Protein AF-0000000069398765 (afdb_homodimer)

pLDDT: mean 85.54, std 20.54, range [20.33, 98.75]

Nearest PDB structures (foldseek):
  5xpu-assembly1_A  TM=2.120E-01  e=7.940E+00  Homo sapiens

Structure (mmCIF, N/CA/C/O backbone):
data_AF-0000000069398765-model_v1
#
loop_
_entity.id
_entity.type
_entity.pdbx_description
1 polymer 'Uncharacterized protein'
#
loop_
_atom_site.group_PDB
_atom_site.id
_atom_site.type_symbol
_atom_site.label_atom_id
_atom_site.label_alt_id
_atom_site.label_comp_id
_atom_site.label_asym_id
_atom_site.label_entity_id
_atom_site.label_seq_id
_atom_site.pdbx_PDB_ins_code
_atom_site.Cartn_x
_atom_site.Cartn_y
_atom_site.Cartn_z
_atom_site.occupancy
_atom_site.B_iso_or_equiv
_atom_site.auth_seq_id
_atom_site.auth_comp_id
_atom_site.auth_asym_id
_atom_site.auth_atom_id
_atom_site.pdbx_PDB_model_num
ATOM 1 N N . MET A 1 1 ? 11.297 52.219 -33.625 1 25.62 1 MET A N 1
ATOM 2 C CA . MET A 1 1 ? 10.203 51.562 -32.906 1 25.62 1 MET A CA 1
ATOM 3 C C . MET A 1 1 ? 10.562 50.156 -32.5 1 25.62 1 MET A C 1
ATOM 5 O O . MET A 1 1 ? 10.594 49.25 -33.344 1 25.62 1 MET A O 1
ATOM 9 N N . ALA A 1 2 ? 11.508 50.062 -31.578 1 26.38 2 ALA A N 1
ATOM 10 C CA . ALA A 1 2 ? 12.297 48.875 -31.266 1 26.38 2 ALA A CA 1
ATOM 11 C C . ALA A 1 2 ? 11.43 47.781 -30.656 1 26.38 2 ALA A C 1
ATOM 13 O O . ALA A 1 2 ? 10.664 48.031 -29.719 1 26.38 2 ALA A O 1
ATOM 14 N N . ALA A 1 3 ? 11.078 46.719 -31.453 1 33.56 3 ALA A N 1
ATOM 15 C CA . ALA A 1 3 ? 10.266 45.531 -31.172 1 33.56 3 ALA A CA 1
ATOM 16 C C . ALA A 1 3 ? 10.742 44.844 -29.891 1 33.56 3 ALA A C 1
ATOM 18 O O . ALA A 1 3 ? 11.898 44.438 -29.797 1 33.56 3 ALA A O 1
ATOM 19 N N . LEU A 1 4 ? 10.312 45.344 -28.672 1 25.86 4 LEU A N 1
ATOM 20 C CA . LEU A 1 4 ? 10.727 44.812 -27.391 1 25.86 4 LEU A CA 1
ATOM 21 C C . LEU A 1 4 ? 10.477 43.312 -27.312 1 25.86 4 LEU A C 1
ATOM 23 O O . LEU A 1 4 ? 9.359 42.844 -27.562 1 25.86 4 LEU A O 1
ATOM 27 N N . THR A 1 5 ? 11.516 42.562 -27.578 1 31.7 5 THR A N 1
ATOM 28 C CA . THR A 1 5 ? 11.594 41.094 -27.562 1 31.7 5 THR A CA 1
ATOM 29 C C . THR A 1 5 ? 11.055 40.562 -26.25 1 31.7 5 THR A C 1
ATOM 31 O O . THR A 1 5 ? 11.477 40.969 -25.172 1 31.7 5 THR A O 1
ATOM 34 N N . PRO A 1 6 ? 9.766 40.062 -26.312 1 29.67 6 PRO A N 1
ATOM 35 C CA . PRO A 1 6 ? 9.102 39.625 -25.094 1 29.67 6 PRO A CA 1
ATOM 36 C C . PRO A 1 6 ? 9.945 38.625 -24.281 1 29.67 6 PRO A C 1
ATOM 38 O O . PRO A 1 6 ? 10.789 37.938 -24.844 1 29.67 6 PRO A O 1
ATOM 41 N N . ALA A 1 7 ? 10.203 38.938 -22.953 1 29.22 7 ALA A N 1
ATOM 42 C CA . ALA A 1 7 ? 11.039 38.25 -21.984 1 29.22 7 ALA A CA 1
ATOM 43 C C . ALA A 1 7 ? 10.664 36.75 -21.922 1 29.22 7 ALA A C 1
ATOM 45 O O . ALA A 1 7 ? 9.492 36.406 -22.062 1 29.22 7 ALA A O 1
ATOM 46 N N . PRO A 1 8 ? 11.664 35.844 -22.172 1 27.44 8 PRO A N 1
ATOM 47 C CA . PRO A 1 8 ? 11.414 34.406 -22.25 1 27.44 8 PRO A CA 1
ATOM 48 C C . PRO A 1 8 ? 10.719 33.844 -21 1 27.44 8 PRO A C 1
ATOM 50 O O . PRO A 1 8 ? 10.906 34.375 -19.906 1 27.44 8 PRO A O 1
ATOM 53 N N . THR A 1 9 ? 9.422 33.469 -21.109 1 25.67 9 THR A N 1
ATOM 54 C CA . THR A 1 9 ? 8.562 32.875 -20.094 1 25.67 9 THR A CA 1
ATOM 55 C C . THR A 1 9 ? 9.273 31.719 -19.391 1 25.67 9 THR A C 1
ATOM 57 O O . THR A 1 9 ? 9.664 30.734 -20.031 1 25.67 9 THR A O 1
ATOM 60 N N . HIS A 1 10 ? 10.141 31.922 -18.359 1 20.33 10 HIS A N 1
ATOM 61 C CA . HIS A 1 10 ? 10.859 30.953 -17.562 1 20.33 10 HIS A CA 1
ATOM 62 C C . HIS A 1 10 ? 9.938 29.828 -17.094 1 20.33 10 HIS A C 1
ATOM 64 O O . HIS A 1 10 ? 9.102 30.031 -16.203 1 20.33 10 HIS A O 1
ATOM 70 N N . ALA A 1 11 ? 9.523 28.938 -17.938 1 23.25 11 ALA A N 1
ATOM 71 C CA . ALA A 1 11 ? 8.82 27.703 -17.594 1 23.25 11 ALA A CA 1
ATOM 72 C C . ALA A 1 11 ? 9.477 27.016 -16.406 1 23.25 11 ALA A C 1
ATOM 74 O O . ALA A 1 11 ? 10.633 26.594 -16.484 1 23.25 11 ALA A O 1
ATOM 75 N N . ALA A 1 12 ? 9.227 27.422 -15.188 1 25.69 12 ALA A N 1
ATOM 76 C CA . ALA A 1 12 ? 9.75 26.938 -13.914 1 25.69 12 ALA A CA 1
ATOM 77 C C . ALA A 1 12 ? 9.828 25.406 -13.906 1 25.69 12 ALA A C 1
ATOM 79 O O . ALA A 1 12 ? 8.867 24.734 -14.289 1 25.69 12 ALA A O 1
ATOM 80 N N . ALA A 1 13 ? 10.953 24.828 -14.023 1 25.47 13 ALA A N 1
ATOM 81 C CA . ALA A 1 13 ? 11.422 23.438 -13.938 1 25.47 13 ALA A CA 1
ATOM 82 C C . ALA A 1 13 ? 10.797 22.734 -12.734 1 25.47 13 ALA A C 1
ATOM 84 O O . ALA A 1 13 ? 11.07 23.094 -11.586 1 25.47 13 ALA A O 1
ATOM 85 N N . PHE A 1 14 ? 9.562 22.328 -12.711 1 28.22 14 PHE A N 1
ATOM 86 C CA . PHE A 1 14 ? 9 21.422 -11.719 1 28.22 14 PHE A CA 1
ATOM 87 C C . PHE A 1 14 ? 10.008 20.328 -11.359 1 28.22 14 PHE A C 1
ATOM 89 O O . PHE A 1 14 ? 10.414 19.547 -12.219 1 28.22 14 PHE A O 1
ATOM 96 N N . ALA A 1 15 ? 11.062 20.531 -10.664 1 31.52 15 ALA A N 1
ATOM 97 C CA . ALA A 1 15 ? 12.047 19.547 -10.211 1 31.52 15 ALA A CA 1
ATOM 98 C C . ALA A 1 15 ? 11.398 18.188 -9.984 1 31.52 15 ALA A C 1
ATOM 100 O O . ALA A 1 15 ? 10.383 18.078 -9.289 1 31.52 15 ALA A O 1
ATOM 101 N N . ALA A 1 16 ? 11.453 17.141 -10.734 1 38.06 16 ALA A N 1
ATOM 102 C CA . ALA A 1 16 ? 10.961 15.773 -10.945 1 38.06 16 ALA A CA 1
ATOM 103 C C . ALA A 1 16 ? 11.047 14.953 -9.672 1 38.06 16 ALA A C 1
ATOM 105 O O . ALA A 1 16 ? 12.125 14.82 -9.086 1 38.06 16 ALA A O 1
ATOM 106 N N . ALA A 1 17 ? 10.102 14.977 -8.688 1 50.72 17 ALA A N 1
ATOM 107 C CA . ALA A 1 17 ? 10.078 14.062 -7.551 1 50.72 17 ALA A CA 1
ATOM 108 C C . ALA A 1 17 ? 10.82 12.766 -7.871 1 50.72 17 ALA A C 1
ATOM 110 O O . ALA A 1 17 ? 10.703 12.227 -8.977 1 50.72 17 ALA A O 1
ATOM 111 N N . ALA A 1 18 ? 12.008 12.5 -7.168 1 67.38 18 ALA A N 1
ATOM 112 C CA . ALA A 1 18 ? 12.875 11.336 -7.379 1 67.38 18 ALA A CA 1
ATOM 113 C C . ALA A 1 18 ? 12.055 10.055 -7.484 1 67.38 18 ALA A C 1
ATOM 115 O O . ALA A 1 18 ? 11.109 9.852 -6.719 1 67.38 18 ALA A O 1
ATOM 116 N N . THR A 1 19 ? 12.086 9.375 -8.539 1 81.12 19 THR A N 1
ATOM 117 C CA . THR A 1 19 ? 11.461 8.086 -8.797 1 81.12 19 THR A CA 1
ATOM 118 C C . THR A 1 19 ? 11.734 7.109 -7.656 1 81.12 19 THR A C 1
ATOM 120 O O . THR A 1 19 ? 12.883 6.941 -7.242 1 81.12 19 THR A O 1
ATOM 123 N N . PRO A 1 20 ? 10.703 6.652 -7.098 1 89.38 20 PRO A N 1
ATOM 124 C CA . PRO A 1 20 ? 10.922 5.645 -6.059 1 89.38 20 PRO A CA 1
ATOM 125 C C . PRO A 1 20 ? 11.844 4.52 -6.516 1 89.38 20 PRO A C 1
ATOM 127 O O . PRO A 1 20 ? 11.789 4.102 -7.676 1 89.38 20 PRO A O 1
ATOM 130 N N . LEU A 1 21 ? 12.703 4.066 -5.633 1 89.81 21 LEU A N 1
ATOM 131 C CA . LEU A 1 21 ? 13.695 3.031 -5.922 1 89.81 21 LEU A CA 1
ATOM 132 C C . LEU A 1 21 ? 13.023 1.78 -6.48 1 89.81 21 LEU A C 1
ATOM 134 O O . LEU A 1 21 ? 13.547 1.156 -7.41 1 89.81 21 LEU A O 1
ATOM 138 N N . LEU A 1 22 ? 11.938 1.378 -5.973 1 93 22 LEU A N 1
ATOM 139 C CA . LEU A 1 22 ? 11.227 0.186 -6.43 1 93 22 LEU A CA 1
ATOM 140 C C . LEU A 1 22 ? 10.844 0.313 -7.902 1 93 22 LEU A C 1
ATOM 142 O O . LEU A 1 22 ? 11.023 -0.627 -8.68 1 93 22 LEU A O 1
ATOM 146 N N . LEU A 1 23 ? 10.359 1.424 -8.258 1 93.88 23 LEU A N 1
ATOM 147 C CA . LEU A 1 23 ? 9.977 1.655 -9.641 1 93.88 23 LEU A CA 1
ATOM 148 C C . LEU A 1 23 ? 11.195 1.574 -10.562 1 93.88 23 LEU A C 1
ATOM 150 O O . LEU A 1 23 ? 11.117 1.007 -11.648 1 93.88 23 LEU A O 1
ATOM 154 N N . HIS A 1 24 ? 12.203 2.168 -10.086 1 93.5 24 HIS A N 1
ATOM 155 C CA . HIS A 1 24 ? 13.445 2.117 -10.844 1 93.5 24 HIS A CA 1
ATOM 156 C C . HIS A 1 24 ? 13.875 0.676 -11.102 1 93.5 24 HIS A C 1
ATOM 158 O O . HIS A 1 24 ? 14.234 0.324 -12.227 1 93.5 24 HIS A O 1
ATOM 164 N N . GLU A 1 25 ? 13.852 -0.137 -10.062 1 94.94 25 GLU A N 1
ATOM 165 C CA . GLU A 1 25 ? 14.242 -1.536 -10.195 1 94.94 25 GLU A CA 1
ATOM 166 C C . GLU A 1 25 ? 13.328 -2.281 -11.156 1 94.94 25 GLU A C 1
ATOM 168 O O . GLU A 1 25 ? 13.781 -3.137 -11.922 1 94.94 25 GLU A O 1
ATOM 173 N N . LEU A 1 26 ? 12.086 -1.993 -11.148 1 95.81 26 LEU A N 1
ATOM 174 C CA . LEU A 1 26 ? 11.133 -2.635 -12.047 1 95.81 26 LEU A CA 1
ATOM 175 C C . LEU A 1 26 ? 11.383 -2.227 -13.492 1 95.81 26 LEU A C 1
ATOM 177 O O . LEU A 1 26 ? 11.375 -3.07 -14.391 1 95.81 26 LEU A O 1
ATOM 181 N N . GLU A 1 27 ? 11.695 -1.009 -13.695 1 94.94 27 GLU A N 1
ATOM 182 C CA . GLU A 1 27 ? 11.922 -0.485 -15.039 1 94.94 27 GLU A CA 1
ATOM 183 C C . GLU A 1 27 ? 13.242 -0.996 -15.609 1 94.94 27 GLU A C 1
ATOM 185 O O . GLU A 1 27 ? 13.477 -0.915 -16.812 1 94.94 27 GLU A O 1
ATOM 190 N N . ALA A 1 28 ? 14.062 -1.473 -14.773 1 95.81 28 ALA A N 1
ATOM 191 C CA . ALA A 1 28 ? 15.344 -2.025 -15.195 1 95.81 28 ALA A CA 1
ATOM 192 C C . ALA A 1 28 ? 15.234 -3.52 -15.484 1 95.81 28 ALA A C 1
ATOM 194 O O . ALA A 1 28 ? 16.203 -4.156 -15.875 1 95.81 28 ALA A O 1
ATOM 195 N N . THR A 1 29 ? 14.094 -4.098 -15.289 1 97.25 29 THR A N 1
ATOM 196 C CA . THR A 1 29 ? 13.875 -5.531 -15.461 1 97.25 29 THR A CA 1
ATOM 197 C C . THR A 1 29 ? 13.422 -5.848 -16.891 1 97.25 29 THR A C 1
ATOM 199 O O . THR A 1 29 ? 12.586 -5.137 -17.453 1 97.25 29 THR A O 1
ATOM 202 N N . ARG A 1 30 ? 13.93 -6.875 -17.453 1 96 30 ARG A N 1
ATOM 203 C CA . ARG A 1 30 ? 13.539 -7.297 -18.781 1 96 30 ARG A CA 1
ATOM 204 C C . ARG A 1 30 ? 12.359 -8.258 -18.734 1 96 30 ARG A C 1
ATOM 206 O O . ARG A 1 30 ? 12.227 -9.039 -17.797 1 96 30 ARG A O 1
ATOM 213 N N . PRO A 1 31 ? 11.523 -8.18 -19.766 1 96 31 PRO A N 1
ATOM 214 C CA . PRO A 1 31 ? 10.477 -9.203 -19.859 1 96 31 PRO A CA 1
ATOM 215 C C . PRO A 1 31 ? 11.047 -10.617 -20.031 1 96 31 PRO A C 1
ATOM 217 O O . PRO A 1 31 ? 12.133 -10.781 -20.594 1 96 31 PRO A O 1
ATOM 220 N N . SER A 1 32 ? 10.305 -11.602 -19.562 1 96.38 32 SER A N 1
ATOM 221 C CA . SER A 1 32 ? 10.734 -13 -19.641 1 96.38 32 SER A CA 1
ATOM 222 C C . SER A 1 32 ? 9.539 -13.938 -19.719 1 96.38 32 SER A C 1
ATOM 224 O O . SER A 1 32 ? 8.391 -13.492 -19.766 1 96.38 32 SER A O 1
ATOM 226 N N . LEU A 1 33 ? 9.891 -15.273 -19.828 1 94.25 33 LEU A N 1
ATOM 227 C CA . LEU A 1 33 ? 8.852 -16.266 -20.031 1 94.25 33 LEU A CA 1
ATOM 228 C C . LEU A 1 33 ? 8.797 -17.25 -18.875 1 94.25 33 LEU A C 1
ATOM 230 O O . LEU A 1 33 ? 9.828 -17.766 -18.438 1 94.25 33 LEU A O 1
ATOM 234 N N . LEU A 1 34 ? 7.57 -17.391 -18.406 1 95.31 34 LEU A N 1
ATOM 235 C CA . LEU A 1 34 ? 7.34 -18.453 -17.453 1 95.31 34 LEU A CA 1
ATOM 236 C C . LEU A 1 34 ? 6.551 -19.594 -18.078 1 95.31 34 LEU A C 1
ATOM 238 O O . LEU A 1 34 ? 5.551 -19.359 -18.766 1 95.31 34 LEU A O 1
ATOM 242 N N . GLU A 1 35 ? 6.965 -20.75 -17.797 1 94.5 35 GLU A N 1
ATOM 243 C CA . GLU A 1 35 ? 6.293 -21.938 -18.312 1 94.5 35 GLU A CA 1
ATOM 244 C C . GLU A 1 35 ? 5.535 -22.672 -17.219 1 94.5 35 GLU A C 1
ATOM 246 O O . GLU A 1 35 ? 6.125 -23.094 -16.219 1 94.5 35 GLU A O 1
ATOM 251 N N . PRO A 1 36 ? 4.203 -22.797 -17.453 1 96.38 36 PRO A N 1
ATOM 252 C CA . PRO A 1 36 ? 3.49 -23.641 -16.5 1 96.38 36 PRO A CA 1
ATOM 253 C C . PRO A 1 36 ? 4 -25.094 -16.5 1 96.38 36 PRO A C 1
ATOM 255 O O . PRO A 1 36 ? 4.281 -25.641 -17.578 1 96.38 36 PRO A O 1
ATOM 258 N N . LEU A 1 37 ? 4.059 -25.656 -15.336 1 96.38 37 LEU A N 1
ATOM 259 C CA . LEU A 1 37 ? 4.711 -26.953 -15.234 1 96.38 37 LEU A CA 1
ATOM 260 C C . LEU A 1 37 ? 3.742 -28 -14.711 1 96.38 37 LEU A C 1
ATOM 262 O O . LEU A 1 37 ? 3.65 -29.109 -15.273 1 96.38 37 LEU A O 1
ATOM 266 N N . ALA A 1 38 ? 3.045 -27.656 -13.625 1 97.81 38 ALA A N 1
ATOM 267 C CA . ALA A 1 38 ? 2.24 -28.703 -13.016 1 97.81 38 ALA A CA 1
ATOM 268 C C . ALA A 1 38 ? 1.218 -28.125 -12.039 1 97.81 38 ALA A C 1
ATOM 270 O O . ALA A 1 38 ? 1.501 -27.141 -11.352 1 97.81 38 ALA A O 1
ATOM 271 N N . PHE A 1 39 ? 0.092 -28.781 -12 1 98.31 39 PHE A N 1
ATOM 272 C CA . PHE A 1 39 ? -0.807 -28.578 -10.867 1 98.31 39 PHE A CA 1
ATOM 273 C C . PHE A 1 39 ? -0.273 -29.281 -9.625 1 98.31 39 PHE A C 1
ATOM 275 O O . PHE A 1 39 ? 0.343 -30.344 -9.727 1 98.31 39 PHE A O 1
ATOM 282 N N . PHE A 1 40 ? -0.494 -28.625 -8.484 1 97.5 40 PHE A N 1
ATOM 283 C CA . PHE A 1 40 ? 0.141 -29.094 -7.258 1 97.5 40 PHE A CA 1
ATOM 284 C C . PHE A 1 40 ? -0.691 -28.703 -6.043 1 97.5 40 PHE A C 1
ATOM 286 O O . PHE A 1 40 ? -1.235 -27.594 -5.98 1 97.5 40 PHE A O 1
ATOM 293 N N . VAL A 1 41 ? -0.854 -29.641 -5.141 1 97.69 41 VAL A N 1
ATOM 294 C CA . VAL A 1 41 ? -1.475 -29.328 -3.859 1 97.69 41 VAL A CA 1
ATOM 295 C C . VAL A 1 41 ? -0.399 -28.953 -2.84 1 97.69 41 VAL A C 1
ATOM 297 O O . VAL A 1 41 ? 0.354 -29.812 -2.383 1 97.69 41 VAL A O 1
ATOM 300 N N . ALA A 1 42 ? -0.357 -27.734 -2.396 1 97.06 42 ALA A N 1
ATOM 301 C CA . ALA A 1 42 ? 0.642 -27.219 -1.464 1 97.06 42 ALA A CA 1
ATOM 302 C C . ALA A 1 42 ? 0.234 -27.5 -0.019 1 97.06 42 ALA A C 1
ATOM 304 O O . ALA A 1 42 ? -0.777 -28.156 0.235 1 97.06 42 ALA A O 1
ATOM 305 N N . TRP A 1 43 ? 1.094 -27.078 0.889 1 96.56 43 TRP A N 1
ATOM 306 C CA . TRP A 1 43 ? 0.794 -27.188 2.312 1 96.56 43 TRP A CA 1
ATOM 307 C C . TRP A 1 43 ? -0.593 -26.641 2.623 1 96.56 43 TRP A C 1
ATOM 309 O O . TRP A 1 43 ? -1.09 -25.75 1.918 1 96.56 43 TRP A O 1
ATOM 319 N N . GLN A 1 44 ? -1.199 -27.312 3.605 1 97.12 44 GLN A N 1
ATOM 320 C CA . GLN A 1 44 ? -2.523 -26.922 4.082 1 97.12 44 GLN A CA 1
ATOM 321 C C . GLN A 1 44 ? -3.586 -27.156 3.014 1 97.12 44 GLN A C 1
ATOM 323 O O . GLN A 1 44 ? -4.664 -26.562 3.055 1 97.12 44 GLN A O 1
ATOM 328 N N . GLY A 1 45 ? -3.24 -27.922 1.981 1 97.69 45 GLY A N 1
ATOM 329 C CA . GLY A 1 45 ? -4.199 -28.375 0.986 1 97.69 45 GLY A CA 1
ATOM 330 C C . GLY A 1 45 ? -4.492 -27.328 -0.077 1 97.69 45 GLY A C 1
ATOM 331 O O . GLY A 1 45 ? -5.543 -27.359 -0.72 1 97.69 45 GLY A O 1
ATOM 332 N N . VAL A 1 46 ? -3.656 -26.375 -0.252 1 98.31 46 VAL A N 1
ATOM 333 C CA . VAL A 1 46 ? -3.893 -25.266 -1.166 1 98.31 46 VAL A CA 1
ATOM 334 C C . VAL A 1 46 ? -3.574 -25.688 -2.596 1 98.31 46 VAL A C 1
ATOM 336 O O . VAL A 1 46 ? -2.438 -26.062 -2.902 1 98.31 46 VAL A O 1
ATOM 339 N N . PRO A 1 47 ? -4.559 -25.656 -3.51 1 98.62 47 PRO A N 1
ATOM 340 C CA . PRO A 1 47 ? -4.301 -25.984 -4.914 1 98.62 47 PRO A CA 1
ATOM 341 C C . PRO A 1 47 ? -3.531 -24.875 -5.645 1 98.62 47 PRO A C 1
ATOM 343 O O . PRO A 1 47 ? -3.885 -23.703 -5.543 1 98.62 47 PRO A O 1
ATOM 346 N N . THR A 1 48 ? -2.541 -25.266 -6.383 1 98.44 48 THR A N 1
ATOM 347 C CA . THR A 1 48 ? -1.68 -24.297 -7.047 1 98.44 48 THR A CA 1
ATOM 348 C C . THR A 1 48 ? -1.297 -24.781 -8.445 1 98.44 48 THR A C 1
ATOM 350 O O . THR A 1 48 ? -1.391 -25.969 -8.75 1 98.44 48 THR A O 1
ATOM 353 N N . LEU A 1 49 ? -0.986 -23.875 -9.289 1 98.25 49 LEU A N 1
ATOM 354 C CA . LEU A 1 49 ? -0.263 -24.109 -10.539 1 98.25 49 LEU A CA 1
ATOM 355 C C . LEU A 1 49 ? 1.187 -23.656 -10.422 1 98.25 49 LEU A C 1
ATOM 357 O O . LEU A 1 49 ? 1.45 -22.469 -10.203 1 98.25 49 LEU A O 1
ATOM 361 N N . ALA A 1 50 ? 2.076 -24.594 -10.555 1 98.38 50 ALA A N 1
ATOM 362 C CA . ALA A 1 50 ? 3.504 -24.297 -10.461 1 98.38 50 ALA A CA 1
ATOM 363 C C . ALA A 1 50 ? 4.09 -23.969 -11.836 1 98.38 50 ALA A C 1
ATOM 365 O O . ALA A 1 50 ? 3.697 -24.578 -12.836 1 98.38 50 ALA A O 1
ATOM 366 N N . PHE A 1 51 ? 5.008 -23.094 -11.836 1 97.75 51 PHE A N 1
ATOM 367 C CA . PHE A 1 51 ? 5.812 -22.812 -13.016 1 97.75 51 PHE A CA 1
ATOM 368 C C . PHE A 1 51 ? 7.223 -23.359 -12.859 1 97.75 51 PHE A C 1
ATOM 370 O O . PHE A 1 51 ? 7.633 -23.734 -11.758 1 97.75 51 PHE A O 1
ATOM 377 N N . SER A 1 52 ? 7.973 -23.438 -13.906 1 96.56 52 SER A N 1
ATOM 378 C CA . SER A 1 52 ? 9.211 -24.203 -13.977 1 96.56 52 SER A CA 1
ATOM 379 C C . SER A 1 52 ? 10.305 -23.562 -13.133 1 96.56 52 SER A C 1
ATOM 381 O O . SER A 1 52 ? 11.297 -24.203 -12.789 1 96.56 52 SER A O 1
ATOM 383 N N . GLY A 1 53 ? 10.203 -22.328 -12.859 1 98.06 53 GLY A N 1
ATOM 384 C CA . GLY A 1 53 ? 11.172 -21.562 -12.102 1 98.06 53 GLY A CA 1
ATOM 385 C C . GLY A 1 53 ? 11.18 -20.078 -12.445 1 98.06 53 GLY A C 1
ATOM 386 O O . GLY A 1 53 ? 10.766 -19.703 -13.547 1 98.06 53 GLY A O 1
ATOM 387 N N . PHE A 1 54 ? 11.633 -19.328 -11.516 1 98.38 54 PHE A N 1
ATOM 388 C CA . PHE A 1 54 ? 11.844 -17.922 -11.859 1 98.38 54 PHE A CA 1
ATOM 389 C C . PHE A 1 54 ? 12.984 -17.781 -12.859 1 98.38 54 PHE A C 1
ATOM 391 O O . PHE A 1 54 ? 14.008 -18.453 -12.742 1 98.38 54 PHE A O 1
ATOM 398 N N . THR A 1 55 ? 12.773 -16.969 -13.82 1 98.06 55 THR A N 1
ATOM 399 C CA . THR A 1 55 ? 13.805 -16.672 -14.812 1 98.06 55 THR A CA 1
ATOM 400 C C . THR A 1 55 ? 14.938 -15.852 -14.195 1 98.06 55 THR A C 1
ATOM 402 O O . THR A 1 55 ? 14.789 -15.305 -13.102 1 98.06 55 THR A O 1
ATOM 405 N N . GLU A 1 56 ? 15.984 -15.75 -14.906 1 97.81 56 GLU A N 1
ATOM 406 C CA . GLU A 1 56 ? 17.125 -14.953 -14.438 1 97.81 56 GLU A CA 1
ATOM 407 C C . GLU A 1 56 ? 16.719 -13.5 -14.203 1 97.81 56 GLU A C 1
ATOM 409 O O . GLU A 1 56 ? 17.125 -12.891 -13.211 1 97.81 56 GLU A O 1
ATOM 414 N N . ALA A 1 57 ? 15.977 -12.938 -15.094 1 97.62 57 ALA A N 1
ATOM 415 C CA . ALA A 1 57 ? 15.508 -11.555 -14.977 1 97.62 57 ALA A CA 1
ATOM 416 C C . ALA A 1 57 ? 14.727 -11.344 -13.68 1 97.62 57 ALA A C 1
ATOM 418 O O . ALA A 1 57 ? 14.906 -10.336 -13 1 97.62 57 ALA A O 1
ATOM 419 N N . LEU A 1 58 ? 13.93 -12.266 -13.344 1 98 58 LEU A N 1
ATOM 420 C CA . LEU A 1 58 ? 13.094 -12.141 -12.148 1 98 58 LEU A CA 1
ATOM 421 C C . LEU A 1 58 ? 13.906 -12.391 -10.883 1 98 58 LEU A C 1
ATOM 423 O O . LEU A 1 58 ? 13.664 -11.766 -9.852 1 98 58 LEU A O 1
ATOM 427 N N . VAL A 1 59 ? 14.844 -13.32 -10.961 1 98 59 VAL A N 1
ATOM 428 C CA . VAL A 1 59 ? 15.742 -13.555 -9.836 1 98 59 VAL A CA 1
ATOM 429 C C . VAL A 1 59 ? 16.547 -12.289 -9.539 1 98 59 VAL A C 1
ATOM 431 O O . VAL A 1 59 ? 16.656 -11.875 -8.383 1 98 59 VAL A O 1
ATOM 434 N N . ASP A 1 60 ? 17.062 -11.727 -10.602 1 97.62 60 ASP A N 1
ATOM 435 C CA . ASP A 1 60 ? 17.828 -10.492 -10.461 1 97.62 60 ASP A CA 1
ATOM 436 C C . ASP A 1 60 ? 16.984 -9.375 -9.859 1 97.62 60 ASP A C 1
ATOM 438 O O . ASP A 1 60 ? 17.438 -8.625 -9 1 97.62 60 ASP A O 1
ATOM 442 N N . LEU A 1 61 ? 15.781 -9.227 -10.328 1 97.44 61 LEU A N 1
ATOM 443 C CA . LEU A 1 61 ? 14.859 -8.234 -9.789 1 97.44 61 LEU A CA 1
ATOM 444 C C . LEU A 1 61 ? 14.672 -8.422 -8.289 1 97.44 61 LEU A C 1
ATOM 446 O O . LEU A 1 61 ? 14.781 -7.461 -7.527 1 97.44 61 LEU A O 1
ATOM 450 N N . LYS A 1 62 ? 14.359 -9.625 -7.867 1 96.69 62 LYS A N 1
ATOM 451 C CA . LYS A 1 62 ? 14.148 -9.93 -6.453 1 96.69 62 LYS A CA 1
ATOM 452 C C . LYS A 1 62 ? 15.375 -9.555 -5.625 1 96.69 62 LYS A C 1
ATOM 454 O O . LYS A 1 62 ? 15.242 -8.992 -4.535 1 96.69 62 LYS A O 1
ATOM 459 N N . GLN A 1 63 ? 16.516 -9.82 -6.125 1 95.69 63 GLN A N 1
ATOM 460 C CA . GLN A 1 63 ? 17.75 -9.5 -5.426 1 95.69 63 GLN A CA 1
ATOM 461 C C . GLN A 1 63 ? 17.938 -7.988 -5.312 1 95.69 63 GLN A C 1
ATOM 463 O O . GLN A 1 63 ? 18.281 -7.477 -4.238 1 95.69 63 GLN A O 1
ATOM 468 N N . ARG A 1 64 ? 17.734 -7.285 -6.379 1 95.81 64 ARG A N 1
ATOM 469 C CA . ARG A 1 64 ? 17.891 -5.836 -6.383 1 95.81 64 ARG A CA 1
ATOM 470 C C . ARG A 1 64 ? 16.922 -5.172 -5.422 1 95.81 64 ARG A C 1
ATOM 472 O O . ARG A 1 64 ? 17.281 -4.234 -4.707 1 95.81 64 ARG A O 1
ATOM 479 N N . ILE A 1 65 ? 15.703 -5.668 -5.398 1 93.81 65 ILE A N 1
ATOM 480 C CA . ILE A 1 65 ? 14.695 -5.129 -4.492 1 93.81 65 ILE A CA 1
ATOM 481 C C . ILE A 1 65 ? 15.133 -5.355 -3.045 1 93.81 65 ILE A C 1
ATOM 483 O O . ILE A 1 65 ? 15.008 -4.461 -2.205 1 93.81 65 ILE A O 1
ATOM 487 N N . ALA A 1 66 ? 15.594 -6.508 -2.775 1 92.75 66 ALA A N 1
ATOM 488 C CA . ALA A 1 66 ? 16.047 -6.836 -1.425 1 92.75 66 ALA A CA 1
ATOM 489 C C . ALA A 1 66 ? 17.188 -5.922 -0.987 1 92.75 66 ALA A C 1
ATOM 491 O O . ALA A 1 66 ? 17.234 -5.492 0.167 1 92.75 66 ALA A O 1
ATOM 492 N N . VAL A 1 67 ? 18.062 -5.629 -1.856 1 92 67 VAL A N 1
ATOM 493 C CA . VAL A 1 67 ? 19.203 -4.773 -1.56 1 92 67 VAL A CA 1
ATOM 494 C C . VAL A 1 67 ? 18.75 -3.332 -1.367 1 92 67 VAL A C 1
ATOM 496 O O . VAL A 1 67 ? 19.172 -2.654 -0.433 1 92 67 VAL A O 1
ATOM 499 N N . ALA A 1 68 ? 17.875 -2.943 -2.225 1 87.69 68 ALA A N 1
ATOM 500 C CA . ALA A 1 68 ? 17.391 -1.561 -2.219 1 87.69 68 ALA A CA 1
ATOM 501 C C . ALA A 1 68 ? 16.516 -1.288 -1.007 1 87.69 68 ALA A C 1
ATOM 503 O O . ALA A 1 68 ? 16.406 -0.147 -0.551 1 87.69 68 ALA A O 1
ATOM 504 N N . HIS A 1 69 ? 15.867 -2.324 -0.537 1 87.56 69 HIS A N 1
ATOM 505 C CA . HIS A 1 69 ? 14.922 -2.178 0.568 1 87.56 69 HIS A CA 1
ATOM 506 C C . HIS A 1 69 ? 15.219 -3.178 1.681 1 87.56 69 HIS A C 1
ATOM 508 O O . HIS A 1 69 ? 14.445 -4.113 1.904 1 87.56 69 HIS A O 1
ATOM 514 N N . PRO A 1 70 ? 16.094 -2.852 2.48 1 84.19 70 PRO A N 1
ATOM 515 C CA . PRO A 1 70 ? 16.516 -3.797 3.523 1 84.19 70 PRO A CA 1
ATOM 516 C C . PRO A 1 70 ? 15.445 -3.98 4.605 1 84.19 70 PRO A C 1
ATOM 518 O O . PRO A 1 70 ? 15.492 -4.953 5.359 1 84.19 70 PRO A O 1
ATOM 521 N N . SER A 1 71 ? 14.539 -3.098 4.668 1 80.94 71 SER A N 1
ATOM 522 C CA . SER A 1 71 ? 13.516 -3.16 5.707 1 80.94 71 SER A CA 1
ATOM 523 C C . SER A 1 71 ? 12.352 -4.047 5.281 1 80.94 71 SER A C 1
ATOM 525 O O . SER A 1 71 ? 11.414 -4.266 6.055 1 80.94 71 SER A O 1
ATOM 527 N N . LEU A 1 72 ? 12.406 -4.598 4.074 1 87.12 72 LEU A N 1
ATOM 528 C CA . LEU A 1 72 ? 11.359 -5.508 3.629 1 87.12 72 LEU A CA 1
ATOM 529 C C . LEU A 1 72 ? 11.281 -6.734 4.531 1 87.12 72 LEU A C 1
ATOM 531 O O . LEU A 1 72 ? 12.312 -7.211 5.023 1 87.12 72 LEU A O 1
ATOM 535 N N . PRO A 1 73 ? 10.094 -7.188 4.727 1 85.12 73 PRO A N 1
ATOM 536 C CA . PRO A 1 73 ? 9.992 -8.445 5.465 1 85.12 73 PRO A CA 1
ATOM 537 C C . PRO A 1 73 ? 10.695 -9.602 4.754 1 85.12 73 PRO A C 1
ATOM 539 O O . PRO A 1 73 ? 10.891 -9.555 3.535 1 85.12 73 PRO A O 1
ATOM 542 N N . PRO A 1 74 ? 11.055 -10.562 5.578 1 89.75 74 PRO A N 1
ATOM 543 C CA . PRO A 1 74 ? 11.578 -11.758 4.914 1 89.75 74 PRO A CA 1
ATOM 544 C C . PRO A 1 74 ? 10.609 -12.336 3.885 1 89.75 74 PRO A C 1
ATOM 546 O O . PRO A 1 74 ? 9.391 -12.242 4.055 1 89.75 74 PRO A O 1
ATOM 549 N N . GLU A 1 75 ? 11.211 -12.859 2.877 1 91.44 75 GLU A N 1
ATOM 550 C CA . GLU A 1 75 ? 10.359 -13.438 1.842 1 91.44 75 GLU A CA 1
ATOM 551 C C . GLU A 1 75 ? 9.656 -14.695 2.346 1 91.44 75 GLU A C 1
ATOM 553 O O . GLU A 1 75 ? 10.281 -15.555 2.971 1 91.44 75 GLU A O 1
ATOM 558 N N . ASN A 1 76 ? 8.367 -14.727 2.117 1 88.88 76 ASN A N 1
ATOM 559 C CA . ASN A 1 76 ? 7.594 -15.922 2.453 1 88.88 76 ASN A CA 1
ATOM 560 C C . ASN A 1 76 ? 8.016 -17.125 1.613 1 88.88 76 ASN A C 1
ATOM 562 O O . ASN A 1 76 ? 8.336 -16.984 0.43 1 88.88 76 ASN A O 1
ATOM 566 N N . PRO A 1 77 ? 7.957 -18.281 2.195 1 88.25 77 PRO A N 1
ATOM 567 C CA . PRO A 1 77 ? 8.344 -19.469 1.445 1 88.25 77 PRO A CA 1
ATOM 568 C C . PRO A 1 77 ? 7.547 -19.641 0.154 1 88.25 77 PRO A C 1
ATOM 570 O O . PRO A 1 77 ? 8.094 -20.109 -0.854 1 88.25 77 PRO A O 1
ATOM 573 N N . GLY A 1 78 ? 6.387 -19.219 0.186 1 89.44 78 GLY A N 1
ATOM 574 C CA . GLY A 1 78 ? 5.52 -19.406 -0.969 1 89.44 78 GLY A CA 1
ATOM 575 C C . GLY A 1 78 ? 5.91 -18.531 -2.15 1 89.44 78 GLY A C 1
ATOM 576 O O . GLY A 1 78 ? 5.535 -18.828 -3.289 1 89.44 78 GLY A O 1
ATOM 577 N N . SER A 1 79 ? 6.578 -17.469 -1.921 1 92.06 79 SER A N 1
ATOM 578 C CA . SER A 1 79 ? 6.938 -16.562 -3.018 1 92.06 79 SER A CA 1
ATOM 579 C C . SER A 1 79 ? 8.344 -16.859 -3.525 1 92.06 79 SER A C 1
ATOM 581 O O . SER A 1 79 ? 8.836 -16.188 -4.438 1 92.06 79 SER A O 1
ATOM 583 N N . ARG A 1 80 ? 8.961 -17.875 -3.064 1 94.44 80 ARG A N 1
ATOM 584 C CA . ARG A 1 80 ? 10.32 -18.219 -3.467 1 94.44 80 ARG A CA 1
ATOM 585 C C . ARG A 1 80 ? 10.32 -19.062 -4.738 1 94.44 80 ARG A C 1
ATOM 587 O O . ARG A 1 80 ? 11.375 -19.344 -5.305 1 94.44 80 ARG A O 1
ATOM 594 N N . TRP A 1 81 ? 9.227 -19.516 -5.09 1 96.88 81 TRP A N 1
ATOM 595 C CA . TRP A 1 81 ? 9.039 -20.219 -6.352 1 96.88 81 TRP A CA 1
ATOM 596 C C . TRP A 1 81 ? 7.781 -19.734 -7.07 1 96.88 81 TRP A C 1
ATOM 598 O O . TRP A 1 81 ? 6.82 -19.312 -6.426 1 96.88 81 TRP A O 1
ATOM 608 N N . PRO A 1 82 ? 7.82 -19.688 -8.359 1 98.06 82 PRO A N 1
ATOM 609 C CA . PRO A 1 82 ? 6.684 -19.125 -9.094 1 98.06 82 PRO A CA 1
ATOM 610 C C . PRO A 1 82 ? 5.48 -20.062 -9.125 1 98.06 82 PRO A C 1
ATOM 612 O O . PRO A 1 82 ? 5.578 -21.188 -9.625 1 98.06 82 PRO A O 1
ATOM 615 N N . LYS A 1 83 ? 4.395 -19.562 -8.664 1 97.94 83 LYS A N 1
ATOM 616 C CA . LYS A 1 83 ? 3.145 -20.312 -8.641 1 97.94 83 LYS A CA 1
ATOM 617 C C . LYS A 1 83 ? 1.936 -19.391 -8.641 1 97.94 83 LYS A C 1
ATOM 619 O O . LYS A 1 83 ? 2.07 -18.188 -8.391 1 97.94 83 LYS A O 1
ATOM 624 N N . THR A 1 84 ? 0.865 -19.922 -8.945 1 97.69 84 THR A N 1
ATOM 625 C CA . THR A 1 84 ? -0.439 -19.281 -8.797 1 97.69 84 THR A CA 1
ATOM 626 C C . THR A 1 84 ? -1.332 -20.094 -7.863 1 97.69 84 THR A C 1
ATOM 628 O O . THR A 1 84 ? -1.545 -21.297 -8.086 1 97.69 84 THR A O 1
ATOM 631 N N . THR A 1 85 ? -1.732 -19.5 -6.812 1 98.19 85 THR A N 1
ATOM 632 C CA . THR A 1 85 ? -2.725 -20.125 -5.945 1 98.19 85 THR A CA 1
ATOM 633 C C . THR A 1 85 ? -4.113 -20.047 -6.578 1 98.19 85 THR A C 1
ATOM 635 O O . THR A 1 85 ? -4.562 -18.984 -6.984 1 98.19 85 THR A O 1
ATOM 638 N N . LEU A 1 86 ? -4.773 -21.141 -6.633 1 98.44 86 LEU A N 1
ATOM 639 C CA . LEU A 1 86 ? -6 -21.234 -7.418 1 98.44 86 LEU A CA 1
ATOM 640 C C . LEU A 1 86 ? -7.227 -21.172 -6.516 1 98.44 86 LEU A C 1
ATOM 642 O O . LEU A 1 86 ? -8.328 -20.875 -6.98 1 98.44 86 LEU A O 1
ATOM 646 N N . GLY A 1 87 ? -7.074 -21.5 -5.324 1 98.5 87 GLY A N 1
ATOM 647 C CA . GLY A 1 87 ? -8.117 -21.594 -4.312 1 98.5 87 GLY A CA 1
ATOM 648 C C . GLY A 1 87 ? -7.605 -22.125 -2.984 1 98.5 87 GLY A C 1
ATOM 649 O O . GLY A 1 87 ? -6.402 -22.109 -2.725 1 98.5 87 GLY A O 1
ATOM 650 N N . CYS A 1 88 ? -8.578 -22.5 -2.174 1 98.75 88 CYS A N 1
ATOM 651 C CA . CYS A 1 88 ? -8.25 -23.062 -0.869 1 98.75 88 CYS A CA 1
ATOM 652 C C . CYS A 1 88 ? -9.391 -23.922 -0.343 1 98.75 88 CYS A C 1
ATOM 654 O O . CYS A 1 88 ? -10.492 -23.906 -0.902 1 98.75 88 CYS A O 1
ATOM 656 N N . LEU A 1 89 ? -9.055 -24.625 0.669 1 98.56 89 LEU A N 1
ATOM 657 C CA . LEU A 1 89 ? -10.102 -25.375 1.362 1 98.56 89 LEU A CA 1
ATOM 658 C C . LEU A 1 89 ? -11.078 -24.438 2.057 1 98.56 89 LEU A C 1
ATOM 660 O O . LEU A 1 89 ? -10.672 -23.391 2.59 1 98.56 89 LEU A O 1
ATOM 664 N N . ARG A 1 90 ? -12.328 -24.859 2.104 1 98.06 90 ARG A N 1
ATOM 665 C CA . ARG A 1 90 ? -13.328 -24.141 2.887 1 98.06 90 ARG A CA 1
ATOM 666 C C . ARG A 1 90 ? -12.992 -24.188 4.375 1 98.06 90 ARG A C 1
ATOM 668 O O . ARG A 1 90 ? -12.32 -25.109 4.836 1 98.06 90 ARG A O 1
ATOM 675 N N . ASP A 1 91 ? -13.484 -23.141 5.047 1 97.31 91 ASP A N 1
ATOM 676 C CA . ASP A 1 91 ? -13.281 -23.109 6.492 1 97.31 91 ASP A CA 1
ATOM 677 C C . ASP A 1 91 ? -13.859 -24.375 7.145 1 97.31 91 ASP A C 1
ATOM 679 O O . ASP A 1 91 ? -14.945 -24.828 6.777 1 97.31 91 ASP A O 1
ATOM 683 N N . GLY A 1 92 ? -13.141 -24.922 8.102 1 94.88 92 GLY A N 1
ATOM 684 C CA . GLY A 1 92 ? -13.602 -26.094 8.828 1 94.88 92 GLY A CA 1
ATOM 685 C C . GLY A 1 92 ? -13.297 -27.391 8.125 1 94.88 92 GLY A C 1
ATOM 686 O O . GLY A 1 92 ? -13.547 -28.469 8.672 1 94.88 92 GLY A O 1
ATOM 687 N N . ARG A 1 93 ? -12.766 -27.391 6.926 1 95.5 93 ARG A N 1
ATOM 688 C CA . ARG A 1 93 ? -12.469 -28.594 6.168 1 95.5 93 ARG A CA 1
ATOM 689 C C . ARG A 1 93 ? -11.016 -29.016 6.352 1 95.5 93 ARG A C 1
ATOM 691 O O . ARG A 1 93 ? -10.133 -28.172 6.473 1 95.5 93 ARG A O 1
ATOM 698 N N . ARG A 1 94 ? -10.82 -30.297 6.328 1 95.62 94 ARG A N 1
ATOM 699 C CA . ARG A 1 94 ? -9.508 -30.922 6.379 1 95.62 94 ARG A CA 1
ATOM 700 C C . ARG A 1 94 ? -9.414 -32.094 5.395 1 95.62 94 ARG A C 1
ATOM 702 O O . ARG A 1 94 ? -10.352 -32.875 5.254 1 95.62 94 ARG A O 1
ATOM 709 N N . LEU A 1 95 ? -8.273 -32.125 4.727 1 96.38 95 LEU A N 1
ATOM 710 C CA . LEU A 1 95 ? -8.102 -33.219 3.775 1 96.38 95 LEU A CA 1
ATOM 711 C C . LEU A 1 95 ? -7.883 -34.531 4.5 1 96.38 95 LEU A C 1
ATOM 713 O O . LEU A 1 95 ? -6.996 -34.656 5.348 1 96.38 95 LEU A O 1
ATOM 717 N N . ARG A 1 96 ? -8.641 -35.5 4.219 1 96.12 96 ARG A N 1
ATOM 718 C CA . ARG A 1 96 ? -8.352 -36.875 4.598 1 96.12 96 ARG A CA 1
ATOM 719 C C . ARG A 1 96 ? -7.324 -37.5 3.652 1 96.12 96 ARG A C 1
ATOM 721 O O . ARG A 1 96 ? -7.133 -37 2.533 1 96.12 96 ARG A O 1
ATOM 728 N N . PRO A 1 97 ? -6.719 -38.5 4.051 1 96.12 97 PRO A N 1
ATOM 729 C CA . PRO A 1 97 ? -5.688 -39.125 3.215 1 96.12 97 PRO A CA 1
ATOM 730 C C . PRO A 1 97 ? -6.203 -39.5 1.834 1 96.12 97 PRO A C 1
ATOM 732 O O . PRO A 1 97 ? -5.52 -39.281 0.83 1 96.12 97 PRO A O 1
ATOM 735 N N . GLU A 1 98 ? -7.332 -40.125 1.814 1 96.69 98 GLU A N 1
ATOM 736 C CA . GLU A 1 98 ? -7.906 -40.562 0.548 1 96.69 98 GLU A CA 1
ATOM 737 C C . GLU A 1 98 ? -8.211 -39.375 -0.364 1 96.69 98 GLU A C 1
ATOM 739 O O . GLU A 1 98 ? -8.094 -39.469 -1.587 1 96.69 98 GLU A O 1
ATOM 744 N N . GLU A 1 99 ? -8.656 -38.344 0.234 1 97.5 99 GLU A N 1
ATOM 745 C CA . GLU A 1 99 ? -8.953 -37.125 -0.524 1 97.5 99 GLU A CA 1
ATOM 746 C C . GLU A 1 99 ? -7.684 -36.5 -1.091 1 97.5 99 GLU A C 1
ATOM 748 O O . GLU A 1 99 ? -7.684 -35.969 -2.209 1 97.5 99 GLU A O 1
ATOM 753 N N . LEU A 1 100 ? -6.621 -36.562 -0.273 1 97.56 100 LEU A N 1
ATOM 754 C CA . LEU A 1 100 ? -5.336 -36.094 -0.781 1 97.56 100 LEU A CA 1
ATOM 755 C C . LEU A 1 100 ? -4.883 -36.938 -1.973 1 97.56 100 LEU A C 1
ATOM 757 O O . LEU A 1 100 ? -4.375 -36.406 -2.959 1 97.56 100 LEU A O 1
ATOM 761 N N . GLU A 1 101 ? -5.102 -38.156 -1.852 1 97.06 101 GLU A N 1
ATOM 762 C CA . GLU A 1 101 ? -4.723 -39.031 -2.959 1 97.06 101 GLU A CA 1
ATOM 763 C C . GLU A 1 101 ? -5.535 -38.719 -4.211 1 97.06 101 GLU A C 1
ATOM 765 O O . GLU A 1 101 ? -5 -38.75 -5.324 1 97.06 101 GLU A O 1
ATOM 770 N N . THR A 1 102 ? -6.789 -38.531 -4.02 1 97.94 102 THR A N 1
ATOM 771 C CA . THR A 1 102 ? -7.633 -38.094 -5.133 1 97.94 102 THR A CA 1
ATOM 772 C C . THR A 1 102 ? -7.094 -36.812 -5.766 1 97.94 102 THR A C 1
ATOM 774 O O . THR A 1 102 ? -6.949 -36.719 -6.988 1 97.94 102 THR A O 1
ATOM 777 N N . MET A 1 103 ? -6.754 -35.844 -4.926 1 97.88 103 MET A N 1
ATOM 778 C CA . MET A 1 103 ? -6.203 -34.594 -5.41 1 97.88 103 MET A CA 1
ATOM 779 C C . MET A 1 103 ? -4.898 -34.812 -6.164 1 97.88 103 MET A C 1
ATOM 781 O O . MET A 1 103 ? -4.68 -34.219 -7.227 1 97.88 103 MET A O 1
ATOM 785 N N . ARG A 1 104 ? -4.094 -35.625 -5.652 1 97.38 104 ARG A N 1
ATOM 786 C CA . ARG A 1 104 ? -2.812 -35.906 -6.285 1 97.38 104 ARG A CA 1
ATOM 787 C C . ARG A 1 104 ? -3.016 -36.562 -7.656 1 97.38 104 ARG A C 1
ATOM 789 O O . ARG A 1 104 ? -2.297 -36.25 -8.609 1 97.38 104 ARG A O 1
ATOM 796 N N . THR A 1 105 ? -3.928 -37.406 -7.742 1 97.69 105 THR A N 1
ATOM 797 C CA . THR A 1 105 ? -4.234 -38.062 -9.008 1 97.69 105 THR A CA 1
ATOM 798 C C . THR A 1 105 ? -4.707 -37.031 -10.039 1 97.69 105 THR A C 1
ATOM 800 O O . THR A 1 105 ? -4.238 -37.031 -11.18 1 97.69 105 THR A O 1
ATOM 803 N N . ILE A 1 106 ? -5.594 -36.219 -9.602 1 98.12 106 ILE A N 1
ATOM 804 C CA . ILE A 1 106 ? -6.082 -35.156 -10.484 1 98.12 106 ILE A CA 1
ATOM 805 C C . ILE A 1 106 ? -4.914 -34.312 -10.953 1 98.12 106 ILE A C 1
ATOM 807 O O . ILE A 1 106 ? -4.789 -34 -12.148 1 98.12 106 ILE A O 1
ATOM 811 N N . CYS A 1 107 ? -4.062 -33.875 -10.031 1 98.31 107 CYS A N 1
ATOM 812 C CA . CYS A 1 107 ? -2.9 -33.062 -10.352 1 98.31 107 CYS A CA 1
ATOM 813 C C . CYS A 1 107 ? -2.002 -33.75 -11.367 1 98.31 107 CYS A C 1
ATOM 815 O O . CYS A 1 107 ? -1.567 -33.156 -12.344 1 98.31 107 CYS A O 1
ATOM 817 N N . ARG A 1 108 ? -1.789 -35 -11.164 1 97 108 ARG A N 1
ATOM 818 C CA . ARG A 1 108 ? -0.925 -35.75 -12.062 1 97 108 ARG A CA 1
ATOM 819 C C . ARG A 1 108 ? -1.515 -35.812 -13.461 1 97 108 ARG A C 1
ATOM 821 O O . ARG A 1 108 ? -0.816 -35.594 -14.453 1 97 108 ARG A O 1
ATOM 828 N N . GLU A 1 109 ? -2.711 -36.156 -13.578 1 96.81 109 GLU A N 1
ATOM 829 C CA . GLU A 1 109 ? -3.381 -36.312 -14.867 1 96.81 109 GLU A CA 1
ATOM 830 C C . GLU A 1 109 ? -3.412 -35 -15.641 1 96.81 109 GLU A C 1
ATOM 832 O O . GLU A 1 109 ? -3.051 -34.969 -16.812 1 96.81 109 GLU A O 1
ATOM 837 N N . LEU A 1 110 ? -3.771 -34 -14.984 1 96.19 110 LEU A N 1
ATOM 838 C CA . LEU A 1 110 ? -3.91 -32.719 -15.664 1 96.19 110 LEU A CA 1
ATOM 839 C C . LEU A 1 110 ? -2.545 -32.125 -15.953 1 96.19 110 LEU A C 1
ATOM 841 O O . LEU A 1 110 ? -2.383 -31.375 -16.938 1 96.19 110 LEU A O 1
ATOM 845 N N . SER A 1 111 ? -1.555 -32.375 -15.148 1 96.5 111 SER A N 1
ATOM 846 C CA . SER A 1 111 ? -0.188 -31.953 -15.445 1 96.5 111 SER A CA 1
ATOM 847 C C . SER A 1 111 ? 0.348 -32.656 -16.688 1 96.5 111 SER A C 1
ATOM 849 O O . SER A 1 111 ? 1.074 -32.062 -17.484 1 96.5 111 SER A O 1
ATOM 851 N N . THR A 1 112 ? -0.007 -33.844 -16.781 1 93.69 112 THR A N 1
ATOM 852 C CA . THR A 1 112 ? 0.383 -34.594 -17.969 1 93.69 112 THR A CA 1
ATOM 853 C C . THR A 1 112 ? -0.238 -34 -19.219 1 93.69 112 THR A C 1
ATOM 855 O O . THR A 1 112 ? 0.432 -33.875 -20.25 1 93.69 112 THR A O 1
ATOM 858 N N . GLU A 1 113 ? -1.461 -33.688 -19.109 1 89.31 113 GLU A N 1
ATOM 859 C CA . GLU A 1 113 ? -2.133 -33 -20.219 1 89.31 113 GLU A CA 1
ATOM 860 C C . GLU A 1 113 ? -1.429 -31.688 -20.578 1 89.31 113 GLU A C 1
ATOM 862 O O . GLU A 1 113 ? -1.245 -31.391 -21.75 1 89.31 113 GLU A O 1
ATOM 867 N N . LEU A 1 114 ? -1.091 -30.969 -19.562 1 91.25 114 LEU A N 1
ATOM 868 C CA . LEU A 1 114 ? -0.366 -29.719 -19.75 1 91.25 114 LEU A CA 1
ATOM 869 C C . LEU A 1 114 ? 0.956 -29.953 -20.469 1 91.25 114 LEU A C 1
ATOM 871 O O . LEU A 1 114 ? 1.299 -29.219 -21.406 1 91.25 114 LEU A O 1
ATOM 875 N N . GLN A 1 115 ? 1.634 -30.969 -20.109 1 89.12 115 GLN A N 1
ATOM 876 C CA . GLN A 1 115 ? 2.926 -31.297 -20.703 1 89.12 115 GLN A CA 1
ATOM 877 C C . GLN A 1 115 ? 2.77 -31.734 -22.156 1 89.12 115 GLN A C 1
ATOM 879 O O . GLN A 1 115 ? 3.611 -31.422 -23 1 89.12 115 GLN A O 1
ATOM 884 N N . GLN A 1 116 ? 1.754 -32.438 -22.422 1 85.12 116 GLN A N 1
ATOM 885 C CA . GLN A 1 116 ? 1.479 -32.844 -23.781 1 85.12 116 GLN A CA 1
ATOM 886 C C . GLN A 1 116 ? 1.209 -31.656 -24.688 1 85.12 116 GLN A C 1
ATOM 888 O O . GLN A 1 116 ? 1.672 -31.625 -25.828 1 85.12 116 GLN A O 1
ATOM 893 N N . GLN A 1 117 ? 0.529 -30.766 -24.156 1 80.44 117 GLN A N 1
ATOM 894 C CA . GLN A 1 117 ? 0.266 -29.547 -24.906 1 80.44 117 GLN A CA 1
ATOM 895 C C . GLN A 1 117 ? 1.554 -28.766 -25.172 1 80.44 117 GLN A C 1
ATOM 897 O O . GLN A 1 117 ? 1.713 -28.156 -26.219 1 80.44 117 GLN A O 1
ATOM 902 N N . GLN A 1 118 ? 2.383 -28.844 -24.234 1 80.31 118 GLN A N 1
ATOM 903 C CA . GLN A 1 118 ? 3.668 -28.156 -24.359 1 80.31 118 GLN A CA 1
ATOM 904 C C . GLN A 1 118 ? 4.52 -28.797 -25.453 1 80.31 118 GLN A C 1
ATOM 906 O O . GLN A 1 118 ? 5.207 -28.094 -26.203 1 80.31 118 GLN A O 1
ATOM 911 N N . GLN A 1 119 ? 4.473 -30.078 -25.656 1 76.12 119 GLN A N 1
ATOM 912 C CA . GLN A 1 119 ? 5.27 -30.812 -26.641 1 76.12 119 GLN A CA 1
ATOM 913 C C . GLN A 1 119 ? 4.664 -30.703 -28.031 1 76.12 119 GLN A C 1
ATOM 915 O O . GLN A 1 119 ? 5.391 -30.641 -29.031 1 76.12 119 GLN A O 1
ATOM 920 N N . GLN A 1 120 ? 3.398 -30.875 -28.234 1 63.53 120 GLN A N 1
ATOM 921 C CA . GLN A 1 120 ? 2.744 -30.828 -29.531 1 63.53 120 GLN A CA 1
ATOM 922 C C . GLN A 1 120 ? 2.994 -29.484 -30.219 1 63.53 120 GLN A C 1
ATOM 924 O O . GLN A 1 120 ? 3.145 -29.422 -31.438 1 63.53 120 GLN A O 1
ATOM 929 N N . GLN A 1 121 ? 2.965 -28.562 -29.453 1 55.56 121 GLN A N 1
ATOM 930 C CA . GLN A 1 121 ? 3.137 -27.266 -30.094 1 55.56 121 GLN A CA 1
ATOM 931 C C . GLN A 1 121 ? 4.598 -27.016 -30.469 1 55.56 121 GLN A C 1
ATOM 933 O O . GLN A 1 121 ? 4.902 -26.109 -31.234 1 55.56 121 GLN A O 1
ATOM 938 N N . GLN A 1 122 ? 5.531 -27.734 -29.891 1 50.91 122 GLN A N 1
ATOM 939 C CA . GLN A 1 122 ? 6.926 -27.609 -30.312 1 50.91 122 GLN A CA 1
ATOM 940 C C . GLN A 1 122 ? 7.176 -28.359 -31.609 1 50.91 122 GLN A C 1
ATOM 942 O O . GLN A 1 122 ? 8.234 -28.219 -32.219 1 50.91 122 GLN A O 1
ATOM 947 N N . GLN A 1 123 ? 6.344 -29.266 -32.094 1 45.25 123 GLN A N 1
ATOM 948 C CA . GLN A 1 123 ? 6.621 -29.969 -33.344 1 45.25 123 GLN A CA 1
ATOM 949 C C . GLN A 1 123 ? 6.586 -29.016 -34.531 1 45.25 123 GLN A C 1
ATOM 951 O O . GLN A 1 123 ? 5.656 -28.219 -34.656 1 45.25 123 GLN A O 1
ATOM 956 N N . PRO A 1 124 ? 7.738 -28.875 -35.312 1 43.19 124 PRO A N 1
ATOM 957 C CA . PRO A 1 124 ? 8.055 -28.031 -36.469 1 43.19 124 PRO A CA 1
ATOM 958 C C . PRO A 1 124 ? 6.934 -28.016 -37.531 1 43.19 124 PRO A C 1
ATOM 960 O O . PRO A 1 124 ? 6.98 -27.219 -38.469 1 43.19 124 PRO A O 1
ATOM 963 N N . GLN A 1 125 ? 6.25 -29.094 -37.906 1 38.34 125 GLN A N 1
ATOM 964 C CA . GLN A 1 125 ? 5.516 -29.141 -39.156 1 38.34 125 GLN A CA 1
ATOM 965 C C . GLN A 1 125 ? 4.469 -28.031 -39.25 1 38.34 125 GLN A C 1
ATOM 967 O O . GLN A 1 125 ? 3.824 -27.844 -40.281 1 38.34 125 GLN A O 1
ATOM 972 N N . GLN A 1 126 ? 3.715 -27.672 -38.312 1 36.94 126 GLN A N 1
ATOM 973 C CA . GLN A 1 126 ? 2.734 -26.641 -38.656 1 36.94 126 GLN A CA 1
ATOM 974 C C . GLN A 1 126 ? 3.41 -25.297 -38.875 1 36.94 126 GLN A C 1
ATOM 976 O O . GLN A 1 126 ? 4.48 -25.016 -38.344 1 36.94 126 GLN A O 1
ATOM 981 N N . THR A 1 127 ? 2.951 -24.438 -40 1 35.84 127 THR A N 1
ATOM 982 C CA . THR A 1 127 ? 3.459 -23.25 -40.656 1 35.84 127 THR A CA 1
ATOM 983 C C . THR A 1 127 ? 4.133 -22.312 -39.656 1 35.84 127 THR A C 1
ATOM 985 O O . THR A 1 127 ? 3.852 -22.391 -38.438 1 35.84 127 THR A O 1
ATOM 988 N N . ALA A 1 128 ? 5.195 -21.391 -40.125 1 36.94 128 ALA A N 1
ATOM 989 C CA . ALA A 1 128 ? 6.066 -20.344 -39.594 1 36.94 128 ALA A CA 1
ATOM 990 C C . ALA A 1 128 ? 5.383 -19.578 -38.469 1 36.94 128 ALA A C 1
ATOM 992 O O . ALA A 1 128 ? 6.043 -18.891 -37.688 1 36.94 128 ALA A O 1
ATOM 993 N N . ALA A 1 129 ? 4.242 -19.094 -38.781 1 34.81 129 ALA A N 1
ATOM 994 C CA . ALA A 1 129 ? 3.617 -18 -38.031 1 34.81 129 ALA A CA 1
ATOM 995 C C . ALA A 1 129 ? 3.385 -18.406 -36.562 1 34.81 129 ALA A C 1
ATOM 997 O O . ALA A 1 129 ? 3.162 -17.547 -35.719 1 34.81 129 ALA A O 1
ATOM 998 N N . ALA A 1 130 ? 2.668 -19.578 -36.344 1 37.5 130 ALA A N 1
ATOM 999 C CA . ALA A 1 130 ? 2.338 -19.906 -34.969 1 37.5 130 ALA A CA 1
ATOM 1000 C C . ALA A 1 130 ? 3.57 -20.391 -34.219 1 37.5 130 ALA A C 1
ATOM 1002 O O . ALA A 1 130 ? 4.012 -21.531 -34.406 1 37.5 130 ALA A O 1
ATOM 1003 N N . ALA A 1 131 ? 4.777 -19.891 -34.281 1 38.75 131 ALA A N 1
ATOM 1004 C CA . ALA A 1 131 ? 5.836 -20.172 -33.312 1 38.75 131 ALA A CA 1
ATOM 1005 C C . ALA A 1 131 ? 5.277 -20.859 -32.062 1 38.75 131 ALA A C 1
ATOM 1007 O O . ALA A 1 131 ? 4.508 -20.266 -31.312 1 38.75 131 ALA A O 1
ATOM 1008 N N . GLY A 1 132 ? 4.785 -22.141 -32 1 45.88 132 GLY A N 1
ATOM 1009 C CA . GLY A 1 132 ? 4.098 -23.266 -31.375 1 45.88 132 GLY A CA 1
ATOM 1010 C C . GLY A 1 132 ? 4.461 -23.438 -29.906 1 45.88 132 GLY A C 1
ATOM 1011 O O . GLY A 1 132 ? 4.473 -24.547 -29.391 1 45.88 132 GLY A O 1
ATOM 1012 N N . GLY A 1 133 ? 5.328 -22.656 -29.359 1 56.72 133 GLY A N 1
ATOM 1013 C CA . GLY A 1 133 ? 5.805 -22.984 -28.016 1 56.72 133 GLY A CA 1
ATOM 1014 C C . GLY A 1 133 ? 4.68 -23.203 -27.016 1 56.72 133 GLY A C 1
ATOM 1015 O O . GLY A 1 133 ? 3.541 -22.812 -27.266 1 56.72 133 GLY A O 1
ATOM 1016 N N . GLY A 1 134 ? 4.703 -24.438 -26.266 1 79.06 134 GLY A N 1
ATOM 1017 C CA . GLY A 1 134 ? 3.82 -24.734 -25.156 1 79.06 134 GLY A CA 1
ATOM 1018 C C . GLY A 1 134 ? 3.293 -23.484 -24.469 1 79.06 134 GLY A C 1
ATOM 1019 O O . GLY A 1 134 ? 3.646 -22.359 -24.844 1 79.06 134 GLY A O 1
ATOM 1020 N N . ILE A 1 135 ? 2.221 -23.641 -23.875 1 87.88 135 ILE A N 1
ATOM 1021 C CA . ILE A 1 135 ? 1.63 -22.547 -23.109 1 87.88 135 ILE A CA 1
ATOM 1022 C C . ILE A 1 135 ? 2.717 -21.828 -22.312 1 87.88 135 ILE A C 1
ATOM 1024 O O . ILE A 1 135 ? 3.482 -22.453 -21.578 1 87.88 135 ILE A O 1
ATOM 1028 N N . GLN A 1 136 ? 2.871 -20.594 -22.609 1 90.19 136 GLN A N 1
ATOM 1029 C CA . GLN A 1 136 ? 3.83 -19.75 -21.906 1 90.19 136 GLN A CA 1
ATOM 1030 C C . GLN A 1 136 ? 3.182 -18.453 -21.422 1 90.19 136 GLN A C 1
ATOM 1032 O O . GLN A 1 136 ? 2.258 -17.938 -22.062 1 90.19 136 GLN A O 1
ATOM 1037 N N . VAL A 1 137 ? 3.715 -17.984 -20.328 1 92.19 137 VAL A N 1
ATOM 1038 C CA . VAL A 1 137 ? 3.252 -16.703 -19.797 1 92.19 137 VAL A CA 1
ATOM 1039 C C . VAL A 1 137 ? 4.359 -15.664 -19.922 1 92.19 137 VAL A C 1
ATOM 1041 O O . VAL A 1 137 ? 5.418 -15.797 -19.312 1 92.19 137 VAL A O 1
ATOM 1044 N N . ILE A 1 138 ? 4.102 -14.68 -20.672 1 92.75 138 ILE A N 1
ATOM 1045 C CA . ILE A 1 138 ? 5.043 -13.57 -20.766 1 92.75 138 ILE A CA 1
ATOM 1046 C C . ILE A 1 138 ? 4.891 -12.672 -19.531 1 92.75 138 ILE A C 1
ATOM 1048 O O . ILE A 1 138 ? 3.799 -12.172 -19.25 1 92.75 138 ILE A O 1
ATOM 1052 N N . VAL A 1 139 ? 5.961 -12.531 -18.812 1 94.88 139 VAL A N 1
ATOM 1053 C CA . VAL A 1 139 ? 6.02 -11.578 -17.703 1 94.88 139 VAL A CA 1
ATOM 1054 C C . VAL A 1 139 ? 6.676 -10.281 -18.172 1 94.88 139 VAL A C 1
ATOM 1056 O O . VAL A 1 139 ? 7.902 -10.156 -18.156 1 94.88 139 VAL A O 1
ATOM 1059 N N . ASP A 1 140 ? 5.844 -9.367 -18.531 1 93.88 140 ASP A N 1
ATOM 1060 C CA . ASP A 1 140 ? 6.324 -8.125 -19.125 1 93.88 140 ASP A CA 1
ATOM 1061 C C . ASP A 1 140 ? 5.996 -6.93 -18.234 1 93.88 140 ASP A C 1
ATOM 1063 O O . ASP A 1 140 ? 6.16 -5.777 -18.656 1 93.88 140 ASP A O 1
ATOM 1067 N N . SER A 1 141 ? 5.473 -7.258 -17.125 1 93.44 141 SER A N 1
ATOM 1068 C CA . SER A 1 141 ? 5.133 -6.223 -16.156 1 93.44 141 SER A CA 1
ATOM 1069 C C . SER A 1 141 ? 5.012 -6.797 -14.75 1 93.44 141 SER A C 1
ATOM 1071 O O . SER A 1 141 ? 4.926 -8.016 -14.578 1 93.44 141 SER A O 1
ATOM 1073 N N . ALA A 1 142 ? 5.098 -5.945 -13.859 1 95.19 142 ALA A N 1
ATOM 1074 C CA . ALA A 1 142 ? 4.672 -6.223 -12.484 1 95.19 142 ALA A CA 1
ATOM 1075 C C . ALA A 1 142 ? 3.703 -5.156 -11.984 1 95.19 142 ALA A C 1
ATOM 1077 O O . ALA A 1 142 ? 3.717 -4.023 -12.469 1 95.19 142 ALA A O 1
ATOM 1078 N N . SER A 1 143 ? 2.877 -5.621 -11.133 1 94.19 143 SER A N 1
ATOM 1079 C CA . SER A 1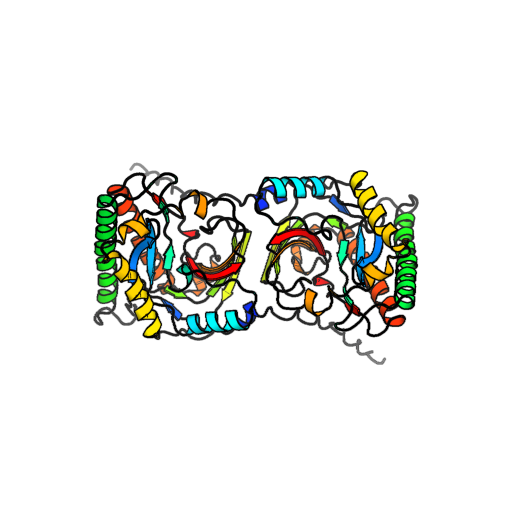 143 ? 1.95 -4.684 -10.508 1 94.19 143 SER A CA 1
ATOM 1080 C C . SER A 1 143 ? 2.248 -4.52 -9.016 1 94.19 143 SER A C 1
ATOM 1082 O O . SER A 1 143 ? 2.471 -5.508 -8.312 1 94.19 143 SER A O 1
ATOM 1084 N N . ILE A 1 144 ? 2.32 -3.324 -8.625 1 93.88 144 ILE A N 1
ATOM 1085 C CA . ILE A 1 144 ? 2.307 -2.998 -7.203 1 93.88 144 ILE A CA 1
ATOM 1086 C C . ILE A 1 144 ? 0.866 -2.912 -6.707 1 93.88 144 ILE A C 1
ATOM 1088 O O . ILE A 1 144 ? 0.142 -1.971 -7.043 1 93.88 144 ILE A O 1
ATOM 1092 N N . ALA A 1 145 ? 0.504 -3.889 -5.887 1 93.75 145 ALA A N 1
ATOM 1093 C CA . ALA A 1 145 ? -0.895 -3.99 -5.48 1 93.75 145 ALA A CA 1
ATOM 1094 C C . ALA A 1 145 ? -1.049 -3.746 -3.982 1 93.75 145 ALA A C 1
ATOM 1096 O O . ALA A 1 145 ? -0.364 -4.371 -3.17 1 93.75 145 ALA A O 1
ATOM 1097 N N . LEU A 1 146 ? -1.838 -2.818 -3.66 1 93.94 146 LEU A N 1
ATOM 1098 C CA . LEU A 1 146 ? -2.369 -2.688 -2.307 1 93.94 146 LEU A CA 1
ATOM 1099 C C . LEU A 1 146 ? -3.691 -3.432 -2.168 1 93.94 146 LEU A C 1
ATOM 1101 O O . LEU A 1 146 ? -4.652 -3.137 -2.883 1 93.94 146 LEU A O 1
ATOM 1105 N N . PHE A 1 147 ? -3.66 -4.387 -1.252 1 94.06 147 PHE A N 1
ATOM 1106 C CA . PHE A 1 147 ? -4.82 -5.273 -1.25 1 94.06 147 PHE A CA 1
ATOM 1107 C C . PHE A 1 147 ? -5.492 -5.281 0.118 1 94.06 147 PHE A C 1
ATOM 1109 O O . PHE A 1 147 ? -4.883 -4.895 1.116 1 94.06 147 PHE A O 1
ATOM 1116 N N . ALA A 1 148 ? -6.801 -5.738 0.07 1 94.12 148 ALA A N 1
ATOM 1117 C CA . ALA A 1 148 ? -7.617 -5.797 1.279 1 94.12 148 ALA A CA 1
ATOM 1118 C C . ALA A 1 148 ? -7.93 -7.242 1.663 1 94.12 148 ALA A C 1
ATOM 1120 O O . ALA A 1 148 ? -8.648 -7.492 2.633 1 94.12 148 ALA A O 1
ATOM 1121 N N . CYS A 1 149 ? -7.461 -8.102 0.844 1 95.25 149 CYS A N 1
ATOM 1122 C CA . CYS A 1 149 ? -7.5 -9.516 1.194 1 95.25 149 CYS A CA 1
ATOM 1123 C C . CYS A 1 149 ? -6.367 -10.273 0.512 1 95.25 149 CYS A C 1
ATOM 1125 O O . CYS A 1 149 ? -5.914 -9.891 -0.566 1 95.25 149 CYS A O 1
ATOM 1127 N N . ARG A 1 150 ? -6.023 -11.367 0.964 1 95.62 150 ARG A N 1
ATOM 1128 C CA . ARG A 1 150 ? -4.789 -12.047 0.573 1 95.62 150 ARG A CA 1
ATOM 1129 C C . ARG A 1 150 ? -4.949 -12.734 -0.778 1 95.62 150 ARG A C 1
ATOM 1131 O O . ARG A 1 150 ? -3.959 -13.047 -1.442 1 95.62 150 ARG A O 1
ATOM 1138 N N . SER A 1 151 ? -6.207 -13.062 -1.176 1 96.75 151 SER A N 1
ATOM 1139 C CA . SER A 1 151 ? -6.453 -13.641 -2.492 1 96.75 151 SER A CA 1
ATOM 1140 C C . SER A 1 151 ? -6.34 -12.586 -3.59 1 96.75 151 SER A C 1
ATOM 1142 O O . SER A 1 151 ? -6.367 -12.914 -4.777 1 96.75 151 SER A O 1
ATOM 1144 N N . LEU A 1 152 ? -6.258 -11.336 -3.209 1 95.25 152 LEU A N 1
ATOM 1145 C CA . LEU A 1 152 ? -6.188 -10.164 -4.078 1 95.25 152 LEU A CA 1
ATOM 1146 C C . LEU A 1 152 ? -7.492 -9.977 -4.844 1 95.25 152 LEU A C 1
ATOM 1148 O O . LEU A 1 152 ? -7.531 -9.25 -5.844 1 95.25 152 LEU A O 1
ATOM 1152 N N . GLU A 1 153 ? -8.547 -10.602 -4.438 1 95.31 153 GLU A N 1
ATOM 1153 C CA . GLU A 1 153 ? -9.859 -10.367 -5.027 1 95.31 153 GLU A CA 1
ATOM 1154 C C . GLU A 1 153 ? -10.391 -8.984 -4.676 1 95.31 153 GLU A C 1
ATOM 1156 O O . GLU A 1 153 ? -11.25 -8.445 -5.375 1 95.31 153 GLU A O 1
ATOM 1161 N N . ARG A 1 154 ? -9.898 -8.484 -3.568 1 94.06 154 ARG A N 1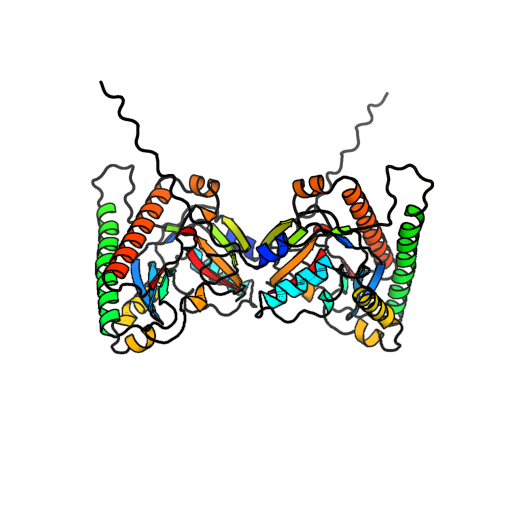
ATOM 1162 C CA . ARG A 1 154 ? -10.18 -7.105 -3.186 1 94.06 154 ARG A CA 1
ATOM 1163 C C . ARG A 1 154 ? -8.898 -6.285 -3.107 1 94.06 154 ARG A C 1
ATOM 1165 O O . ARG A 1 154 ? -8.039 -6.539 -2.254 1 94.06 154 ARG A O 1
ATOM 1172 N N . MET A 1 155 ? -8.828 -5.324 -3.98 1 92.12 155 MET A N 1
ATOM 1173 C CA . MET A 1 155 ? -7.652 -4.457 -4.031 1 92.12 155 MET A CA 1
ATOM 1174 C C . MET A 1 155 ? -8.055 -2.992 -3.873 1 92.12 155 MET A C 1
ATOM 1176 O O . MET A 1 155 ? -9.125 -2.586 -4.324 1 92.12 155 MET A O 1
ATOM 1180 N N . LEU A 1 156 ? -7.152 -2.336 -3.248 1 90.19 156 LEU A N 1
ATOM 1181 C CA . LEU A 1 156 ? -7.359 -0.904 -3.066 1 90.19 156 LEU A CA 1
ATOM 1182 C C . LEU A 1 156 ? -6.691 -0.111 -4.188 1 90.19 156 LEU A C 1
ATOM 1184 O O . LEU A 1 156 ? -7.18 0.951 -4.574 1 90.19 156 LEU A O 1
ATOM 1188 N N . SER A 1 157 ? -5.645 -0.583 -4.633 1 87.12 157 SER A N 1
ATOM 1189 C CA . SER A 1 157 ? -4.914 0.011 -5.75 1 87.12 157 SER A CA 1
ATOM 1190 C C . SER A 1 157 ? -4.039 -1.024 -6.453 1 87.12 157 SER A C 1
ATOM 1192 O O . SER A 1 157 ? -3.697 -2.055 -5.871 1 87.12 157 SER A O 1
ATOM 1194 N N . CYS A 1 158 ? -3.805 -0.763 -7.656 1 89.31 158 CYS A N 1
ATOM 1195 C CA . CYS A 1 158 ? -2.951 -1.607 -8.484 1 89.31 158 CYS A CA 1
ATOM 1196 C C . CYS A 1 158 ? -2.215 -0.779 -9.531 1 89.31 158 CYS A C 1
ATOM 1198 O O . CYS A 1 158 ? -2.834 -0.227 -10.438 1 89.31 158 CYS A O 1
ATOM 1200 N N . GLN A 1 159 ? -0.931 -0.711 -9.367 1 87.69 159 GLN A N 1
ATOM 1201 C CA . GLN A 1 159 ? -0.109 0.071 -10.289 1 87.69 159 GLN A CA 1
ATOM 1202 C C . GLN A 1 159 ? 0.77 -0.833 -11.148 1 87.69 159 GLN A C 1
ATOM 1204 O O . GLN A 1 159 ? 1.783 -1.354 -10.672 1 87.69 159 GLN A O 1
ATOM 1209 N N . PRO A 1 160 ? 0.359 -0.949 -12.383 1 90.56 160 PRO A N 1
ATOM 1210 C CA . PRO A 1 160 ? 1.214 -1.746 -13.273 1 90.56 160 PRO A CA 1
ATOM 1211 C C . PRO A 1 160 ? 2.477 -1.002 -13.695 1 90.56 160 PRO A C 1
ATOM 1213 O O . PRO A 1 160 ? 2.434 0.207 -13.938 1 90.56 160 PRO A O 1
ATOM 1216 N N . VAL A 1 161 ? 3.533 -1.672 -13.719 1 92.56 161 VAL A N 1
ATOM 1217 C CA . VAL A 1 161 ? 4.805 -1.165 -14.227 1 92.56 161 VAL A CA 1
ATOM 1218 C C . VAL A 1 161 ? 5.332 -2.092 -15.312 1 92.56 161 VAL A C 1
ATOM 1220 O O . VAL A 1 161 ? 5.535 -3.285 -15.078 1 92.56 161 VAL A O 1
ATOM 1223 N N . ALA A 1 162 ? 5.559 -1.557 -16.453 1 93.12 162 ALA A N 1
ATOM 1224 C CA . ALA A 1 162 ? 6.02 -2.35 -17.594 1 93.12 162 ALA A CA 1
ATOM 1225 C C . ALA A 1 162 ? 7.512 -2.648 -17.5 1 93.12 162 ALA A C 1
ATOM 1227 O O . ALA A 1 162 ? 8.281 -1.823 -17 1 93.12 162 ALA A O 1
ATOM 1228 N N . PHE A 1 163 ? 7.832 -3.83 -17.922 1 94.62 163 PHE A N 1
ATOM 1229 C CA . PHE A 1 163 ? 9.227 -4.195 -18.125 1 94.62 163 PHE A CA 1
ATOM 1230 C C . PHE A 1 163 ? 9.664 -3.865 -19.547 1 94.62 163 PHE A C 1
ATOM 1232 O O . PHE A 1 163 ? 9.211 -4.492 -20.5 1 94.62 163 PHE A O 1
ATOM 1239 N N . PRO A 1 164 ? 10.539 -2.949 -19.656 1 93.12 164 PRO A N 1
ATOM 1240 C CA . PRO A 1 164 ? 10.953 -2.572 -21.016 1 93.12 164 PRO A CA 1
ATOM 1241 C C . PRO A 1 164 ? 11.984 -3.531 -21.609 1 93.12 164 PRO A C 1
ATOM 1243 O O . PRO A 1 164 ? 12.484 -4.414 -20.906 1 93.12 164 PRO A O 1
ATOM 1246 N N . GLY A 1 165 ? 12.164 -3.34 -22.938 1 91.25 165 GLY A N 1
ATOM 1247 C CA . GLY A 1 165 ? 13.242 -4.043 -23.609 1 91.25 165 GLY A CA 1
ATOM 1248 C C . GLY A 1 165 ? 12.781 -5.289 -24.344 1 91.25 165 GLY A C 1
ATOM 1249 O O . GLY A 1 165 ? 11.594 -5.438 -24.641 1 91.25 165 GLY A O 1
ATOM 1250 N N . THR A 1 166 ? 13.766 -6.129 -24.641 1 93.19 166 THR A N 1
ATOM 1251 C CA . THR A 1 166 ? 13.523 -7.324 -25.438 1 93.19 166 THR A CA 1
ATOM 1252 C C . THR A 1 166 ? 13.195 -8.516 -24.547 1 93.19 166 THR A C 1
ATOM 1254 O O . THR A 1 166 ? 13.789 -8.672 -23.484 1 93.19 166 THR A O 1
ATOM 1257 N N . LEU A 1 167 ? 12.359 -9.266 -25.047 1 93.44 167 LEU A N 1
ATOM 1258 C CA . LEU A 1 167 ? 11.945 -10.469 -24.328 1 93.44 167 LEU A CA 1
ATOM 1259 C C . LEU A 1 167 ? 13.102 -11.438 -24.172 1 93.44 167 LEU A C 1
ATOM 1261 O O . LEU A 1 167 ? 13.773 -11.781 -25.156 1 93.44 167 LEU A O 1
ATOM 1265 N N . ASP A 1 168 ? 13.336 -11.828 -22.984 1 93.12 168 ASP A N 1
ATOM 1266 C CA . ASP A 1 168 ? 14.305 -12.875 -22.688 1 93.12 168 ASP A CA 1
ATOM 1267 C C . ASP A 1 168 ? 13.656 -14.258 -22.734 1 93.12 168 ASP A C 1
ATOM 1269 O O . ASP A 1 168 ? 12.844 -14.594 -21.859 1 93.12 168 ASP A O 1
ATOM 1273 N N . THR A 1 169 ? 14.039 -15.078 -23.594 1 91.88 169 THR A N 1
ATOM 1274 C CA . THR A 1 169 ? 13.414 -16.375 -23.797 1 91.88 169 THR A CA 1
ATOM 1275 C C . THR A 1 169 ? 14.25 -17.484 -23.156 1 91.88 169 THR A C 1
ATOM 1277 O O . THR A 1 169 ? 13.945 -18.672 -23.328 1 91.88 169 THR A O 1
ATOM 1280 N N . SER A 1 170 ? 15.297 -17.078 -22.453 1 94.12 170 SER A N 1
ATOM 1281 C CA . SER A 1 170 ? 16.125 -18.078 -21.797 1 94.12 170 SER A CA 1
ATOM 1282 C C . SER A 1 170 ? 15.352 -18.828 -20.719 1 94.12 170 SER A C 1
ATOM 1284 O O . SER A 1 170 ? 14.547 -18.219 -20 1 94.12 170 SER A O 1
ATOM 1286 N N . PRO A 1 171 ? 15.586 -20.109 -20.641 1 94.19 171 PRO A N 1
ATOM 1287 C CA . PRO A 1 171 ? 14.961 -20.844 -19.531 1 94.19 171 PRO A CA 1
ATOM 1288 C C . PRO A 1 171 ? 15.445 -20.391 -18.156 1 94.19 171 PRO A C 1
ATOM 1290 O O . PRO A 1 171 ? 16.5 -19.75 -18.062 1 94.19 171 PRO A O 1
ATOM 1293 N N . PRO A 1 172 ? 14.672 -20.734 -17.141 1 97.5 172 PRO A N 1
ATOM 1294 C CA . PRO A 1 172 ? 15.156 -20.422 -15.789 1 97.5 172 PRO A CA 1
ATOM 1295 C C . PRO A 1 172 ? 16.484 -21.094 -15.469 1 97.5 172 PRO A C 1
ATOM 1297 O O . PRO A 1 172 ? 16.781 -22.172 -15.984 1 97.5 172 PRO A O 1
ATOM 1300 N N . PRO A 1 173 ? 17.266 -20.469 -14.602 1 97.88 173 PRO A N 1
ATOM 1301 C CA . PRO A 1 173 ? 18.516 -21.109 -14.148 1 97.88 173 PRO A CA 1
ATOM 1302 C C . PRO A 1 173 ? 18.281 -22.469 -13.508 1 97.88 173 PRO A C 1
ATOM 1304 O O . PRO A 1 173 ? 17.203 -22.734 -12.969 1 97.88 173 PRO A O 1
ATOM 1307 N N . ALA A 1 174 ? 19.266 -23.297 -13.562 1 97.81 174 ALA A N 1
ATOM 1308 C CA . ALA A 1 174 ? 19.203 -24.672 -13.062 1 97.81 174 ALA A CA 1
ATOM 1309 C C . ALA A 1 174 ? 18.781 -24.703 -11.594 1 97.81 174 ALA A C 1
ATOM 1311 O O . ALA A 1 174 ? 18.016 -25.578 -11.18 1 97.81 174 ALA A O 1
ATOM 1312 N N . GLN A 1 175 ? 19.281 -23.797 -10.891 1 97.69 175 GLN A N 1
ATOM 1313 C CA . GLN A 1 175 ? 18.984 -23.75 -9.461 1 97.69 175 GLN A CA 1
ATOM 1314 C C . GLN A 1 175 ? 17.484 -23.516 -9.219 1 97.69 175 GLN A C 1
ATOM 1316 O O . GLN A 1 175 ? 16.906 -24.125 -8.328 1 97.69 175 GLN A O 1
ATOM 1321 N N . GLU A 1 176 ? 16.922 -22.641 -10 1 98.12 176 GLU A N 1
ATOM 1322 C CA . GLU A 1 176 ? 15.5 -22.344 -9.867 1 98.12 176 GLU A CA 1
ATOM 1323 C C . GLU A 1 176 ? 14.648 -23.531 -10.297 1 98.12 176 GLU A C 1
ATOM 1325 O O . GLU A 1 176 ? 13.648 -23.844 -9.648 1 98.12 176 GLU A O 1
ATOM 1330 N N . ARG A 1 177 ? 15.047 -24.219 -11.312 1 98.06 177 ARG A N 1
ATOM 1331 C CA . ARG A 1 177 ? 14.352 -25.406 -11.766 1 98.06 177 ARG A CA 1
ATOM 1332 C C . ARG A 1 177 ? 14.422 -26.516 -10.711 1 98.06 177 ARG A C 1
ATOM 1334 O O . ARG A 1 177 ? 13.438 -27.203 -10.453 1 98.06 177 ARG A O 1
ATOM 1341 N N . ALA A 1 178 ? 15.594 -26.625 -10.117 1 98.25 178 ALA A N 1
ATOM 1342 C CA . ALA A 1 178 ? 15.781 -27.625 -9.078 1 98.25 178 ALA A CA 1
ATOM 1343 C C . ALA A 1 178 ? 14.914 -27.328 -7.859 1 98.25 178 ALA A C 1
ATOM 1345 O O . ALA A 1 178 ? 14.383 -28.25 -7.227 1 98.25 178 ALA A O 1
ATOM 1346 N N . ARG A 1 179 ? 14.766 -26.094 -7.559 1 97.75 179 ARG A N 1
ATOM 1347 C CA . ARG A 1 179 ? 13.938 -25.672 -6.434 1 97.75 179 ARG A CA 1
ATOM 1348 C C . ARG A 1 179 ? 12.484 -26.094 -6.648 1 97.75 179 ARG A C 1
ATOM 1350 O O . ARG A 1 179 ? 11.867 -26.688 -5.762 1 97.75 179 ARG A O 1
ATOM 1357 N N . VAL A 1 180 ? 11.969 -25.812 -7.773 1 98.19 180 VAL A N 1
ATOM 1358 C CA . VAL A 1 180 ? 10.586 -26.156 -8.078 1 98.19 180 VAL A CA 1
ATOM 1359 C C . VAL A 1 180 ? 10.43 -27.688 -8.094 1 98.19 180 VAL A C 1
ATOM 1361 O O . VAL A 1 180 ? 9.469 -28.219 -7.543 1 98.19 180 VAL A O 1
ATOM 1364 N N . ALA A 1 181 ? 11.391 -28.359 -8.68 1 97.56 181 ALA A N 1
ATOM 1365 C CA . ALA A 1 181 ? 11.352 -29.812 -8.734 1 97.56 181 ALA A CA 1
ATOM 1366 C C . ALA A 1 181 ? 11.305 -30.422 -7.328 1 97.56 181 ALA A C 1
ATOM 1368 O O . ALA A 1 181 ? 10.578 -31.375 -7.082 1 97.56 181 ALA A O 1
ATOM 1369 N N . ALA A 1 182 ? 12.07 -29.859 -6.449 1 97.31 182 ALA A N 1
ATOM 1370 C CA . ALA A 1 182 ? 12.117 -30.344 -5.07 1 97.31 182 ALA A CA 1
ATOM 1371 C C . ALA A 1 182 ? 10.766 -30.156 -4.383 1 97.31 182 ALA A C 1
ATOM 1373 O O . ALA A 1 182 ? 10.312 -31.031 -3.646 1 97.31 182 ALA A O 1
ATOM 1374 N N . ILE A 1 183 ? 10.164 -29.078 -4.621 1 97.06 183 ILE A N 1
ATOM 1375 C CA . ILE A 1 183 ? 8.867 -28.797 -4.027 1 97.06 183 ILE A CA 1
ATOM 1376 C C . ILE A 1 183 ? 7.824 -29.766 -4.578 1 97.06 183 ILE A C 1
ATOM 1378 O O . ILE A 1 183 ? 7.023 -30.312 -3.822 1 97.06 183 ILE A O 1
ATOM 1382 N N . LEU A 1 184 ? 7.836 -30.016 -5.867 1 96.94 184 LEU A N 1
ATOM 1383 C CA . LEU A 1 184 ? 6.859 -30.875 -6.52 1 96.94 184 LEU A CA 1
ATOM 1384 C C . LEU A 1 184 ? 7.047 -32.344 -6.09 1 96.94 184 LEU A C 1
ATOM 1386 O O . LEU A 1 184 ? 6.145 -33.156 -6.262 1 96.94 184 LEU A O 1
ATOM 1390 N N . ALA A 1 185 ? 8.211 -32.656 -5.512 1 96.38 185 ALA A N 1
ATOM 1391 C CA . ALA A 1 185 ? 8.508 -34 -5.074 1 96.38 185 ALA A CA 1
ATOM 1392 C C . ALA A 1 185 ? 8.062 -34.219 -3.631 1 96.38 185 ALA A C 1
ATOM 1394 O O . ALA A 1 185 ? 8.023 -35.375 -3.154 1 96.38 185 ALA A O 1
ATOM 1395 N N . GLU A 1 186 ? 7.684 -33.188 -2.977 1 95.31 186 GLU A N 1
ATOM 1396 C CA . GLU A 1 186 ? 7.375 -33.281 -1.553 1 95.31 186 GLU A CA 1
ATOM 1397 C C . GLU A 1 186 ? 6.246 -34.281 -1.294 1 95.31 186 GLU A C 1
ATOM 1399 O O . GLU A 1 186 ? 6.293 -35.031 -0.328 1 95.31 186 GLU A O 1
ATOM 1404 N N . PRO A 1 187 ? 5.254 -34.344 -2.082 1 93.38 187 PRO A N 1
ATOM 1405 C CA . PRO A 1 187 ? 4.113 -35.219 -1.797 1 93.38 187 PRO A CA 1
ATOM 1406 C C . PRO A 1 187 ? 4.48 -36.688 -1.831 1 93.38 187 PRO A C 1
ATOM 1408 O O . PRO A 1 187 ? 3.691 -37.531 -1.396 1 93.38 187 PRO A O 1
ATOM 1411 N N . GLU A 1 188 ? 5.609 -36.969 -2.426 1 91.56 188 GLU A N 1
ATOM 1412 C CA . GLU A 1 188 ? 6.059 -38.344 -2.447 1 91.56 188 GLU A CA 1
ATOM 1413 C C . GLU A 1 188 ? 6.48 -38.812 -1.057 1 91.56 188 GLU A C 1
ATOM 1415 O O . GLU A 1 188 ? 6.613 -40.031 -0.813 1 91.56 188 GLU A O 1
ATOM 1420 N N . HIS A 1 189 ? 6.68 -37.875 -0.218 1 92.81 189 HIS A N 1
ATOM 1421 C CA . HIS A 1 189 ? 7.02 -38.219 1.156 1 92.81 189 HIS A CA 1
ATOM 1422 C C . HIS A 1 189 ? 5.816 -38.812 1.884 1 92.81 189 HIS A C 1
ATOM 1424 O O . HIS A 1 189 ? 4.707 -38.281 1.793 1 92.81 189 HIS A O 1
ATOM 1430 N N . PRO A 1 190 ? 6.094 -39.812 2.639 1 91 190 PRO A N 1
ATOM 1431 C CA . PRO A 1 190 ? 4.996 -40.5 3.324 1 91 190 PRO A CA 1
ATOM 1432 C C . PRO A 1 190 ? 4.273 -39.594 4.324 1 91 190 PRO A C 1
ATOM 1434 O O . PRO A 1 190 ? 3.088 -39.812 4.594 1 91 190 PRO A O 1
ATOM 1437 N N . ASP A 1 191 ? 4.93 -38.625 4.824 1 94.12 191 ASP A N 1
ATOM 1438 C CA . ASP A 1 191 ? 4.348 -37.75 5.859 1 94.12 191 ASP A CA 1
ATOM 1439 C C . ASP A 1 191 ? 3.76 -36.5 5.254 1 94.12 191 ASP A C 1
ATOM 1441 O O . ASP A 1 191 ? 3.43 -35.562 5.977 1 94.12 191 ASP A O 1
ATOM 1445 N N . TYR A 1 192 ? 3.627 -36.469 4 1 96.56 192 TYR A N 1
ATOM 1446 C CA . TYR A 1 192 ? 3.199 -35.219 3.367 1 96.56 192 TYR A CA 1
ATOM 1447 C C . TYR A 1 192 ? 1.77 -34.875 3.762 1 96.56 192 TYR A C 1
ATOM 1449 O O . TYR A 1 192 ? 1.395 -33.719 3.787 1 96.56 192 TYR A O 1
ATOM 1457 N N . TRP A 1 193 ? 0.991 -35.875 4.078 1 96.44 193 TRP A N 1
ATOM 1458 C CA . TRP A 1 193 ? -0.392 -35.656 4.484 1 96.44 193 TRP A CA 1
ATOM 1459 C C . TRP A 1 193 ? -0.458 -34.719 5.691 1 96.44 193 TRP A C 1
ATOM 1461 O O . TRP A 1 193 ? -1.368 -33.906 5.797 1 96.44 193 TRP A O 1
ATOM 1471 N N . PHE A 1 194 ? 0.469 -34.875 6.543 1 95.94 194 PHE A N 1
ATOM 1472 C CA . PHE A 1 194 ? 0.504 -34.031 7.719 1 95.94 194 PHE A CA 1
ATOM 1473 C C . PHE A 1 194 ? 0.597 -32.562 7.312 1 95.94 194 PHE A C 1
ATOM 1475 O O . PHE A 1 194 ? -0.145 -31.719 7.828 1 95.94 194 PHE A O 1
ATOM 1482 N N . CYS A 1 195 ? 1.439 -32.219 6.387 1 95.88 195 CYS A N 1
ATOM 1483 C CA . CYS A 1 195 ? 1.624 -30.859 5.906 1 95.88 195 CYS A CA 1
ATOM 1484 C C . CYS A 1 195 ? 0.392 -30.375 5.148 1 95.88 195 CYS A C 1
ATOM 1486 O O . CYS A 1 195 ? -0.067 -29.25 5.355 1 95.88 195 CYS A O 1
ATOM 1488 N N . ALA A 1 196 ? -0.163 -31.25 4.422 1 97.06 196 ALA A N 1
ATOM 1489 C CA . ALA A 1 196 ? -1.277 -30.891 3.549 1 97.06 196 ALA A CA 1
ATOM 1490 C C . ALA A 1 196 ? -2.566 -30.719 4.344 1 97.06 196 ALA A C 1
ATOM 1492 O O . ALA A 1 196 ? -3.445 -29.953 3.957 1 97.06 196 ALA A O 1
ATOM 1493 N N . SER A 1 197 ? -2.691 -31.438 5.395 1 96.56 197 SER A N 1
ATOM 1494 C CA . SER A 1 197 ? -3.951 -31.453 6.133 1 96.56 197 SER A CA 1
ATOM 1495 C C . SER A 1 197 ? -3.93 -30.469 7.297 1 96.56 197 SER A C 1
ATOM 1497 O O . SER A 1 197 ? -4.953 -30.25 7.941 1 96.56 197 SER A O 1
ATOM 1499 N N . ARG A 1 198 ? -2.801 -29.875 7.598 1 95.38 198 ARG A N 1
ATOM 1500 C CA . ARG A 1 198 ? -2.664 -28.953 8.711 1 95.38 198 ARG A CA 1
ATOM 1501 C C . ARG A 1 198 ? -3.629 -27.781 8.57 1 95.38 198 ARG A C 1
ATOM 1503 O O . ARG A 1 198 ? -3.895 -27.312 7.457 1 95.38 198 ARG A O 1
ATOM 1510 N N . ASP A 1 199 ? -4.012 -27.297 9.711 1 94.12 199 ASP A N 1
ATOM 1511 C CA . ASP A 1 199 ? -4.891 -26.125 9.695 1 94.12 199 ASP A CA 1
ATOM 1512 C C . ASP A 1 199 ? -4.145 -24.891 9.211 1 94.12 199 ASP A C 1
ATOM 1514 O O . ASP A 1 199 ? -2.916 -24.828 9.297 1 94.12 199 ASP A O 1
ATOM 1518 N N . GLY A 1 200 ? -5.004 -24 8.695 1 94.5 200 GLY A N 1
ATOM 1519 C CA . GLY A 1 200 ? -4.465 -22.766 8.172 1 94.5 200 GLY A CA 1
ATOM 1520 C C . GLY A 1 200 ? -4.762 -22.547 6.703 1 94.5 200 GLY A C 1
ATOM 1521 O O . GLY A 1 200 ? -5.227 -23.469 6.02 1 94.5 200 GLY A O 1
ATOM 1522 N N . ASN A 1 201 ? -4.617 -21.375 6.27 1 95.81 201 ASN A N 1
ATOM 1523 C CA . ASN A 1 201 ? -4.762 -20.969 4.875 1 95.81 201 ASN A CA 1
ATOM 1524 C C . ASN A 1 201 ? -6.086 -21.438 4.285 1 95.81 201 ASN A C 1
ATOM 1526 O O . ASN A 1 201 ? -6.109 -22.062 3.221 1 95.81 201 ASN A O 1
ATOM 1530 N N . ARG A 1 202 ? -7.125 -21.25 5.02 1 97.88 202 ARG A N 1
ATOM 1531 C CA . ARG A 1 202 ? -8.484 -21.516 4.57 1 97.88 202 ARG A CA 1
ATOM 1532 C C . ARG A 1 202 ? -9.133 -20.266 3.982 1 97.88 202 ARG A C 1
ATOM 1534 O O . ARG A 1 202 ? -8.445 -19.281 3.705 1 97.88 202 ARG A O 1
ATOM 1541 N N . GLU A 1 203 ? -10.367 -20.375 3.74 1 97.88 203 GLU A N 1
ATOM 1542 C CA . GLU A 1 203 ? -11.078 -19.297 3.072 1 97.88 203 GLU A CA 1
ATOM 1543 C C . GLU A 1 203 ? -10.977 -18 3.863 1 97.88 203 GLU A C 1
ATOM 1545 O O . GLU A 1 203 ? -10.727 -16.938 3.289 1 97.88 203 GLU A O 1
ATOM 1550 N N . ALA A 1 204 ? -11.102 -18.047 5.133 1 96.44 204 ALA A N 1
ATOM 1551 C CA . ALA A 1 204 ? -11.047 -16.844 5.969 1 96.44 204 ALA A CA 1
ATOM 1552 C C . ALA A 1 204 ? -9.68 -16.172 5.871 1 96.44 204 ALA A C 1
ATOM 1554 O O . ALA A 1 204 ? -9.578 -14.953 5.91 1 96.44 204 ALA A O 1
ATOM 1555 N N . HIS A 1 205 ? -8.68 -16.953 5.754 1 96.44 205 HIS A N 1
ATOM 1556 C CA . HIS A 1 205 ? -7.324 -16.438 5.617 1 96.44 205 HIS A CA 1
ATOM 1557 C C . HIS A 1 205 ? -7.168 -15.648 4.32 1 96.44 205 HIS A C 1
ATOM 1559 O O . HIS A 1 205 ? -6.605 -14.547 4.32 1 96.44 205 HIS A O 1
ATOM 1565 N N . TYR A 1 206 ? -7.668 -16.141 3.27 1 97 206 TYR A N 1
ATOM 1566 C CA . TYR A 1 206 ? -7.434 -15.562 1.949 1 97 206 TYR A CA 1
ATOM 1567 C C . TYR A 1 206 ? -8.43 -14.445 1.662 1 97 206 TYR A C 1
ATOM 1569 O O . TYR A 1 206 ? -8.078 -13.445 1.029 1 97 206 TYR A O 1
ATOM 1577 N N . ARG A 1 207 ? -9.641 -14.555 2.113 1 95.88 207 ARG A N 1
ATOM 1578 C CA . ARG A 1 207 ? -10.688 -13.609 1.724 1 95.88 207 ARG A CA 1
ATOM 1579 C C . ARG A 1 207 ? -11.047 -12.688 2.881 1 95.88 207 ARG A C 1
ATOM 1581 O O . ARG A 1 207 ? -11.75 -11.695 2.691 1 95.88 207 ARG A O 1
ATOM 1588 N N . GLY A 1 208 ? -10.594 -13.016 4.09 1 92.69 208 GLY A N 1
ATOM 1589 C CA . GLY A 1 208 ? -10.805 -12.117 5.211 1 92.69 208 GLY A CA 1
ATOM 1590 C C . GLY A 1 208 ? -10.117 -10.781 5.043 1 92.69 208 GLY A C 1
ATOM 1591 O O . GLY A 1 208 ? -9.195 -10.648 4.234 1 92.69 208 GLY A O 1
ATOM 1592 N N . PRO A 1 209 ? -10.602 -9.805 5.773 1 89.44 209 PRO A N 1
ATOM 1593 C CA . PRO A 1 209 ? -9.969 -8.484 5.699 1 89.44 209 PRO A CA 1
ATOM 1594 C C . PRO A 1 209 ? -8.5 -8.516 6.129 1 89.44 209 PRO A C 1
ATOM 1596 O O . PRO A 1 209 ? -8.18 -8.992 7.219 1 89.44 209 PRO A O 1
ATOM 1599 N N . HIS A 1 210 ? -7.617 -8.031 5.273 1 91.69 210 HIS A N 1
ATOM 1600 C CA . HIS A 1 210 ? -6.18 -7.938 5.516 1 91.69 210 HIS A CA 1
ATOM 1601 C C . HIS A 1 210 ? -5.531 -6.91 4.598 1 91.69 210 HIS A C 1
ATOM 1603 O O . HIS A 1 210 ? -5.602 -7.035 3.373 1 91.69 210 HIS A O 1
ATOM 1609 N N . LEU A 1 211 ? -4.949 -5.949 5.207 1 91.5 211 LEU A N 1
ATOM 1610 C CA . LEU A 1 211 ? -4.262 -4.945 4.398 1 91.5 211 LEU A CA 1
ATOM 1611 C C . LEU A 1 211 ? -2.807 -5.336 4.172 1 91.5 211 LEU A C 1
ATOM 1613 O O . LEU A 1 211 ? -2.107 -5.719 5.113 1 91.5 211 LEU A O 1
ATOM 1617 N N . GLY A 1 212 ? -2.365 -5.273 2.963 1 93.38 212 GLY A N 1
ATOM 1618 C CA . GLY A 1 212 ? -0.986 -5.551 2.59 1 93.38 212 GLY A CA 1
ATOM 1619 C C . GLY A 1 212 ? -0.625 -5.023 1.213 1 93.38 212 GLY A C 1
ATOM 1620 O O . GLY A 1 212 ? -1.469 -4.453 0.52 1 93.38 212 GLY A O 1
ATOM 1621 N N . ALA A 1 213 ? 0.585 -5.094 0.904 1 94.19 213 ALA A N 1
ATOM 1622 C CA . ALA A 1 213 ? 1.081 -4.734 -0.421 1 94.19 213 ALA A CA 1
ATOM 1623 C C . ALA A 1 213 ? 1.988 -5.824 -0.984 1 94.19 213 ALA A C 1
ATOM 1625 O O . ALA A 1 213 ? 2.754 -6.445 -0.245 1 94.19 213 ALA A O 1
ATOM 1626 N N . THR A 1 214 ? 1.846 -6.016 -2.234 1 95.88 214 THR A N 1
ATOM 1627 C CA . THR A 1 214 ? 2.639 -7.062 -2.871 1 95.88 214 THR A CA 1
ATOM 1628 C C . THR A 1 214 ? 3.025 -6.656 -4.293 1 95.88 214 THR A C 1
ATOM 1630 O O . THR A 1 214 ? 2.352 -5.832 -4.914 1 95.88 214 THR A O 1
ATOM 1633 N N . LEU A 1 215 ? 4.148 -7.172 -4.699 1 96.06 215 LEU A N 1
ATOM 1634 C CA . LEU A 1 215 ? 4.547 -7.152 -6.102 1 96.06 215 LEU A CA 1
ATOM 1635 C C . LEU A 1 215 ? 4.125 -8.438 -6.805 1 96.06 215 LEU A C 1
ATOM 1637 O O . LEU A 1 215 ? 4.484 -9.539 -6.367 1 96.06 215 LEU A O 1
ATOM 1641 N N . MET A 1 216 ? 3.32 -8.266 -7.859 1 96.56 216 MET A N 1
ATOM 1642 C CA . MET A 1 216 ? 2.799 -9.477 -8.492 1 96.56 216 MET A CA 1
ATOM 1643 C C . MET A 1 216 ? 2.652 -9.281 -9.992 1 96.56 216 MET A C 1
ATOM 1645 O O . MET A 1 216 ? 2.742 -8.164 -10.492 1 96.56 216 MET A O 1
ATOM 1649 N N . HIS A 1 217 ? 2.586 -10.352 -10.727 1 96.31 217 HIS A N 1
ATOM 1650 C CA . HIS A 1 217 ? 2.213 -10.383 -12.133 1 96.31 217 HIS A CA 1
ATOM 1651 C C . HIS A 1 217 ? 0.848 -11.039 -12.328 1 96.31 217 HIS A C 1
ATOM 1653 O O . HIS A 1 217 ? 0.668 -12.219 -12.008 1 96.31 217 HIS A O 1
ATOM 1659 N N . PRO A 1 218 ? -0.064 -10.266 -12.867 1 93.69 218 PRO A N 1
ATOM 1660 C CA . PRO A 1 218 ? -1.396 -10.844 -13.062 1 93.69 218 PRO A CA 1
ATOM 1661 C C . PRO A 1 218 ? -1.432 -11.883 -14.18 1 93.69 218 PRO A C 1
ATOM 1663 O O . PRO A 1 218 ? -0.756 -11.719 -15.203 1 93.69 218 PRO A O 1
ATOM 1666 N N . LEU A 1 219 ? -2.156 -12.859 -13.914 1 91.38 219 LEU A N 1
ATOM 1667 C CA . LEU A 1 219 ? -2.34 -13.859 -14.961 1 91.38 219 LEU A CA 1
ATOM 1668 C C . LEU A 1 219 ? -3.422 -13.422 -15.938 1 91.38 219 LEU A C 1
ATOM 1670 O O . LEU A 1 219 ? -3.293 -13.641 -17.156 1 91.38 219 LEU A O 1
ATOM 1674 N N . ALA A 1 220 ? -4.52 -12.891 -15.336 1 76.56 220 ALA A N 1
ATOM 1675 C CA . ALA A 1 220 ? -5.594 -12.43 -16.203 1 76.56 220 ALA A CA 1
ATOM 1676 C C . ALA A 1 220 ? -5.379 -10.977 -16.625 1 76.56 220 ALA A C 1
ATOM 1678 O O . ALA A 1 220 ? -4.859 -10.172 -15.852 1 76.56 220 ALA A O 1
ATOM 1679 N N . LEU A 1 221 ? -5.445 -10.641 -17.844 1 60.69 221 LEU A N 1
ATOM 1680 C CA . LEU A 1 221 ? -5.18 -9.328 -18.422 1 60.69 221 LEU A CA 1
ATOM 1681 C C . LEU A 1 221 ? -6.219 -8.312 -17.969 1 60.69 221 LEU A C 1
ATOM 1683 O O . LEU A 1 221 ? -5.949 -7.105 -17.969 1 60.69 221 LEU A O 1
ATOM 1687 N N . SER A 1 222 ? -7.344 -8.734 -17.625 1 54.19 222 SER A N 1
ATOM 1688 C CA . SER A 1 222 ? -8.461 -7.809 -17.531 1 54.19 222 SER A CA 1
ATOM 1689 C C . SER A 1 222 ? -8.203 -6.754 -16.453 1 54.19 222 SER A C 1
ATOM 1691 O O . SER A 1 222 ? -8.672 -5.617 -16.562 1 54.19 222 SER A O 1
ATOM 1693 N N . ARG A 1 223 ? -7.5 -7.121 -15.445 1 50 223 ARG A N 1
ATOM 1694 C CA . ARG A 1 223 ? -7.449 -6.117 -14.391 1 50 223 ARG A CA 1
ATOM 1695 C C . ARG A 1 223 ? -6.598 -4.926 -14.805 1 50 223 ARG A C 1
ATOM 1697 O O . ARG A 1 223 ? -6.703 -3.846 -14.219 1 50 223 ARG A O 1
ATOM 1704 N N . LEU A 1 224 ? -5.555 -5.137 -15.594 1 51.06 224 LEU A N 1
ATOM 1705 C CA . LEU A 1 224 ? -4.633 -4.047 -15.898 1 51.06 224 LEU A CA 1
ATOM 1706 C C . LEU A 1 224 ? -5.188 -3.16 -17 1 51.06 224 LEU A C 1
ATOM 1708 O O . LEU A 1 224 ? -4.645 -2.086 -17.281 1 51.06 224 LEU A O 1
ATOM 1712 N N . GLY A 1 225 ? -6.363 -3.4 -17.359 1 47.81 225 GLY A N 1
ATOM 1713 C CA . GLY A 1 225 ? -6.996 -2.6 -18.406 1 47.81 225 GLY A CA 1
ATOM 1714 C C . GLY A 1 225 ? -6.672 -3.074 -19.797 1 47.81 225 GLY A C 1
ATOM 1715 O O . GLY A 1 225 ? -5.66 -3.748 -20.016 1 47.81 225 GLY A O 1
ATOM 1716 N N . ALA A 1 226 ? -7.578 -2.973 -20.672 1 44.97 226 ALA A N 1
ATOM 1717 C CA . ALA A 1 226 ? -7.59 -3.361 -22.078 1 44.97 226 ALA A CA 1
ATOM 1718 C C . ALA A 1 226 ? -6.312 -2.916 -22.781 1 44.97 226 ALA A C 1
ATOM 1720 O O . ALA A 1 226 ? -5.82 -3.6 -23.688 1 44.97 226 ALA A O 1
ATOM 1721 N N . ALA A 1 227 ? -5.863 -1.896 -22.406 1 42.75 227 ALA A N 1
ATOM 1722 C CA . ALA A 1 227 ? -4.738 -1.317 -23.141 1 42.75 227 ALA A CA 1
ATOM 1723 C C . ALA A 1 227 ? -3.494 -2.193 -23.016 1 42.75 227 ALA A C 1
ATOM 1725 O O . ALA A 1 227 ? -2.748 -2.363 -23.969 1 42.75 227 ALA A O 1
ATOM 1726 N N . THR A 1 228 ? -3.289 -2.686 -21.891 1 51.53 228 THR A N 1
ATOM 1727 C CA . THR A 1 228 ? -2.113 -3.521 -21.688 1 51.53 228 THR A CA 1
ATOM 1728 C C . THR A 1 228 ? -2.256 -4.848 -22.438 1 51.53 228 THR A C 1
ATOM 1730 O O . THR A 1 228 ? -1.263 -5.426 -22.875 1 51.53 228 THR A O 1
ATOM 1733 N N . ASP A 1 229 ? -3.451 -5.23 -22.562 1 53.53 229 ASP A N 1
ATOM 1734 C CA . ASP A 1 229 ? -3.703 -6.488 -23.266 1 53.53 229 ASP A CA 1
ATOM 1735 C C . ASP A 1 229 ? -3.33 -6.383 -24.734 1 53.53 229 ASP A C 1
ATOM 1737 O O . ASP A 1 229 ? -2.789 -7.328 -25.312 1 53.53 229 ASP A O 1
ATOM 1741 N N . ARG A 1 230 ? -3.756 -5.301 -25.234 1 48.91 230 ARG A N 1
ATOM 1742 C CA . ARG A 1 230 ? -3.488 -5.125 -26.656 1 48.91 230 ARG A CA 1
ATOM 1743 C C . ARG A 1 230 ? -1.989 -5.121 -26.938 1 48.91 230 ARG A C 1
ATOM 1745 O O . ARG A 1 230 ? -1.545 -5.605 -27.969 1 48.91 230 ARG A O 1
ATOM 1752 N N . ALA A 1 231 ? -1.321 -4.578 -25.891 1 50.03 231 ALA A N 1
ATOM 1753 C CA . ALA A 1 231 ? 0.12 -4.48 -26.109 1 50.03 231 ALA A CA 1
ATOM 1754 C C . ALA A 1 231 ? 0.772 -5.859 -26.094 1 50.03 231 ALA A C 1
ATOM 1756 O O . ALA A 1 231 ? 1.833 -6.059 -26.688 1 50.03 231 ALA A O 1
ATOM 1757 N N . ARG A 1 232 ? 0.01 -6.754 -25.484 1 60.28 232 ARG A N 1
ATOM 1758 C CA . ARG A 1 232 ? 0.631 -8.062 -25.281 1 60.28 232 ARG A CA 1
ATOM 1759 C C . ARG A 1 232 ? 0.427 -8.953 -26.5 1 60.28 232 ARG A C 1
ATOM 1761 O O . ARG A 1 232 ? 1.095 -9.984 -26.641 1 60.28 232 ARG A O 1
ATOM 1768 N N . GLY A 1 233 ? -0.033 -8.461 -27.5 1 63.62 233 GLY A N 1
ATOM 1769 C CA . GLY A 1 233 ? -0.163 -9.164 -28.766 1 63.62 233 GLY A CA 1
ATOM 1770 C C . GLY A 1 233 ? -1.116 -10.344 -28.688 1 63.62 233 GLY A C 1
ATOM 1771 O O . GLY A 1 233 ? -1.468 -10.805 -27.594 1 63.62 233 GLY A O 1
ATOM 1772 N N . SER A 1 234 ? -1.542 -10.82 -29.703 1 66.69 234 SER A N 1
ATOM 1773 C CA . SER A 1 234 ? -2.533 -11.875 -29.891 1 66.69 234 SER A CA 1
ATOM 1774 C C . SER A 1 234 ? -2.033 -13.203 -29.344 1 66.69 234 SER A C 1
ATOM 1776 O O . SER A 1 234 ? -2.797 -13.953 -28.719 1 66.69 234 SER A O 1
ATOM 1778 N N . ARG A 1 235 ? -0.839 -13.5 -29.5 1 70.5 235 ARG A N 1
ATOM 1779 C CA . ARG A 1 235 ? -0.286 -14.773 -29.031 1 70.5 235 ARG A CA 1
ATOM 1780 C C . ARG A 1 235 ? -0.32 -14.867 -27.516 1 70.5 235 ARG A C 1
ATOM 1782 O O . ARG A 1 235 ? -0.674 -15.914 -26.969 1 70.5 235 ARG A O 1
ATOM 1789 N N . GLN A 1 236 ? 0.03 -13.852 -26.891 1 79.88 236 GLN A N 1
ATOM 1790 C CA . GLN A 1 236 ? -0.001 -13.836 -25.438 1 79.88 236 GLN A CA 1
ATOM 1791 C C . GLN A 1 236 ? -1.428 -13.984 -24.922 1 79.88 236 GLN A C 1
ATOM 1793 O O . GLN A 1 236 ? -1.664 -14.688 -23.922 1 79.88 236 GLN A O 1
ATOM 1798 N N . ALA A 1 237 ? -2.244 -13.414 -25.594 1 81.88 237 ALA A N 1
ATOM 1799 C CA . ALA A 1 237 ? -3.648 -13.539 -25.219 1 81.88 237 ALA A CA 1
ATOM 1800 C C . ALA A 1 237 ? -4.137 -14.977 -25.375 1 81.88 237 ALA A C 1
ATOM 1802 O O . ALA A 1 237 ? -4.875 -15.477 -24.516 1 81.88 237 ALA A O 1
ATOM 1803 N N . ALA A 1 238 ? -3.689 -15.609 -26.391 1 82.94 238 ALA A N 1
ATOM 1804 C CA . ALA A 1 238 ? -4.086 -17 -26.641 1 82.94 238 ALA A CA 1
ATOM 1805 C C . ALA A 1 238 ? -3.51 -17.922 -25.578 1 82.94 238 ALA A C 1
ATOM 1807 O O . ALA A 1 238 ? -4.191 -18.844 -25.109 1 82.94 238 ALA A O 1
ATOM 1808 N N . HIS A 1 239 ? -2.283 -17.75 -25.219 1 85.5 239 HIS A N 1
ATOM 1809 C CA . HIS A 1 239 ? -1.644 -18.547 -24.188 1 85.5 239 HIS A CA 1
ATOM 1810 C C . HIS A 1 239 ? -2.344 -18.375 -22.844 1 85.5 239 HIS A C 1
ATOM 1812 O O . HIS A 1 239 ? -2.572 -19.344 -22.125 1 85.5 239 HIS A O 1
ATOM 1818 N N . ARG A 1 240 ? -2.721 -17.25 -22.562 1 87.81 240 ARG A N 1
ATOM 1819 C CA . ARG A 1 240 ? -3.404 -16.984 -21.312 1 87.81 240 ARG A CA 1
ATOM 1820 C C . ARG A 1 240 ? -4.793 -17.609 -21.297 1 87.81 240 ARG A C 1
ATOM 1822 O O . ARG A 1 240 ? -5.211 -18.172 -20.281 1 87.81 240 ARG A O 1
ATOM 1829 N N . ALA A 1 241 ? -5.438 -17.438 -22.391 1 87 241 ALA A N 1
ATOM 1830 C CA . ALA A 1 241 ? -6.754 -18.062 -22.5 1 87 241 ALA A CA 1
ATOM 1831 C C . ALA A 1 241 ? -6.66 -19.578 -22.328 1 87 241 ALA A C 1
ATOM 1833 O O . ALA A 1 241 ? -7.492 -20.188 -21.656 1 87 241 ALA A O 1
ATOM 1834 N N . ALA A 1 242 ? -5.676 -20.156 -22.969 1 89 242 ALA A N 1
ATOM 1835 C CA . ALA A 1 242 ? -5.461 -21.594 -22.859 1 89 242 ALA A CA 1
ATOM 1836 C C . ALA A 1 242 ? -5.16 -21.984 -21.406 1 89 242 ALA A C 1
ATOM 1838 O O . ALA A 1 242 ? -5.668 -23 -20.922 1 89 242 ALA A O 1
ATOM 1839 N N . LEU A 1 243 ? -4.395 -21.219 -20.812 1 92.12 243 LEU A N 1
ATOM 1840 C CA . LEU A 1 243 ? -4.035 -21.484 -19.422 1 92.12 243 LEU A CA 1
ATOM 1841 C C . LEU A 1 243 ? -5.262 -21.422 -18.516 1 92.12 243 LEU A C 1
ATOM 1843 O O . LEU A 1 243 ? -5.465 -22.281 -17.656 1 92.12 243 LEU A O 1
ATOM 1847 N N . LEU A 1 244 ? -6.031 -20.422 -18.703 1 92.44 244 LEU A N 1
ATOM 1848 C CA . LEU A 1 244 ? -7.234 -20.266 -17.891 1 92.44 244 LEU A CA 1
ATOM 1849 C C . LEU A 1 244 ? -8.211 -21.406 -18.141 1 92.44 244 LEU A C 1
ATOM 1851 O O . LEU A 1 244 ? -8.898 -21.844 -17.219 1 92.44 244 LEU A O 1
ATOM 1855 N N . SER A 1 245 ? -8.227 -21.828 -19.344 1 92.5 245 SER A N 1
ATOM 1856 C CA . SER A 1 245 ? -9.07 -22.984 -19.656 1 92.5 245 SER A CA 1
ATOM 1857 C C . SER A 1 245 ? -8.609 -24.234 -18.922 1 92.5 245 SER A C 1
ATOM 1859 O O . SER A 1 245 ? -9.43 -25 -18.406 1 92.5 245 SER A O 1
ATOM 1861 N N . LEU A 1 246 ? -7.367 -24.438 -18.891 1 94 246 LEU A N 1
ATOM 1862 C CA . LEU A 1 246 ? -6.816 -25.578 -18.172 1 94 246 LEU A CA 1
ATOM 1863 C C . LEU A 1 246 ? -7.121 -25.469 -16.672 1 94 246 LEU A C 1
ATOM 1865 O O . LEU A 1 246 ? -7.461 -26.469 -16.031 1 94 246 LEU A O 1
ATOM 1869 N N . ILE A 1 247 ? -7.012 -24.297 -16.188 1 96.75 247 ILE A N 1
ATOM 1870 C CA . ILE A 1 247 ? -7.309 -24.062 -14.781 1 96.75 247 ILE A CA 1
ATOM 1871 C C . ILE A 1 247 ? -8.781 -24.375 -14.508 1 96.75 247 ILE A C 1
ATOM 1873 O O . ILE A 1 247 ? -9.109 -25.016 -13.508 1 96.75 247 ILE A O 1
ATOM 1877 N N . GLU A 1 248 ? -9.594 -23.922 -15.352 1 96.88 248 GLU A N 1
ATOM 1878 C CA . GLU A 1 248 ? -11.016 -24.219 -15.195 1 96.88 248 GLU A CA 1
ATOM 1879 C C . GLU A 1 248 ? -11.281 -25.719 -15.25 1 96.88 248 GLU A C 1
ATOM 1881 O O . GLU A 1 248 ? -12.102 -26.25 -14.492 1 96.88 248 GLU A O 1
A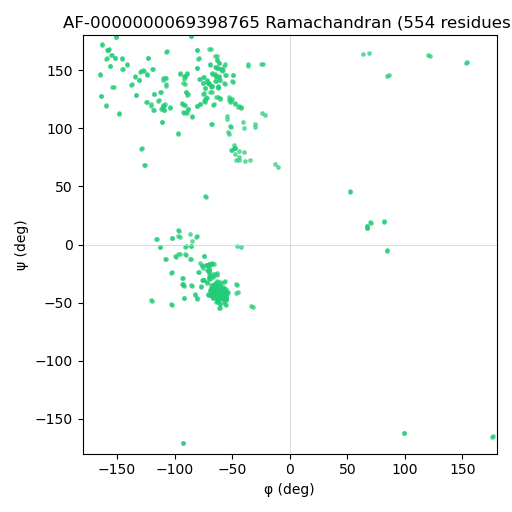TOM 1886 N N . GLY A 1 249 ? -10.664 -26.391 -16.172 1 97.12 249 GLY A N 1
ATOM 1887 C CA . GLY A 1 249 ? -10.758 -27.844 -16.203 1 97.12 249 GLY A CA 1
ATOM 1888 C C . GLY A 1 249 ? -10.344 -28.5 -14.906 1 97.12 249 GLY A C 1
ATOM 1889 O O . GLY A 1 249 ? -11.016 -29.422 -14.438 1 97.12 249 GLY A O 1
ATOM 1890 N N . PHE A 1 250 ? -9.305 -28.031 -14.352 1 98.31 250 PHE A N 1
ATOM 1891 C CA . PHE A 1 250 ? -8.828 -28.531 -13.07 1 98.31 250 PHE A CA 1
ATOM 1892 C C . PHE A 1 250 ? -9.875 -28.328 -11.977 1 98.31 250 PHE A C 1
ATOM 1894 O O . PHE A 1 250 ? -10.211 -29.266 -11.25 1 98.31 250 PHE A O 1
ATOM 1901 N N . ARG A 1 251 ? -10.375 -27.094 -11.859 1 98.62 251 ARG A N 1
ATOM 1902 C CA . ARG A 1 251 ? -11.391 -26.766 -10.867 1 98.62 251 ARG A CA 1
ATOM 1903 C C . ARG A 1 251 ? -12.602 -27.672 -11 1 98.62 251 ARG A C 1
ATOM 1905 O O . ARG A 1 251 ? -13.102 -28.203 -10.008 1 98.62 251 ARG A O 1
ATOM 1912 N N . THR A 1 252 ? -13.031 -27.859 -12.195 1 98.31 252 THR A N 1
ATOM 1913 C CA . THR A 1 252 ? -14.211 -28.672 -12.469 1 98.31 252 THR A CA 1
ATOM 1914 C C . THR A 1 252 ? -13.992 -30.109 -12.031 1 98.31 252 THR A C 1
ATOM 1916 O O . THR A 1 252 ? -14.852 -30.719 -11.391 1 98.31 252 THR A O 1
ATOM 1919 N N . ARG A 1 253 ? -12.867 -30.641 -12.367 1 98.38 253 ARG A N 1
ATOM 1920 C CA . ARG A 1 253 ? -12.547 -32 -12.008 1 98.38 253 ARG A CA 1
ATOM 1921 C C . ARG A 1 253 ? -12.492 -32.188 -10.492 1 98.38 253 ARG A C 1
ATOM 1923 O O . ARG A 1 253 ? -12.984 -33.156 -9.953 1 98.38 253 ARG A O 1
ATOM 1930 N N . VAL A 1 254 ? -11.875 -31.219 -9.836 1 98.75 254 VAL A N 1
ATOM 1931 C CA . VAL A 1 254 ? -11.781 -31.266 -8.375 1 98.75 254 VAL A CA 1
ATOM 1932 C C . VAL A 1 254 ? -13.18 -31.203 -7.766 1 98.75 254 VAL A C 1
ATOM 1934 O O . VAL A 1 254 ? -13.508 -32 -6.871 1 98.75 254 VAL A O 1
ATOM 1937 N N . ASP A 1 255 ? -13.977 -30.312 -8.281 1 98.44 255 ASP A N 1
ATOM 1938 C CA . ASP A 1 255 ? -15.312 -30.156 -7.73 1 98.44 255 ASP A CA 1
ATOM 1939 C C . ASP A 1 255 ? -16.156 -31.406 -7.938 1 98.44 255 ASP A C 1
ATOM 1941 O O . ASP A 1 255 ? -17 -31.75 -7.109 1 98.44 255 ASP A O 1
ATOM 1945 N N . LEU A 1 256 ? -15.938 -32.062 -9.008 1 98.25 256 LEU A N 1
ATOM 1946 C CA . LEU A 1 256 ? -16.672 -33.281 -9.297 1 98.25 256 LEU A CA 1
ATOM 1947 C C . LEU A 1 256 ? -16.266 -34.406 -8.328 1 98.25 256 LEU A C 1
ATOM 1949 O O . LEU A 1 256 ? -17.125 -35.156 -7.844 1 98.25 256 LEU A O 1
ATOM 1953 N N . GLN A 1 257 ? -15.031 -34.531 -8.008 1 98.25 257 GLN A N 1
ATOM 1954 C CA . GLN A 1 257 ? -14.531 -35.656 -7.223 1 98.25 257 GLN A CA 1
ATOM 1955 C C . GLN A 1 257 ? -14.492 -35.312 -5.734 1 98.25 257 GLN A C 1
ATOM 1957 O O . GLN A 1 257 ? -14.523 -36.219 -4.887 1 98.25 257 GLN A O 1
ATOM 1962 N N . LEU A 1 258 ? -14.32 -34.062 -5.43 1 98.06 258 LEU A N 1
ATOM 1963 C CA . LEU A 1 258 ? -14.305 -33.562 -4.059 1 98.06 258 LEU A CA 1
ATOM 1964 C C . LEU A 1 258 ? -15.305 -32.438 -3.879 1 98.06 258 LEU A C 1
ATOM 1966 O O . LEU A 1 258 ? -14.914 -31.297 -3.572 1 98.06 258 LEU A O 1
ATOM 1970 N N . PRO A 1 259 ? -16.547 -32.781 -3.957 1 97.12 259 PRO A N 1
ATOM 1971 C CA . PRO A 1 259 ? -17.578 -31.734 -3.914 1 97.12 259 PRO A CA 1
ATOM 1972 C C . PRO A 1 259 ? -17.578 -30.953 -2.596 1 97.12 259 PRO A C 1
ATOM 1974 O O . PRO A 1 259 ? -17.422 -31.562 -1.526 1 97.12 259 PRO A O 1
ATOM 1977 N N . ASP A 1 260 ? -17.688 -29.641 -2.627 1 96 260 ASP A N 1
ATOM 1978 C CA . ASP A 1 260 ? -17.906 -28.703 -1.52 1 96 260 ASP A CA 1
ATOM 1979 C C . ASP A 1 260 ? -16.656 -28.609 -0.64 1 96 260 ASP A C 1
ATOM 1981 O O . ASP A 1 260 ? -16.734 -28.203 0.521 1 96 260 ASP A O 1
ATOM 1985 N N . MET A 1 261 ? -15.492 -29.016 -1.114 1 97.75 261 MET A N 1
ATOM 1986 C CA . MET A 1 261 ? -14.273 -29 -0.314 1 97.75 261 MET A CA 1
ATOM 1987 C C . MET A 1 261 ? -13.516 -27.688 -0.505 1 97.75 261 MET A C 1
ATOM 1989 O O . MET A 1 261 ? -12.969 -27.141 0.453 1 97.75 261 MET A O 1
ATOM 1993 N N . TYR A 1 262 ? -13.57 -27.188 -1.713 1 98.56 262 TYR A N 1
ATOM 1994 C CA . TYR A 1 262 ? -12.711 -26.047 -2.049 1 98.56 262 TYR A CA 1
ATOM 1995 C C . TYR A 1 262 ? -13.539 -24.828 -2.443 1 98.56 262 TYR A C 1
ATOM 1997 O O . TYR A 1 262 ? -14.68 -24.969 -2.893 1 98.56 262 TYR A O 1
ATOM 2005 N N . VAL A 1 263 ? -12.977 -23.672 -2.191 1 98.5 263 VAL A N 1
ATOM 2006 C CA . VAL A 1 263 ? -13.406 -22.422 -2.814 1 98.5 263 VAL A CA 1
ATOM 2007 C C . VAL A 1 263 ? -12.344 -21.938 -3.789 1 98.5 263 VAL A C 1
ATOM 2009 O O . VAL A 1 263 ? -11.141 -22.016 -3.504 1 98.5 263 VAL A O 1
ATOM 2012 N N . TRP A 1 264 ? -12.805 -21.422 -4.855 1 98.56 264 TRP A N 1
ATOM 2013 C CA . TRP A 1 264 ? -11.883 -21 -5.914 1 98.56 264 TRP A CA 1
ATOM 2014 C C . TRP A 1 264 ? -11.789 -19.484 -5.977 1 98.56 264 TRP A C 1
ATOM 2016 O O . TRP A 1 264 ? -12.773 -18.781 -5.758 1 98.56 264 TRP A O 1
ATOM 2026 N N . PHE A 1 265 ? -10.594 -19.078 -6.258 1 97.44 265 PHE A N 1
ATOM 2027 C CA . PHE A 1 265 ? -10.391 -17.641 -6.402 1 97.44 265 PHE A CA 1
ATOM 2028 C C . PHE A 1 265 ? -10.828 -17.156 -7.785 1 97.44 265 PHE A C 1
ATOM 2030 O O . PHE A 1 265 ? -10.734 -17.906 -8.766 1 97.44 265 PHE A O 1
ATOM 2037 N N . ASP A 1 266 ? -11.234 -15.906 -7.848 1 95.25 266 ASP A N 1
ATOM 2038 C CA . ASP A 1 266 ? -11.68 -15.312 -9.102 1 95.25 266 ASP A CA 1
ATOM 2039 C C . ASP A 1 266 ? -10.539 -15.258 -10.117 1 95.25 266 ASP A C 1
ATOM 2041 O O . ASP A 1 266 ? -9.406 -14.93 -9.766 1 95.25 266 ASP A O 1
ATOM 2045 N N . ASP A 1 267 ? -10.852 -15.445 -11.383 1 93.94 267 ASP A N 1
ATOM 2046 C CA . ASP A 1 267 ? -9.836 -15.445 -12.438 1 93.94 267 ASP A CA 1
ATOM 2047 C C . ASP A 1 267 ? -9.102 -14.109 -12.492 1 93.94 267 ASP A C 1
ATOM 2049 O O . ASP A 1 267 ? -7.898 -14.07 -12.75 1 93.94 267 ASP A O 1
ATOM 2053 N N . SER A 1 268 ? -9.789 -13.07 -12.25 1 91.56 268 SER A N 1
ATOM 2054 C CA . SER A 1 268 ? -9.219 -11.734 -12.344 1 91.56 268 SER A CA 1
ATOM 2055 C C . SER A 1 268 ? -8.188 -11.492 -11.242 1 91.56 268 SER A C 1
ATOM 2057 O O . SER A 1 268 ? -7.395 -10.555 -11.32 1 91.56 268 SER A O 1
ATOM 2059 N N . SER A 1 269 ? -8.195 -12.312 -10.219 1 94.88 269 SER A N 1
ATOM 2060 C CA . SER A 1 269 ? -7.277 -12.125 -9.102 1 94.88 269 SER A CA 1
ATOM 2061 C C . SER A 1 269 ? -6.07 -13.055 -9.211 1 94.88 269 SER A C 1
ATOM 2063 O O . SER A 1 269 ? -5.109 -12.922 -8.445 1 94.88 269 SER A O 1
ATOM 2065 N N . LEU A 1 270 ? -6.109 -14.008 -10.125 1 96.69 270 LEU A N 1
ATOM 2066 C CA . LEU A 1 270 ? -5.004 -14.945 -10.266 1 96.69 270 LEU A CA 1
ATOM 2067 C C . LEU A 1 270 ? -3.721 -14.219 -10.656 1 96.69 270 LEU A C 1
ATOM 2069 O O . LEU A 1 270 ? -3.736 -13.336 -11.523 1 96.69 270 LEU A O 1
ATOM 2073 N N . HIS A 1 271 ? -2.652 -14.633 -9.961 1 96.31 271 HIS A N 1
ATOM 2074 C CA . HIS A 1 271 ? -1.398 -13.906 -10.133 1 96.31 271 HIS A CA 1
ATOM 2075 C C . HIS A 1 271 ? -0.207 -14.766 -9.727 1 96.31 271 HIS A C 1
ATOM 2077 O O . HIS A 1 271 ? -0.38 -15.844 -9.156 1 96.31 271 HIS A O 1
ATOM 2083 N N . ILE A 1 272 ? 0.928 -14.289 -10.094 1 97.19 272 ILE A N 1
ATOM 2084 C CA . ILE A 1 272 ? 2.207 -14.789 -9.594 1 97.19 272 ILE A CA 1
ATOM 2085 C C . ILE A 1 272 ? 2.838 -13.75 -8.664 1 97.19 272 ILE A C 1
ATOM 2087 O O . ILE A 1 272 ? 3.156 -12.641 -9.094 1 97.19 272 ILE A O 1
ATOM 2091 N N . THR A 1 273 ? 2.963 -14.141 -7.418 1 96.5 273 THR A N 1
ATOM 2092 C CA . THR A 1 273 ? 3.605 -13.234 -6.473 1 96.5 273 THR A CA 1
ATOM 2093 C C . THR A 1 273 ? 5.113 -13.188 -6.707 1 96.5 273 THR A C 1
ATOM 2095 O O . THR A 1 273 ? 5.781 -14.219 -6.691 1 96.5 273 THR A O 1
ATOM 2098 N N . LEU A 1 274 ? 5.602 -12.062 -6.898 1 96.88 274 LEU A N 1
ATOM 2099 C CA . LEU A 1 274 ? 7.043 -11.875 -7.055 1 96.88 274 LEU A CA 1
ATOM 2100 C C . LEU A 1 274 ? 7.699 -11.57 -5.715 1 96.88 274 LEU A C 1
ATOM 2102 O O . LEU A 1 274 ? 8.727 -12.164 -5.379 1 96.88 274 LEU A O 1
ATOM 2106 N N . ARG A 1 275 ? 7.066 -10.648 -4.961 1 95.94 275 ARG A N 1
ATOM 2107 C CA . ARG A 1 275 ? 7.641 -10.258 -3.678 1 95.94 275 ARG A CA 1
ATOM 2108 C C . ARG A 1 275 ? 6.613 -9.531 -2.814 1 95.94 275 ARG A C 1
ATOM 2110 O O . ARG A 1 275 ? 5.98 -8.578 -3.266 1 95.94 275 ARG A O 1
ATOM 2117 N N . ALA A 1 276 ? 6.5 -10.047 -1.597 1 94.69 276 ALA A N 1
ATOM 2118 C CA . ALA A 1 276 ? 5.707 -9.281 -0.637 1 94.69 276 ALA A CA 1
ATOM 2119 C C . ALA A 1 276 ? 6.391 -7.965 -0.286 1 94.69 276 ALA A C 1
ATOM 2121 O O . ALA A 1 276 ? 7.609 -7.922 -0.09 1 94.69 276 ALA A O 1
ATOM 2122 N N . LEU A 1 277 ? 5.672 -6.961 -0.244 1 93.06 277 LEU A N 1
ATOM 2123 C CA . LEU A 1 277 ? 6.223 -5.656 0.099 1 93.06 277 LEU A CA 1
ATOM 2124 C C . LEU A 1 277 ? 5.887 -5.285 1.54 1 93.06 277 LEU A C 1
ATOM 2126 O O . LEU A 1 277 ? 6.746 -4.797 2.277 1 93.06 277 LEU A O 1
ATOM 2130 N N . ILE A 1 278 ? 4.625 -5.379 1.854 1 89.75 278 ILE A N 1
ATOM 2131 C CA . ILE A 1 278 ? 4.117 -5.137 3.201 1 89.75 278 ILE A CA 1
ATOM 2132 C C . ILE A 1 278 ? 3.152 -6.25 3.598 1 89.75 278 ILE A C 1
ATOM 2134 O O . ILE A 1 278 ? 2.275 -6.625 2.816 1 89.75 278 ILE A O 1
ATOM 2138 N N . ASN A 1 279 ? 3.342 -6.836 4.707 1 81.38 279 ASN A N 1
ATOM 2139 C CA . ASN A 1 279 ? 2.471 -7.918 5.152 1 81.38 279 ASN A CA 1
ATOM 2140 C C . ASN A 1 279 ? 1.676 -7.527 6.395 1 81.38 279 ASN A C 1
ATOM 2142 O O . ASN A 1 279 ? 2.193 -6.832 7.273 1 81.38 279 ASN A O 1
ATOM 2146 N N . MET B 1 1 ? -42.625 -18.594 -42.781 1 24.86 1 MET B N 1
ATOM 2147 C CA . MET B 1 1 ? -41.188 -18.297 -42.75 1 24.86 1 MET B CA 1
ATOM 2148 C C . MET B 1 1 ? -40.844 -17.547 -41.438 1 24.86 1 MET B C 1
ATOM 2150 O O . MET B 1 1 ? -41.125 -16.344 -41.344 1 24.86 1 MET B O 1
ATOM 2154 N N . ALA B 1 2 ? -41 -18.203 -40.344 1 25.89 2 ALA B N 1
ATOM 2155 C CA . ALA B 1 2 ? -41.094 -17.641 -39 1 25.89 2 ALA B CA 1
ATOM 2156 C C . ALA B 1 2 ? -39.75 -17.047 -38.562 1 25.89 2 ALA B C 1
ATOM 2158 O O . ALA B 1 2 ? -38.719 -17.703 -38.719 1 25.89 2 ALA B O 1
ATOM 2159 N N . ALA B 1 3 ? -39.656 -15.656 -38.594 1 33.22 3 ALA B N 1
ATOM 2160 C CA . ALA B 1 3 ? -38.5 -14.828 -38.219 1 33.22 3 ALA B CA 1
ATOM 2161 C C . ALA B 1 3 ? -37.938 -15.234 -36.875 1 33.22 3 ALA B C 1
ATOM 2163 O O . ALA B 1 3 ? -38.656 -15.227 -35.875 1 33.22 3 ALA B O 1
ATOM 2164 N N . LEU B 1 4 ? -37 -16.266 -36.812 1 24.92 4 LEU B N 1
ATOM 2165 C CA . LEU B 1 4 ? -36.375 -16.766 -35.594 1 24.92 4 LEU B CA 1
ATOM 2166 C C . LEU B 1 4 ? -35.75 -15.617 -34.812 1 24.92 4 LEU B C 1
ATOM 2168 O O . LEU B 1 4 ? -34.938 -14.867 -35.344 1 24.92 4 LEU B O 1
ATOM 2172 N N . THR B 1 5 ? -36.531 -15.133 -33.875 1 31.41 5 THR B N 1
ATOM 2173 C CA . THR B 1 5 ? -36.125 -14.078 -32.938 1 31.41 5 THR B CA 1
ATOM 2174 C C . THR B 1 5 ? -34.812 -14.422 -32.25 1 31.41 5 THR B C 1
ATOM 2176 O O . THR B 1 5 ? -34.656 -15.516 -31.719 1 31.41 5 THR B O 1
ATOM 2179 N N . PRO B 1 6 ? -33.719 -13.758 -32.781 1 29.7 6 PRO B N 1
ATOM 2180 C CA . PRO B 1 6 ? -32.375 -14.102 -32.281 1 29.7 6 PRO B CA 1
ATOM 2181 C C . PRO B 1 6 ? -32.281 -14.07 -30.766 1 29.7 6 PRO B C 1
ATOM 2183 O O . PRO B 1 6 ? -33.031 -13.352 -30.109 1 29.7 6 PRO B O 1
ATOM 2186 N N . ALA B 1 7 ? -31.844 -15.242 -30.172 1 29.17 7 ALA B N 1
ATOM 2187 C CA . ALA B 1 7 ? -31.734 -15.508 -28.734 1 29.17 7 ALA B CA 1
ATOM 2188 C C . ALA B 1 7 ? -30.922 -14.414 -28.031 1 29.17 7 ALA B C 1
ATOM 2190 O O . ALA B 1 7 ? -30 -13.844 -28.625 1 29.17 7 ALA B O 1
ATOM 2191 N N . PRO B 1 8 ? -31.531 -13.766 -26.984 1 26.55 8 PRO B N 1
ATOM 2192 C CA . PRO B 1 8 ? -30.922 -12.625 -26.297 1 26.55 8 PRO B CA 1
ATOM 2193 C C . PRO B 1 8 ? -29.531 -12.922 -25.781 1 26.55 8 PRO B C 1
ATOM 2195 O O . PRO B 1 8 ? -29.203 -14.078 -25.469 1 26.55 8 PRO B O 1
ATOM 2198 N N . THR B 1 9 ? -28.484 -12.32 -26.375 1 24.95 9 THR B N 1
ATOM 2199 C CA . THR B 1 9 ? -27.062 -12.383 -26.031 1 24.95 9 THR B CA 1
ATOM 2200 C C . THR B 1 9 ? -26.875 -12.156 -24.531 1 24.95 9 THR B C 1
ATOM 2202 O O . THR B 1 9 ? -27.234 -11.109 -24 1 24.95 9 THR B O 1
ATOM 2205 N N . HIS B 1 10 ? -27.016 -13.164 -23.672 1 20.42 10 HIS B N 1
ATOM 2206 C CA . HIS B 1 10 ? -26.828 -13.102 -22.219 1 20.42 10 HIS B CA 1
ATOM 2207 C C . HIS B 1 10 ? -25.531 -12.398 -21.859 1 20.42 10 HIS B C 1
ATOM 2209 O O . HIS B 1 10 ? -24.438 -12.891 -22.172 1 20.42 10 HIS B O 1
ATOM 2215 N N . ALA B 1 11 ? -25.422 -11.094 -21.891 1 24.22 11 ALA B N 1
ATOM 2216 C CA . ALA B 1 11 ? -24.359 -10.281 -21.328 1 24.22 11 ALA B CA 1
ATOM 2217 C C . ALA B 1 11 ? -23.922 -10.812 -19.969 1 24.22 11 ALA B C 1
ATOM 2219 O O . ALA B 1 11 ? -24.734 -10.867 -19.031 1 24.22 11 ALA B O 1
ATOM 2220 N N . ALA B 1 12 ? -23.125 -11.82 -19.875 1 25.08 12 ALA B N 1
ATOM 2221 C CA . ALA B 1 12 ? -22.578 -12.492 -18.688 1 25.08 12 ALA B CA 1
ATOM 2222 C C . ALA B 1 12 ? -22.203 -11.492 -17.609 1 25.08 12 ALA B C 1
ATOM 2224 O O . ALA B 1 12 ? -21.5 -10.516 -17.875 1 25.08 12 ALA B O 1
ATOM 2225 N N . ALA B 1 13 ? -23 -11.32 -16.641 1 25.16 13 ALA B N 1
ATOM 2226 C CA . ALA B 1 13 ? -22.891 -10.539 -15.398 1 25.16 13 ALA B CA 1
ATOM 2227 C C . ALA B 1 13 ? -21.516 -10.734 -14.75 1 25.16 13 ALA B C 1
ATOM 2229 O O . ALA B 1 13 ? -21.188 -11.836 -14.289 1 25.16 13 ALA B O 1
ATOM 2230 N N . PHE B 1 14 ? -20.453 -10.219 -15.242 1 28.88 14 PHE B N 1
ATOM 2231 C CA . PHE B 1 14 ? -19.188 -10.133 -14.523 1 28.88 14 PHE B CA 1
ATOM 2232 C C . PHE B 1 14 ? -19.422 -9.898 -13.039 1 28.88 14 PHE B C 1
ATOM 2234 O O . PHE B 1 14 ? -20.016 -8.891 -12.648 1 28.88 14 PHE B O 1
ATOM 2241 N N . ALA B 1 15 ? -19.859 -10.773 -12.242 1 32.22 15 ALA B N 1
ATOM 2242 C CA . ALA B 1 15 ? -20.062 -10.68 -10.797 1 32.22 15 ALA B CA 1
ATOM 2243 C C . ALA B 1 15 ? -19.062 -9.711 -10.172 1 32.22 15 ALA B C 1
ATOM 2245 O O . ALA B 1 15 ? -17.844 -9.828 -10.391 1 32.22 15 ALA B O 1
ATOM 2246 N N . ALA B 1 16 ? -19.219 -8.445 -9.781 1 37.44 16 ALA B N 1
ATOM 2247 C CA . ALA B 1 16 ? -18.578 -7.23 -9.289 1 37.44 16 ALA B CA 1
ATOM 2248 C C . ALA B 1 16 ? -17.688 -7.527 -8.086 1 37.44 16 ALA B C 1
ATOM 2250 O O . ALA B 1 16 ? -18.156 -8.094 -7.094 1 37.44 16 ALA B O 1
ATOM 2251 N N . ALA B 1 17 ? -16.422 -8.023 -8.203 1 51.16 17 ALA B N 1
ATOM 2252 C CA . ALA B 1 17 ? -15.492 -8.125 -7.074 1 51.16 17 ALA B CA 1
ATOM 2253 C C . ALA B 1 17 ? -15.891 -7.172 -5.953 1 51.16 17 ALA B C 1
ATOM 2255 O O . ALA B 1 17 ? -16.312 -6.039 -6.211 1 51.16 17 ALA B O 1
ATOM 2256 N N . ALA B 1 18 ? -16.359 -7.77 -4.777 1 67.06 18 ALA B N 1
ATOM 2257 C CA . ALA B 1 18 ? -16.844 -7.039 -3.609 1 67.06 18 ALA B CA 1
ATOM 2258 C C . ALA B 1 18 ? -15.945 -5.844 -3.307 1 67.06 18 ALA B C 1
ATOM 2260 O O . ALA B 1 18 ? -14.719 -5.945 -3.373 1 67.06 18 ALA B O 1
ATOM 2261 N N . THR B 1 19 ? -16.422 -4.719 -3.365 1 80.5 19 THR B N 1
ATOM 2262 C CA . THR B 1 19 ? -15.766 -3.459 -3.02 1 80.5 19 THR B CA 1
ATOM 2263 C C . THR B 1 19 ? -15.062 -3.568 -1.67 1 80.5 19 THR B C 1
ATOM 2265 O O . THR B 1 19 ? -15.656 -4.02 -0.688 1 80.5 19 THR B O 1
ATOM 2268 N N . PRO B 1 20 ? -13.812 -3.348 -1.705 1 89.19 20 PRO B N 1
ATOM 2269 C CA . PRO B 1 20 ? -13.109 -3.348 -0.42 1 89.19 20 PRO B CA 1
ATOM 2270 C C . PRO B 1 20 ? -13.805 -2.482 0.63 1 89.19 20 PRO B C 1
ATOM 2272 O O . PRO B 1 20 ? -14.336 -1.418 0.306 1 89.19 20 PRO B O 1
ATOM 2275 N N . LEU B 1 21 ? -13.844 -2.951 1.845 1 89.56 21 LEU B N 1
ATOM 2276 C CA . LEU B 1 21 ? -14.508 -2.275 2.955 1 89.56 21 LEU B CA 1
ATOM 2277 C C . LEU B 1 21 ? -14 -0.845 3.102 1 89.56 21 LEU B C 1
ATOM 2279 O O . LEU B 1 21 ? -14.781 0.071 3.365 1 89.56 21 LEU B O 1
ATOM 2283 N N . LEU B 1 22 ? -12.75 -0.62 2.961 1 92.69 22 LEU B N 1
ATOM 2284 C CA . LEU B 1 22 ? -12.172 0.711 3.098 1 92.69 22 LEU B CA 1
ATOM 2285 C C . LEU B 1 22 ? -12.773 1.674 2.078 1 92.69 22 LEU B C 1
ATOM 2287 O O . LEU B 1 22 ? -13.117 2.807 2.42 1 92.69 22 LEU B O 1
ATOM 2291 N N . LEU B 1 23 ? -12.898 1.239 0.908 1 93.69 23 LEU B N 1
ATOM 2292 C CA . LEU B 1 23 ? -13.492 2.072 -0.135 1 93.69 23 LEU B CA 1
ATOM 2293 C C . LEU B 1 23 ? -14.938 2.414 0.194 1 93.69 23 LEU B C 1
ATOM 2295 O O . LEU B 1 23 ? -15.375 3.551 -0.008 1 93.69 23 LEU B O 1
ATOM 2299 N N . HIS B 1 24 ? -15.586 1.432 0.634 1 93.44 24 HIS B N 1
ATOM 2300 C CA . HIS B 1 24 ? -16.969 1.645 1.033 1 93.44 24 HIS B CA 1
ATOM 2301 C C . HIS B 1 24 ? -17.078 2.732 2.096 1 93.44 24 HIS B C 1
ATOM 2303 O O . HIS B 1 24 ? -17.938 3.621 1.997 1 93.44 24 HIS B O 1
ATOM 2309 N N . GLU B 1 25 ? -16.234 2.648 3.113 1 94.75 25 GLU B N 1
ATOM 2310 C CA . GLU B 1 25 ? -16.25 3.637 4.188 1 94.75 25 GLU B CA 1
ATOM 2311 C C . GLU B 1 25 ? -15.93 5.031 3.662 1 94.75 25 GLU B C 1
ATOM 2313 O O . GLU B 1 25 ? -16.5 6.02 4.117 1 94.75 25 GLU B O 1
ATOM 2318 N N . LEU B 1 26 ? -15.039 5.125 2.758 1 95.69 26 LEU B N 1
ATOM 2319 C CA . LEU B 1 26 ? -14.672 6.41 2.178 1 95.69 26 LEU B CA 1
ATOM 2320 C C . LEU B 1 26 ? -15.82 6.988 1.36 1 95.69 26 LEU B C 1
ATOM 2322 O O . LEU B 1 26 ? -16.125 8.18 1.467 1 95.69 26 LEU B O 1
ATOM 2326 N N . GLU B 1 27 ? -16.5 6.172 0.65 1 94.81 27 GLU B N 1
ATOM 2327 C CA . GLU B 1 27 ? -17.594 6.605 -0.203 1 94.81 27 GLU B CA 1
ATOM 2328 C C . GLU B 1 27 ? -18.812 7.004 0.627 1 94.81 27 GLU B C 1
ATOM 2330 O O . GLU B 1 27 ? -19.719 7.672 0.126 1 94.81 27 GLU B O 1
ATOM 2335 N N . ALA B 1 28 ? -18.828 6.582 1.819 1 95.69 28 ALA B N 1
ATOM 2336 C CA . ALA B 1 28 ? -19.922 6.922 2.727 1 95.69 28 ALA B CA 1
ATOM 2337 C C . ALA B 1 28 ? -19.609 8.203 3.492 1 95.69 28 ALA B C 1
ATOM 2339 O O . ALA B 1 28 ? -20.422 8.664 4.301 1 95.69 28 ALA B O 1
ATOM 2340 N N . THR B 1 29 ? -18.484 8.797 3.285 1 97.12 29 THR B N 1
ATOM 2341 C CA . THR B 1 29 ? -18.047 9.984 4.008 1 97.12 29 THR B CA 1
ATOM 2342 C C . THR B 1 29 ? -18.453 11.25 3.262 1 97.12 29 THR B C 1
ATOM 2344 O O . THR B 1 29 ? -18.328 11.32 2.037 1 97.12 29 THR B O 1
ATOM 2347 N N . ARG B 1 30 ? -18.906 12.234 3.967 1 95.88 30 ARG B N 1
ATOM 2348 C CA . ARG B 1 30 ? -19.281 13.508 3.367 1 95.88 30 ARG B CA 1
ATOM 2349 C C . ARG B 1 30 ? -18.094 14.469 3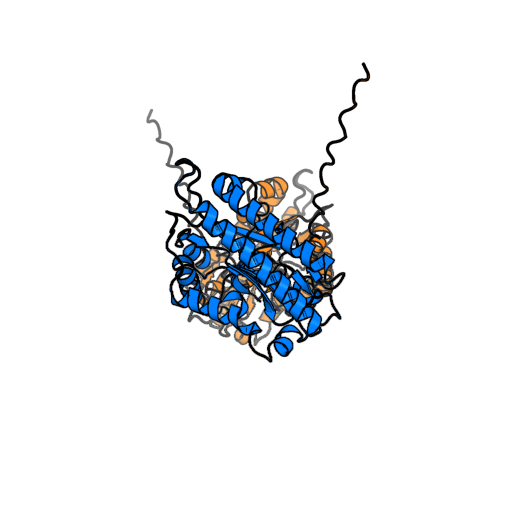.314 1 95.88 30 ARG B C 1
ATOM 2351 O O . ARG B 1 30 ? -17.234 14.445 4.191 1 95.88 30 ARG B O 1
ATOM 2358 N N . PRO B 1 31 ? -18.094 15.289 2.26 1 95.94 31 PRO B N 1
ATOM 2359 C CA . PRO B 1 31 ? -17.078 16.344 2.264 1 95.94 31 PRO B CA 1
ATOM 2360 C C . PRO B 1 31 ? -17.25 17.328 3.426 1 95.94 31 PRO B C 1
ATOM 2362 O O . PRO B 1 31 ? -18.375 17.531 3.902 1 95.94 31 PRO B O 1
ATOM 2365 N N . SER B 1 32 ? -16.156 17.922 3.865 1 96.31 32 SER B N 1
ATOM 2366 C CA . SER B 1 32 ? -16.172 18.859 4.98 1 96.31 32 SER B CA 1
ATOM 2367 C C . SER B 1 32 ? -15.07 19.891 4.848 1 96.31 32 SER B C 1
ATOM 2369 O O . SER B 1 32 ? -14.336 19.906 3.855 1 96.31 32 SER B O 1
ATOM 2371 N N . LEU B 1 33 ? -15.047 20.828 5.859 1 94.12 33 LEU B N 1
ATOM 2372 C CA . LEU B 1 33 ? -14.117 21.938 5.793 1 94.12 33 LEU B CA 1
ATOM 2373 C C . LEU B 1 33 ? -13.141 21.906 6.961 1 94.12 33 LEU B C 1
ATOM 2375 O O . LEU B 1 33 ? -13.555 21.75 8.117 1 94.12 33 LEU B O 1
ATOM 2379 N N . LEU B 1 34 ? -11.898 22.016 6.559 1 95.25 34 LEU B N 1
ATOM 2380 C CA . LEU B 1 34 ? -10.875 22.219 7.578 1 95.25 34 LEU B CA 1
ATOM 2381 C C . LEU B 1 34 ? -10.352 23.656 7.547 1 95.25 34 LEU B C 1
ATOM 2383 O O . LEU B 1 34 ? -10.062 24.188 6.477 1 95.25 34 LEU B O 1
ATOM 2387 N N . GLU B 1 35 ? -10.188 24.172 8.68 1 94.5 35 GLU B N 1
ATOM 2388 C CA . GLU B 1 35 ? -9.688 25.547 8.797 1 94.5 35 GLU B CA 1
ATOM 2389 C C . GLU B 1 35 ? -8.266 25.562 9.359 1 94.5 35 GLU B C 1
ATOM 2391 O O . GLU B 1 35 ? -8.023 25.062 10.461 1 94.5 35 GLU B O 1
ATOM 2396 N N . PRO B 1 36 ? -7.363 26.125 8.539 1 96.25 36 PRO B N 1
ATOM 2397 C CA . PRO B 1 36 ? -6.035 26.312 9.133 1 96.25 36 PRO B CA 1
ATOM 2398 C C . PRO B 1 36 ? -6.059 27.219 10.367 1 96.25 36 PRO B C 1
ATOM 2400 O O . PRO B 1 36 ? -6.77 28.219 10.383 1 96.25 36 PRO B O 1
ATOM 2403 N N . LEU B 1 37 ? -5.266 26.844 11.328 1 96.38 37 LEU B N 1
ATOM 2404 C CA . LEU B 1 37 ? -5.367 27.547 12.609 1 96.38 37 LEU B CA 1
ATOM 2405 C C . LEU B 1 37 ? -4.043 28.203 12.969 1 96.38 37 LEU B C 1
ATOM 2407 O O . LEU B 1 37 ? -4.02 29.375 13.367 1 96.38 37 LEU B O 1
ATOM 2411 N N . ALA B 1 38 ? -2.951 27.422 12.852 1 97.81 38 ALA B N 1
ATOM 2412 C CA . ALA B 1 38 ? -1.703 27.984 13.352 1 97.81 38 ALA B CA 1
ATOM 2413 C C . ALA B 1 38 ? -0.499 27.203 12.836 1 97.81 38 ALA B C 1
ATOM 2415 O O . ALA B 1 38 ? -0.558 25.984 12.711 1 97.81 38 ALA B O 1
ATOM 2416 N N . PHE B 1 39 ? 0.556 27.922 12.633 1 98.38 39 PHE B N 1
ATOM 2417 C CA . PHE B 1 39 ? 1.86 27.281 12.523 1 98.38 39 PHE B CA 1
ATOM 2418 C C . PHE B 1 39 ? 2.365 26.844 13.891 1 98.38 39 PHE B C 1
ATOM 2420 O O . PHE B 1 39 ? 2.109 27.5 14.898 1 98.38 39 PHE B O 1
ATOM 2427 N N . PHE B 1 40 ? 3.055 25.703 13.883 1 97.5 40 PHE B N 1
ATOM 2428 C CA . PHE B 1 40 ? 3.408 25.078 15.141 1 97.5 40 PHE B CA 1
ATOM 2429 C C . PHE B 1 40 ? 4.664 24.219 14.984 1 97.5 40 PHE B C 1
ATOM 2431 O O . PHE B 1 40 ? 4.832 23.531 13.977 1 97.5 40 PHE B O 1
ATOM 2438 N N . VAL B 1 41 ? 5.559 24.344 15.938 1 97.75 41 VAL B N 1
ATOM 2439 C CA . VAL B 1 41 ? 6.703 23.438 15.984 1 97.75 41 VAL B CA 1
ATOM 2440 C C . VAL B 1 41 ? 6.383 22.25 16.875 1 97.75 41 VAL B C 1
ATOM 2442 O O . VAL B 1 41 ? 6.309 22.375 18.109 1 97.75 41 VAL B O 1
ATOM 2445 N N . ALA B 1 42 ? 6.293 21.078 16.328 1 97.12 42 ALA B N 1
ATOM 2446 C CA . ALA B 1 42 ? 5.945 19.859 17.031 1 97.12 42 ALA B CA 1
ATOM 2447 C C . ALA B 1 42 ? 7.176 19.219 17.672 1 97.12 42 ALA B C 1
ATOM 2449 O O . ALA B 1 42 ? 8.273 19.781 17.625 1 97.12 42 ALA B O 1
ATOM 2450 N N . TRP B 1 43 ? 6.941 18.109 18.344 1 96.62 43 TRP B N 1
ATOM 2451 C CA . TRP B 1 43 ? 8.039 17.344 18.922 1 96.62 43 TRP B CA 1
ATOM 2452 C C . TRP B 1 43 ? 9.141 17.094 17.906 1 96.62 43 TRP B C 1
ATOM 2454 O O . TRP B 1 43 ? 8.875 17.062 16.703 1 96.62 43 TRP B O 1
ATOM 2464 N N . GLN B 1 44 ? 10.359 17.094 18.453 1 97.19 44 GLN B N 1
ATOM 2465 C CA . GLN B 1 44 ? 11.555 16.844 17.641 1 97.19 44 GLN B CA 1
ATOM 2466 C C . GLN B 1 44 ? 11.797 17.984 16.656 1 97.19 44 GLN B C 1
ATOM 2468 O O . GLN B 1 44 ? 12.492 17.812 15.656 1 97.19 44 GLN B O 1
ATOM 2473 N N . GLY B 1 45 ? 11.117 19.109 16.859 1 97.75 45 GLY B N 1
ATOM 2474 C CA . GLY B 1 45 ? 11.383 20.328 16.094 1 97.75 45 GLY B CA 1
ATOM 2475 C C . GLY B 1 45 ? 10.711 20.344 14.742 1 97.75 45 GLY B C 1
ATOM 2476 O O . GLY B 1 45 ? 11.156 21.062 13.836 1 97.75 45 GLY B O 1
ATOM 2477 N N . VAL B 1 46 ? 9.719 19.562 14.531 1 98.31 46 VAL B N 1
ATOM 2478 C CA . VAL B 1 46 ? 9.07 19.422 13.234 1 98.31 46 VAL B CA 1
ATOM 2479 C C . VAL B 1 46 ? 8.094 20.578 13.008 1 98.31 46 VAL B C 1
ATOM 2481 O O . VAL B 1 46 ? 7.137 20.75 13.766 1 98.31 46 VAL B O 1
ATOM 2484 N N . PRO B 1 47 ? 8.312 21.391 11.961 1 98.62 47 PRO B N 1
ATOM 2485 C CA . PRO B 1 47 ? 7.367 22.469 11.648 1 98.62 47 PRO B CA 1
ATOM 2486 C C . PRO B 1 47 ? 6.066 21.953 11.039 1 98.62 47 PRO B C 1
ATOM 2488 O O . PRO B 1 47 ? 6.094 21.141 10.117 1 98.62 47 PRO B O 1
ATOM 2491 N N . THR B 1 48 ? 4.965 22.469 11.516 1 98.5 48 THR B N 1
ATOM 2492 C CA . THR B 1 48 ? 3.662 21.969 11.078 1 98.5 48 THR B CA 1
ATOM 2493 C C . THR B 1 48 ? 2.67 23.125 10.93 1 98.5 48 THR B C 1
ATOM 2495 O O . THR B 1 48 ? 2.873 24.203 11.5 1 98.5 48 THR B O 1
ATOM 2498 N N . LEU B 1 49 ? 1.711 22.953 10.117 1 98.25 49 LEU B N 1
ATOM 2499 C CA . LEU B 1 49 ? 0.487 23.75 10.102 1 98.25 49 LEU B CA 1
ATOM 2500 C C . LEU B 1 49 ? -0.674 22.969 10.711 1 98.25 49 LEU B C 1
ATOM 2502 O O . LEU B 1 49 ? -1.058 21.906 10.203 1 98.25 49 LEU B O 1
ATOM 2506 N N . ALA B 1 50 ? -1.191 23.5 11.773 1 98.38 50 ALA B N 1
ATOM 2507 C CA . ALA B 1 50 ? -2.307 22.859 12.469 1 98.38 50 ALA B CA 1
ATOM 2508 C C . ALA B 1 50 ? -3.645 23.375 11.945 1 98.38 50 ALA B C 1
ATOM 2510 O O . ALA B 1 50 ? -3.781 24.547 11.625 1 98.38 50 ALA B O 1
ATOM 2511 N N . PHE B 1 51 ? -4.566 22.5 11.922 1 97.75 51 PHE B N 1
ATOM 2512 C CA . PHE B 1 51 ? -5.953 22.859 11.641 1 97.75 51 PHE B CA 1
ATOM 2513 C C . PHE B 1 51 ? -6.797 22.797 12.906 1 97.75 51 PHE B C 1
ATOM 2515 O O . PHE B 1 51 ? -6.363 22.25 13.922 1 97.75 51 PHE B O 1
ATOM 2522 N N . SER B 1 52 ? -7.969 23.328 12.883 1 96.5 52 SER B N 1
ATOM 2523 C CA . SER B 1 52 ? -8.758 23.609 14.086 1 96.5 52 SER B CA 1
ATOM 2524 C C . SER B 1 52 ? -9.273 22.312 14.711 1 96.5 52 SER B C 1
ATOM 2526 O O . SER B 1 52 ? -9.648 22.297 15.883 1 96.5 52 SER B O 1
ATOM 2528 N N . GLY B 1 53 ? -9.352 21.312 13.977 1 98.06 53 GLY B N 1
ATOM 2529 C CA . GLY B 1 53 ? -9.844 20.016 14.414 1 98.06 53 GLY B CA 1
ATOM 2530 C C . GLY B 1 53 ? -10.43 19.188 13.297 1 98.06 53 GLY B C 1
ATOM 2531 O O . GLY B 1 53 ? -10.859 19.719 12.273 1 98.06 53 GLY B O 1
ATOM 2532 N N . PHE B 1 54 ? -10.43 17.875 13.539 1 98.38 54 PHE B N 1
ATOM 2533 C CA . PHE B 1 54 ? -11.156 17.047 12.586 1 98.38 54 PHE B CA 1
ATOM 2534 C C . PHE B 1 54 ? -12.656 17.297 12.688 1 98.38 54 PHE B C 1
ATOM 2536 O O . PHE B 1 54 ? -13.195 17.438 13.781 1 98.38 54 PHE B O 1
ATOM 2543 N N . THR B 1 55 ? -13.273 17.422 11.555 1 98.06 55 THR B N 1
ATOM 2544 C CA . THR B 1 55 ? -14.719 17.594 11.492 1 98.06 55 THR B CA 1
ATOM 2545 C C . THR B 1 55 ? -15.438 16.328 11.922 1 98.06 55 THR B C 1
ATOM 2547 O O . THR B 1 55 ? -14.82 15.258 12.016 1 98.06 55 THR B O 1
ATOM 2550 N N . GLU B 1 56 ? -16.703 16.422 12.141 1 97.75 56 GLU B N 1
ATOM 2551 C CA . GLU B 1 56 ? -17.5 15.266 12.523 1 97.75 56 GLU B CA 1
ATOM 2552 C C . GLU B 1 56 ? -17.422 14.18 11.453 1 97.75 56 GLU B C 1
ATOM 2554 O O . GLU B 1 56 ? -17.312 12.992 11.781 1 97.75 56 GLU B O 1
ATOM 2559 N N . ALA B 1 57 ? -17.531 14.539 10.234 1 97.56 57 ALA B N 1
ATOM 2560 C CA . ALA B 1 57 ? -17.469 13.594 9.117 1 97.56 57 ALA B CA 1
ATOM 2561 C C . ALA B 1 57 ? -16.156 12.797 9.148 1 97.56 57 ALA B C 1
ATOM 2563 O O . ALA B 1 57 ? -16.156 11.586 8.93 1 97.56 57 ALA B O 1
ATOM 2564 N N . LEU B 1 58 ? -15.102 13.43 9.43 1 98 58 LEU B N 1
ATOM 2565 C CA . LEU B 1 58 ? -13.797 12.781 9.43 1 98 58 LEU B CA 1
ATOM 2566 C C . LEU B 1 58 ? -13.609 11.938 10.688 1 98 58 LEU B C 1
ATOM 2568 O O . LEU B 1 58 ? -12.977 10.875 10.633 1 98 58 LEU B O 1
ATOM 2572 N N . VAL B 1 59 ? -14.141 12.422 11.797 1 98 59 VAL B N 1
ATOM 2573 C CA . VAL B 1 59 ? -14.094 11.633 13.023 1 98 59 VAL B CA 1
ATOM 2574 C C . VAL B 1 59 ? -14.867 10.328 12.828 1 98 59 VAL B C 1
ATOM 2576 O O . VAL B 1 59 ? -14.375 9.258 13.18 1 98 59 VAL B O 1
ATOM 2579 N N . ASP B 1 60 ? -16.031 10.477 12.258 1 97.62 60 ASP B N 1
ATOM 2580 C CA . ASP B 1 60 ? -16.859 9.312 11.977 1 97.62 60 ASP B CA 1
ATOM 2581 C C . ASP B 1 60 ? -16.141 8.336 11.047 1 97.62 60 ASP B C 1
ATOM 2583 O O . ASP B 1 60 ? -16.172 7.125 11.258 1 97.62 60 ASP B O 1
ATOM 2587 N N . LEU B 1 61 ? -15.539 8.836 10.016 1 97.44 61 LEU B N 1
ATOM 2588 C CA . LEU B 1 61 ? -14.773 8.016 9.094 1 97.44 61 LEU B CA 1
ATOM 2589 C C . LEU B 1 61 ? -13.695 7.219 9.828 1 97.44 61 LEU B C 1
ATOM 2591 O O . LEU B 1 61 ? -13.578 6.004 9.641 1 97.44 61 LEU B O 1
ATOM 2595 N N . LYS B 1 62 ? -12.891 7.891 10.625 1 96.62 62 LYS B N 1
ATOM 2596 C CA . LYS B 1 62 ? -11.82 7.246 11.383 1 96.62 62 LYS B CA 1
ATOM 2597 C C . LYS B 1 62 ? -12.367 6.125 12.258 1 96.62 62 LYS B C 1
ATOM 2599 O O . LYS B 1 62 ? -11.773 5.047 12.344 1 96.62 62 LYS B O 1
ATOM 2604 N N . GLN B 1 63 ? -13.469 6.359 12.867 1 95.69 63 GLN B N 1
ATOM 2605 C CA . GLN B 1 63 ? -14.086 5.355 13.727 1 95.69 63 GLN B CA 1
ATOM 2606 C C . GLN B 1 63 ? -14.555 4.152 12.914 1 95.69 63 GLN B C 1
ATOM 2608 O O . GLN B 1 63 ? -14.312 3.006 13.297 1 95.69 63 GLN B O 1
ATOM 2613 N N . ARG B 1 64 ? -15.211 4.387 11.82 1 95.81 64 ARG B N 1
ATOM 2614 C CA . ARG B 1 64 ? -15.719 3.307 10.977 1 95.81 64 ARG B CA 1
ATOM 2615 C C . ARG B 1 64 ? -14.57 2.459 10.43 1 95.81 64 ARG B C 1
ATOM 2617 O O . ARG B 1 64 ? -14.672 1.231 10.383 1 95.81 64 ARG B O 1
ATOM 2624 N N . ILE B 1 65 ? -13.5 3.113 10.047 1 93.75 65 ILE B N 1
ATOM 2625 C CA . ILE B 1 65 ? -12.328 2.395 9.547 1 93.75 65 ILE B CA 1
ATOM 2626 C C . ILE B 1 65 ? -11.758 1.506 10.656 1 93.75 65 ILE B C 1
ATOM 2628 O O . ILE B 1 65 ? -11.406 0.351 10.406 1 93.75 65 ILE B O 1
ATOM 2632 N N . ALA B 1 66 ? -11.648 2.049 11.812 1 92.75 66 ALA B N 1
ATOM 2633 C CA . ALA B 1 66 ? -11.117 1.293 12.938 1 92.75 66 ALA B CA 1
ATOM 2634 C C . ALA B 1 66 ? -11.969 0.062 13.227 1 92.75 66 ALA B C 1
ATOM 2636 O O . ALA B 1 66 ? -11.438 -1.009 13.531 1 92.75 66 ALA B O 1
ATOM 2637 N N . VAL B 1 67 ? -13.234 0.192 13.125 1 91.81 67 VAL B N 1
ATOM 2638 C CA . VAL B 1 67 ? -14.156 -0.907 13.383 1 91.81 67 VAL B CA 1
ATOM 2639 C C . VAL B 1 67 ? -14.055 -1.944 12.266 1 91.81 67 VAL B C 1
ATOM 2641 O O . VAL B 1 67 ? -14.016 -3.148 12.531 1 91.81 67 VAL B O 1
ATOM 2644 N N . ALA B 1 68 ? -14 -1.451 11.102 1 87.38 68 ALA B N 1
ATOM 2645 C CA . ALA B 1 68 ? -13.984 -2.324 9.93 1 87.38 68 ALA B CA 1
ATOM 2646 C C . ALA B 1 68 ? -12.664 -3.076 9.82 1 87.38 68 ALA B C 1
ATOM 2648 O O . ALA B 1 68 ? -12.602 -4.16 9.234 1 87.38 68 ALA B O 1
ATOM 2649 N N . HIS B 1 69 ? -11.625 -2.469 10.344 1 87.44 69 HIS B N 1
ATOM 2650 C CA . HIS B 1 69 ? -10.289 -3.047 10.227 1 87.44 69 HIS B CA 1
ATOM 2651 C C . HIS B 1 69 ? -9.602 -3.125 11.594 1 87.44 69 HIS B C 1
ATOM 2653 O O . HIS B 1 69 ? -8.641 -2.404 11.852 1 87.44 69 HIS B O 1
ATOM 2659 N N . PRO B 1 70 ? -9.891 -4.086 12.289 1 84.25 70 PRO B N 1
ATOM 2660 C CA . PRO B 1 70 ? -9.352 -4.184 13.648 1 84.25 70 PRO B CA 1
ATOM 2661 C C . PRO B 1 70 ? -7.855 -4.488 13.664 1 84.25 70 PRO B C 1
ATOM 2663 O O . PRO B 1 70 ? -7.191 -4.289 14.68 1 84.25 70 PRO B O 1
ATOM 2666 N N . SER B 1 71 ? -7.352 -4.953 12.586 1 81 71 SER B N 1
ATOM 2667 C CA . SER B 1 71 ? -5.945 -5.328 12.531 1 81 71 SER B CA 1
ATOM 2668 C C . SER B 1 71 ? -5.062 -4.129 12.203 1 81 71 SER B C 1
ATOM 2670 O O . SER B 1 71 ? -3.836 -4.242 12.172 1 81 71 SER B O 1
ATOM 2672 N N . LEU B 1 72 ? -5.672 -2.965 11.992 1 86.88 72 LEU B N 1
ATOM 2673 C CA . LEU B 1 72 ? -4.883 -1.764 11.742 1 86.88 72 LEU B CA 1
ATOM 2674 C C . LEU B 1 72 ? -3.992 -1.438 12.93 1 86.88 72 LEU B C 1
ATOM 2676 O O . LEU B 1 72 ? -4.375 -1.668 14.086 1 86.88 72 LEU B O 1
ATOM 2680 N N . PRO B 1 73 ? -2.848 -0.935 12.617 1 84.75 73 PRO B N 1
ATOM 2681 C CA . PRO B 1 73 ? -2.02 -0.472 13.734 1 84.75 73 PRO B CA 1
ATOM 2682 C C . PRO B 1 73 ? -2.684 0.643 14.539 1 84.75 73 PRO B C 1
ATOM 2684 O O . PRO B 1 73 ? -3.559 1.344 14.023 1 84.75 73 PRO B O 1
ATOM 2687 N N . PRO B 1 74 ? -2.23 0.717 15.758 1 89.5 74 PRO B N 1
ATOM 2688 C CA . PRO B 1 74 ? -2.725 1.871 16.516 1 89.5 74 PRO B CA 1
ATOM 2689 C C . PRO B 1 74 ? -2.43 3.199 15.82 1 89.5 74 PRO B C 1
ATOM 2691 O O . PRO B 1 74 ? -1.413 3.33 15.133 1 89.5 74 PRO B O 1
ATOM 2694 N N . GLU B 1 75 ? -3.352 4.055 16.016 1 91.31 75 GLU B N 1
ATOM 2695 C CA . GLU B 1 75 ? -3.15 5.359 15.391 1 91.31 75 GLU B CA 1
ATOM 2696 C C . GLU B 1 75 ? -1.987 6.109 16.031 1 91.31 75 GLU B C 1
ATOM 2698 O O . GLU B 1 75 ? -1.876 6.156 17.266 1 91.31 75 GLU B O 1
ATOM 2703 N N . ASN B 1 76 ? -1.118 6.617 15.195 1 88.88 76 ASN B N 1
ATOM 2704 C CA . ASN B 1 76 ? -0.016 7.445 15.672 1 88.88 76 ASN B CA 1
ATOM 2705 C C . ASN B 1 76 ? -0.52 8.742 16.297 1 88.88 76 ASN B C 1
ATOM 2707 O O . ASN B 1 76 ? -1.496 9.328 15.828 1 88.88 76 ASN B O 1
ATOM 2711 N N . PRO B 1 77 ? 0.18 9.195 17.281 1 88.06 77 PRO B N 1
ATOM 2712 C CA . PRO B 1 77 ? -0.242 10.445 17.938 1 88.06 77 PRO B CA 1
ATOM 2713 C C . PRO B 1 77 ? -0.346 11.609 16.953 1 88.06 77 PRO B C 1
ATOM 2715 O O . PRO B 1 77 ? -1.231 12.461 17.094 1 88.06 77 PRO B O 1
ATOM 2718 N N . GLY B 1 78 ? 0.451 11.586 16.016 1 89.44 78 GLY B N 1
ATOM 2719 C CA . GLY B 1 78 ? 0.484 12.688 15.062 1 89.44 78 GLY B CA 1
ATOM 2720 C C . GLY B 1 78 ? -0.731 12.734 14.164 1 89.44 78 GLY B C 1
ATOM 2721 O O . GLY B 1 78 ? -1.031 13.773 13.57 1 89.44 78 GLY B O 1
ATOM 2722 N N . SER B 1 79 ? -1.408 11.648 13.984 1 92 79 SER B N 1
ATOM 2723 C CA . SER B 1 79 ? -2.557 11.625 13.086 1 92 79 SER B CA 1
ATOM 2724 C C . SER B 1 79 ? -3.863 11.797 13.852 1 92 79 SER B C 1
ATOM 2726 O O . SER B 1 79 ? -4.945 11.781 13.258 1 92 79 SER B O 1
ATOM 2728 N N . ARG B 1 80 ? -3.803 12.07 15.086 1 94.38 80 ARG B N 1
ATOM 2729 C CA . ARG B 1 80 ? -4.996 12.227 15.914 1 94.38 80 ARG B CA 1
ATOM 2730 C C . ARG B 1 80 ? -5.527 13.656 15.852 1 94.38 80 ARG B C 1
ATOM 2732 O O . ARG B 1 80 ? -6.598 13.953 16.391 1 94.38 80 ARG B O 1
ATOM 2739 N N . TRP B 1 81 ? -4.777 14.492 15.336 1 96.88 81 TRP B N 1
ATOM 2740 C CA . TRP B 1 81 ? -5.191 15.867 15.078 1 96.88 81 TRP B CA 1
ATOM 2741 C C . TRP B 1 81 ? -4.777 16.297 13.672 1 96.88 81 TRP B C 1
ATOM 2743 O O . TRP B 1 81 ? -3.775 15.82 13.141 1 96.88 81 TRP B O 1
ATOM 2753 N N . PRO B 1 82 ? -5.578 17.078 13.047 1 98.06 82 PRO B N 1
ATOM 2754 C CA . PRO B 1 82 ? -5.285 17.453 11.656 1 98.06 82 PRO B CA 1
ATOM 2755 C C . PRO B 1 82 ? -4.137 18.453 11.539 1 98.06 82 PRO B C 1
ATOM 2757 O O . PRO B 1 82 ? -4.223 19.562 12.078 1 98.06 82 PRO B O 1
ATOM 2760 N N . LYS B 1 83 ? -3.158 18.062 10.797 1 98 83 LYS B N 1
ATOM 2761 C CA . LYS B 1 83 ? -1.991 18.906 10.562 1 98 83 LYS B CA 1
ATOM 2762 C C . LYS B 1 83 ? -1.309 18.562 9.25 1 98 83 LYS B C 1
ATOM 2764 O O . LYS B 1 83 ? -1.577 17.5 8.664 1 98 83 LYS B O 1
ATOM 2769 N N . THR B 1 84 ? -0.534 19.422 8.812 1 97.75 84 THR B N 1
ATOM 2770 C CA . THR B 1 84 ? 0.391 19.188 7.707 1 97.75 84 THR B CA 1
ATOM 2771 C C . THR B 1 84 ? 1.834 19.406 8.156 1 97.75 84 THR B C 1
ATOM 2773 O O . THR B 1 84 ? 2.172 20.453 8.703 1 97.75 84 THR B O 1
ATOM 2776 N N . THR B 1 85 ? 2.609 18.391 8.031 1 98.25 85 THR B N 1
ATOM 2777 C CA . THR B 1 85 ? 4.039 18.531 8.273 1 98.25 85 THR B CA 1
ATOM 2778 C C . THR B 1 85 ? 4.715 19.266 7.109 1 98.25 85 THR B C 1
ATOM 2780 O O . THR B 1 85 ? 4.539 18.875 5.949 1 98.25 85 THR B O 1
ATOM 2783 N N . LEU B 1 86 ? 5.465 20.234 7.402 1 98.5 86 LEU B N 1
ATOM 2784 C CA . LEU B 1 86 ? 5.969 21.125 6.363 1 98.5 86 LEU B CA 1
ATOM 2785 C C . LEU B 1 86 ? 7.422 20.812 6.035 1 98.5 86 LEU B C 1
ATOM 2787 O O . LEU B 1 86 ? 7.918 21.172 4.969 1 98.5 86 LEU B O 1
ATOM 2791 N N . GLY B 1 87 ? 8.094 20.25 6.926 1 98.56 87 GLY B N 1
ATOM 2792 C CA . GLY B 1 87 ? 9.508 19.922 6.855 1 98.56 87 GLY B CA 1
ATOM 2793 C C . GLY B 1 87 ? 10.039 19.312 8.141 1 98.56 87 GLY B C 1
ATOM 2794 O O . GLY B 1 87 ? 9.273 18.812 8.961 1 98.56 87 GLY B O 1
ATOM 2795 N N . CYS B 1 88 ? 11.359 19.312 8.203 1 98.75 88 CYS B N 1
ATOM 2796 C CA . CYS B 1 88 ? 12.023 18.781 9.391 1 98.75 88 CYS B CA 1
ATOM 2797 C C . CYS B 1 88 ? 13.43 19.344 9.523 1 98.75 88 CYS B C 1
ATOM 2799 O O . CYS B 1 88 ? 13.938 19.984 8.602 1 98.75 88 CYS B O 1
ATOM 2801 N N . LEU B 1 89 ? 13.953 19.109 10.664 1 98.56 89 LEU B N 1
ATOM 2802 C CA . LEU B 1 89 ? 15.352 19.469 10.867 1 98.56 89 LEU B CA 1
ATOM 2803 C C . LEU B 1 89 ? 16.266 18.594 10.008 1 98.56 89 LEU B C 1
ATOM 2805 O O . LEU B 1 89 ? 15.992 17.406 9.828 1 98.56 89 LEU B O 1
ATOM 2809 N N . ARG B 1 90 ? 17.359 19.188 9.578 1 98.06 90 ARG B N 1
ATOM 2810 C CA . ARG B 1 90 ? 18.391 18.422 8.898 1 98.06 90 ARG B CA 1
ATOM 2811 C C . ARG B 1 90 ? 19.031 17.406 9.836 1 98.06 90 ARG B C 1
ATOM 2813 O O . ARG B 1 90 ? 19.016 17.578 11.055 1 98.06 90 ARG B O 1
ATOM 2820 N N . ASP B 1 91 ? 19.531 16.328 9.188 1 97.38 91 ASP B N 1
ATOM 2821 C CA . ASP B 1 91 ? 20.219 15.32 9.984 1 97.38 91 ASP B CA 1
ATOM 2822 C C . ASP B 1 91 ? 21.359 15.938 10.781 1 97.38 91 ASP B C 1
ATOM 2824 O O . ASP B 1 91 ? 22.094 16.781 10.258 1 97.38 91 ASP B O 1
ATOM 2828 N N . GLY B 1 92 ? 21.5 15.523 12.016 1 95 92 GLY B N 1
ATOM 2829 C CA . GLY B 1 92 ? 22.594 15.992 12.852 1 95 92 GLY B CA 1
ATOM 2830 C C . GLY B 1 92 ? 22.297 17.312 13.539 1 95 92 GLY B C 1
ATOM 2831 O O . GLY B 1 92 ? 23.078 17.781 14.359 1 95 92 GLY B O 1
ATOM 2832 N N . ARG B 1 93 ? 21.188 17.953 13.273 1 95.5 93 ARG B N 1
ATOM 2833 C CA . ARG B 1 93 ? 20.828 19.234 13.875 1 95.5 93 ARG B CA 1
ATOM 2834 C C . ARG B 1 93 ? 19.938 19.047 15.094 1 95.5 93 ARG B C 1
ATOM 2836 O O . ARG B 1 93 ? 19.125 18.125 15.133 1 95.5 93 ARG B O 1
ATOM 2843 N N . ARG B 1 94 ? 20.094 19.922 16.031 1 95.62 94 ARG B N 1
ATOM 2844 C CA . ARG B 1 94 ? 19.281 20 17.234 1 95.62 94 ARG B CA 1
ATOM 2845 C C . ARG B 1 94 ? 18.922 21.453 17.562 1 95.62 94 ARG B C 1
ATOM 2847 O O . ARG B 1 94 ? 19.766 22.344 17.438 1 95.62 94 ARG B O 1
ATOM 2854 N N . LEU B 1 95 ? 17.672 21.625 17.953 1 96.44 95 LEU B N 1
ATOM 2855 C CA . LEU B 1 95 ? 17.266 22.984 18.297 1 96.44 95 LEU B CA 1
ATOM 2856 C C . LEU B 1 95 ? 17.875 23.406 19.625 1 96.44 95 LEU B C 1
ATOM 2858 O O . LEU B 1 95 ? 17.719 22.703 20.641 1 96.44 95 LEU B O 1
ATOM 2862 N N . ARG B 1 96 ? 18.516 24.469 19.656 1 96.25 96 ARG B N 1
ATOM 2863 C CA . ARG B 1 96 ? 18.891 25.141 20.891 1 96.25 96 ARG B CA 1
ATOM 2864 C C . ARG B 1 96 ? 17.703 25.938 21.453 1 96.25 96 ARG B C 1
ATOM 2866 O O . ARG B 1 96 ? 16.781 26.281 20.719 1 96.25 96 ARG B O 1
ATOM 2873 N N . PRO B 1 97 ? 17.734 26.234 22.656 1 96.25 97 PRO B N 1
ATOM 2874 C CA . PRO B 1 97 ? 16.609 26.953 23.266 1 96.25 97 PRO B CA 1
ATOM 2875 C C . PRO B 1 97 ? 16.281 28.266 22.547 1 96.25 97 PRO B C 1
ATOM 2877 O O . PRO B 1 97 ? 15.117 28.578 22.328 1 96.25 97 PRO B O 1
ATOM 2880 N N . GLU B 1 98 ? 17.328 29 22.266 1 96.75 98 GLU B N 1
ATOM 2881 C CA . GLU B 1 98 ? 17.125 30.281 21.609 1 96.75 98 GLU B CA 1
ATOM 2882 C C . GLU B 1 98 ? 16.516 30.109 20.219 1 96.75 98 GLU B C 1
ATOM 2884 O O . GLU B 1 98 ? 15.734 30.953 19.766 1 96.75 98 GLU B O 1
ATOM 2889 N N . GLU B 1 99 ? 16.938 29.094 19.578 1 97.56 99 GLU B N 1
ATOM 2890 C CA . GLU B 1 99 ? 16.406 28.797 18.25 1 97.56 99 GLU B CA 1
ATOM 2891 C C . GLU B 1 99 ? 14.938 28.391 18.328 1 97.56 99 GLU B C 1
ATOM 2893 O O . GLU B 1 99 ? 14.141 28.75 17.453 1 97.56 99 GLU B O 1
ATOM 2898 N N . LEU B 1 100 ? 14.617 27.641 19.375 1 97.69 100 LEU B N 1
ATOM 2899 C CA . LEU B 1 100 ? 13.211 27.297 19.578 1 97.69 100 LEU B CA 1
ATOM 2900 C C . LEU B 1 100 ? 12.383 28.562 19.812 1 97.69 100 LEU B C 1
ATOM 2902 O O . LEU B 1 100 ? 11.273 28.688 19.297 1 97.69 100 LEU B O 1
ATOM 2906 N N . GLU B 1 101 ? 12.938 29.406 20.562 1 97.12 101 GLU B N 1
ATOM 2907 C CA . GLU B 1 101 ? 12.219 30.656 20.812 1 97.12 101 GLU B CA 1
ATOM 2908 C C . GLU B 1 101 ? 12.023 31.453 19.531 1 97.12 101 GLU B C 1
ATOM 2910 O O . GLU B 1 101 ? 10.969 32.031 19.312 1 97.12 101 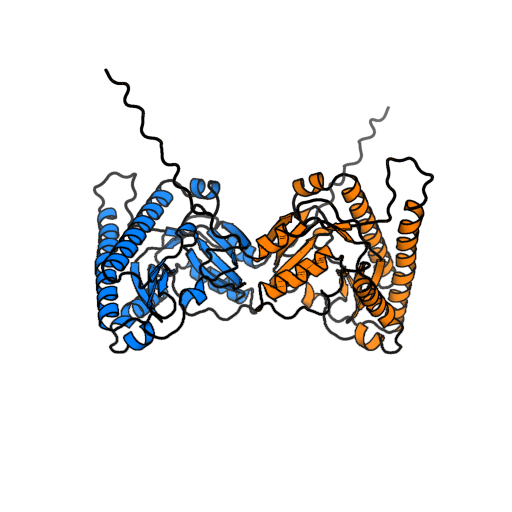GLU B O 1
ATOM 2915 N N . THR B 1 102 ? 13.055 31.516 18.75 1 98 102 THR B N 1
ATOM 2916 C CA . THR B 1 102 ? 12.93 32.156 17.438 1 98 102 THR B CA 1
ATOM 2917 C C . THR B 1 102 ? 11.812 31.5 16.625 1 98 102 THR B C 1
ATOM 2919 O O . THR B 1 102 ? 10.961 32.188 16.062 1 98 102 THR B O 1
ATOM 2922 N N . MET B 1 103 ? 11.789 30.172 16.594 1 97.94 103 MET B N 1
ATOM 2923 C CA . MET B 1 103 ? 10.766 29.438 15.867 1 97.94 103 MET B CA 1
ATOM 2924 C C . MET B 1 103 ? 9.375 29.75 16.422 1 97.94 103 MET B C 1
ATOM 2926 O O . MET B 1 103 ? 8.43 29.969 15.656 1 97.94 103 MET B O 1
ATOM 2930 N N . ARG B 1 104 ? 9.266 29.781 17.656 1 97.44 104 ARG B N 1
ATOM 2931 C CA . ARG B 1 104 ? 7.984 30.078 18.297 1 97.44 104 ARG B CA 1
ATOM 2932 C C . ARG B 1 104 ? 7.496 31.484 17.938 1 97.44 104 ARG B C 1
ATOM 2934 O O . ARG B 1 104 ? 6.301 31.688 17.703 1 97.44 104 ARG B O 1
ATOM 2941 N N . THR B 1 105 ? 8.375 32.375 17.922 1 97.69 105 THR B N 1
ATOM 2942 C CA . THR B 1 105 ? 8.031 33.75 17.547 1 97.69 105 THR B CA 1
ATOM 2943 C C . THR B 1 105 ? 7.52 33.812 16.109 1 97.69 105 THR B C 1
ATOM 2945 O O . THR B 1 105 ? 6.492 34.438 15.844 1 97.69 105 THR B O 1
ATOM 2948 N N . ILE B 1 106 ? 8.227 33.156 15.258 1 98.12 106 ILE B N 1
ATOM 2949 C CA . ILE B 1 106 ? 7.809 33.125 13.859 1 98.12 106 ILE B CA 1
ATOM 2950 C C . ILE B 1 106 ? 6.414 32.5 13.766 1 98.12 106 ILE B C 1
ATOM 2952 O O . ILE B 1 106 ? 5.539 33.031 13.078 1 98.12 106 ILE B O 1
ATOM 2956 N N . CYS B 1 107 ? 6.207 31.375 14.438 1 98.31 107 CYS B N 1
ATOM 2957 C CA . CYS B 1 107 ? 4.918 30.703 14.43 1 98.31 107 CYS B CA 1
ATOM 2958 C C . CYS B 1 107 ? 3.811 31.625 14.922 1 98.31 107 CYS B C 1
ATOM 2960 O O . CYS B 1 107 ? 2.744 31.703 14.312 1 98.31 107 CYS B O 1
ATOM 2962 N N . ARG B 1 108 ? 4.09 32.312 15.961 1 97 108 ARG B N 1
ATOM 2963 C CA . ARG B 1 108 ? 3.098 33.219 16.531 1 97 108 ARG B CA 1
ATOM 2964 C C . ARG B 1 108 ? 2.736 34.344 15.562 1 97 108 ARG B C 1
ATOM 2966 O O . ARG B 1 108 ? 1.558 34.625 15.344 1 97 108 ARG B O 1
ATOM 2973 N N . GLU B 1 109 ? 3.664 34.969 15.023 1 96.81 109 GLU B N 1
ATOM 2974 C CA . GLU B 1 109 ? 3.453 36.094 14.117 1 96.81 109 GLU B CA 1
ATOM 2975 C C . GLU B 1 109 ? 2.686 35.656 12.867 1 96.81 109 GLU B C 1
ATOM 2977 O O . GLU B 1 109 ? 1.701 36.281 12.492 1 96.81 109 GLU B O 1
ATOM 2982 N N . LEU B 1 110 ? 3.09 34.594 12.32 1 96.19 110 LEU B N 1
ATOM 2983 C CA . LEU B 1 110 ? 2.463 34.156 11.078 1 96.19 110 LEU B CA 1
ATOM 2984 C C . LEU B 1 110 ? 1.089 33.562 11.344 1 96.19 110 LEU B C 1
ATOM 2986 O O . LEU B 1 110 ? 0.199 33.625 10.492 1 96.19 110 LEU B O 1
ATOM 2990 N N . SER B 1 111 ? 0.88 32.969 12.477 1 96.5 111 SER B N 1
ATOM 2991 C CA . SER B 1 111 ? -0.447 32.5 12.859 1 96.5 111 SER B CA 1
ATOM 2992 C C . SER B 1 111 ? -1.41 33.688 13.039 1 96.5 111 SER B C 1
ATOM 2994 O O . SER B 1 111 ? -2.59 33.562 12.695 1 96.5 111 SER B O 1
ATOM 2996 N N . THR B 1 112 ? -0.889 34.688 13.578 1 93.69 112 THR B N 1
ATOM 2997 C CA . THR B 1 112 ? -1.696 35.906 13.719 1 93.69 112 THR B CA 1
ATOM 2998 C C . THR B 1 112 ? -2.117 36.438 12.359 1 93.69 112 THR B C 1
ATOM 3000 O O . THR B 1 112 ? -3.271 36.844 12.164 1 93.69 112 THR B O 1
ATOM 3003 N N . GLU B 1 113 ? -1.204 36.438 11.477 1 89.19 113 GLU B N 1
ATOM 3004 C CA . GLU B 1 113 ? -1.518 36.844 10.109 1 89.19 113 GLU B CA 1
ATOM 3005 C C . GLU B 1 113 ? -2.604 35.969 9.508 1 89.19 113 GLU B C 1
ATOM 3007 O O . GLU B 1 113 ? -3.52 36.469 8.852 1 89.19 113 GLU B O 1
ATOM 3012 N N . LEU B 1 114 ? -2.453 34.719 9.727 1 91.06 114 LEU B N 1
ATOM 3013 C CA . LEU B 1 114 ? -3.438 33.75 9.25 1 91.06 114 LEU B CA 1
ATOM 3014 C C . LEU B 1 114 ? -4.812 34.031 9.836 1 91.06 114 LEU B C 1
ATOM 3016 O O . LEU B 1 114 ? -5.812 34.031 9.117 1 91.06 114 LEU B O 1
ATOM 3020 N N . GLN B 1 115 ? -4.871 34.344 11.062 1 88.94 115 GLN B N 1
ATOM 3021 C CA . GLN B 1 115 ? -6.125 34.625 11.758 1 88.94 115 GLN B CA 1
ATOM 3022 C C . GLN B 1 115 ? -6.75 35.938 11.25 1 88.94 115 GLN B C 1
ATOM 3024 O O . GLN B 1 115 ? -7.973 36.031 11.133 1 88.94 115 GLN B O 1
ATOM 3029 N N . GLN B 1 116 ? -5.949 36.875 10.992 1 84.81 116 GLN B N 1
ATOM 3030 C CA . GLN B 1 116 ? -6.434 38.125 10.453 1 84.81 116 GLN B CA 1
ATOM 3031 C C . GLN B 1 116 ? -7.066 37.938 9.078 1 84.81 116 GLN B C 1
ATOM 3033 O O . GLN B 1 116 ? -8.102 38.531 8.773 1 84.81 116 GLN B O 1
ATOM 3038 N N . GLN B 1 117 ? -6.457 37.125 8.359 1 79.81 117 GLN B N 1
ATOM 3039 C CA . GLN B 1 117 ? -7.012 36.812 7.051 1 79.81 117 GLN B CA 1
ATOM 3040 C C . GLN B 1 117 ? -8.352 36.094 7.176 1 79.81 117 GLN B C 1
ATOM 3042 O O . GLN B 1 117 ? -9.258 36.312 6.363 1 79.81 117 GLN B O 1
ATOM 3047 N N . GLN B 1 118 ? -8.406 35.344 8.156 1 79.88 118 GLN B N 1
ATOM 3048 C CA . GLN B 1 118 ? -9.641 34.594 8.398 1 79.88 118 GLN B CA 1
ATOM 3049 C C . GLN B 1 118 ? -10.773 35.531 8.797 1 79.88 118 GLN B C 1
ATOM 3051 O O . GLN B 1 118 ? -11.922 35.344 8.391 1 79.88 118 GLN B O 1
ATOM 3056 N N . GLN B 1 119 ? -10.531 36.594 9.516 1 75.81 119 GLN B N 1
ATOM 3057 C CA . GLN B 1 119 ? -11.523 37.562 10 1 75.81 119 GLN B CA 1
ATOM 3058 C C . GLN B 1 119 ? -11.914 38.562 8.906 1 75.81 119 GLN B C 1
ATOM 3060 O O . GLN B 1 119 ? -13.07 38.969 8.828 1 75.81 119 GLN B O 1
ATOM 3065 N N . GLN B 1 120 ? -11.016 39.156 8.188 1 63.38 120 GLN B N 1
ATOM 3066 C CA . GLN B 1 120 ? -11.305 40.125 7.148 1 63.38 120 GLN B CA 1
ATOM 3067 C C . GLN B 1 120 ? -12.258 39.562 6.102 1 63.38 120 GLN B C 1
ATOM 3069 O O . GLN B 1 120 ? -13.094 40.281 5.562 1 63.38 120 GLN B O 1
ATOM 3074 N N . GLN B 1 121 ? -12.031 38.406 5.855 1 55.06 121 GLN B N 1
ATOM 3075 C CA . GLN B 1 121 ? -12.891 37.844 4.809 1 55.06 121 GLN B CA 1
ATOM 3076 C C . GLN B 1 121 ? -14.289 37.562 5.348 1 55.06 121 GLN B C 1
ATOM 3078 O O . GLN B 1 121 ? -15.234 37.375 4.57 1 55.06 121 GLN B O 1
ATOM 3083 N N . GLN B 1 122 ? -14.477 37.438 6.629 1 50.75 122 GLN B N 1
ATOM 3084 C CA . GLN B 1 122 ? -15.812 37.281 7.188 1 50.75 122 GLN B CA 1
ATOM 3085 C C . GLN B 1 122 ? -16.578 38.594 7.207 1 50.75 122 GLN B C 1
ATOM 3087 O O . GLN B 1 122 ? -17.781 38.625 7.461 1 50.75 122 GLN B O 1
ATOM 3092 N N . GLN B 1 123 ? -15.977 39.781 7.09 1 44.75 123 GLN B N 1
ATOM 3093 C CA . GLN B 1 123 ? -16.734 41 7.129 1 44.75 123 GLN B CA 1
ATOM 3094 C C . GLN B 1 123 ? -17.672 41.125 5.926 1 44.75 123 GLN B C 1
ATOM 3096 O O . GLN B 1 123 ? -17.25 40.875 4.785 1 44.75 123 GLN B O 1
ATOM 3101 N N . PRO B 1 124 ? -19.062 41.25 6.152 1 43.19 124 PRO B N 1
ATOM 3102 C CA . PRO B 1 124 ? -20.219 41.312 5.25 1 43.19 124 PRO B CA 1
ATOM 3103 C C . PRO B 1 124 ? -20 42.281 4.09 1 43.19 124 PRO B C 1
ATOM 3105 O O . PRO B 1 124 ? -20.797 42.312 3.152 1 43.19 124 PRO B O 1
ATOM 3108 N N . GLN B 1 125 ? -19.438 43.469 4.203 1 38.06 125 GLN B N 1
ATOM 3109 C CA . GLN B 1 125 ? -19.641 44.562 3.225 1 38.06 125 GLN B CA 1
ATOM 3110 C C . GLN B 1 125 ? -19.156 44.125 1.839 1 38.06 125 GLN B C 1
ATOM 3112 O O . GLN B 1 125 ? -19.359 44.844 0.857 1 38.06 125 GLN B O 1
ATOM 3117 N N . GLN B 1 126 ? -18.109 43.5 1.557 1 36.5 126 GLN B N 1
ATOM 3118 C CA . GLN B 1 126 ? -17.844 43.281 0.14 1 36.5 126 GLN B CA 1
ATOM 3119 C C . GLN B 1 126 ? -18.828 42.281 -0.457 1 36.5 126 GLN B C 1
ATOM 3121 O O . GLN B 1 126 ? -19.359 41.438 0.251 1 36.5 126 GLN B O 1
ATOM 3126 N N . THR B 1 127 ? -19.375 42.531 -1.793 1 35.5 127 THR B N 1
ATOM 3127 C CA . THR B 1 127 ? -20.469 42 -2.586 1 35.5 127 THR B CA 1
ATOM 3128 C C . THR B 1 127 ? -20.609 40.5 -2.326 1 35.5 127 THR B C 1
ATOM 3130 O O . THR B 1 127 ? -19.656 39.844 -1.89 1 35.5 127 THR B O 1
ATOM 3133 N N . ALA B 1 128 ? -21.953 39.844 -2.555 1 36.38 128 ALA B N 1
ATOM 3134 C CA . ALA B 1 128 ? -22.562 38.531 -2.494 1 36.38 128 ALA B CA 1
ATOM 3135 C C . ALA B 1 128 ? -21.562 37.438 -2.889 1 36.38 128 ALA B C 1
ATOM 3137 O O . ALA B 1 128 ? -21.781 36.25 -2.615 1 36.38 128 ALA B O 1
ATOM 3138 N N . ALA B 1 129 ? -20.984 37.625 -4.012 1 34.59 129 ALA B N 1
ATOM 3139 C CA . ALA B 1 129 ? -20.359 36.531 -4.758 1 34.59 129 ALA B CA 1
ATOM 3140 C C . ALA B 1 129 ? -19.219 35.906 -3.955 1 34.59 129 ALA B C 1
ATOM 3142 O O . ALA B 1 129 ? -18.766 34.812 -4.27 1 34.59 129 ALA B O 1
ATOM 3143 N N . ALA B 1 130 ? -18.219 36.781 -3.494 1 37.84 130 ALA B N 1
ATOM 3144 C CA . ALA B 1 130 ? -17.062 36.188 -2.809 1 37.84 130 ALA B CA 1
ATOM 3145 C C . ALA B 1 130 ? -17.453 35.688 -1.413 1 37.84 130 ALA B C 1
ATOM 3147 O O . ALA B 1 130 ? -17.562 36.5 -0.482 1 37.84 130 ALA B O 1
ATOM 3148 N N . ALA B 1 131 ? -18.484 35.094 -1.049 1 39.75 131 ALA B N 1
ATOM 3149 C CA . ALA B 1 131 ? -18.641 34.312 0.184 1 39.75 131 ALA B CA 1
ATOM 3150 C C . ALA B 1 131 ? -17.281 34.094 0.863 1 39.75 131 ALA B C 1
ATOM 3152 O O . ALA B 1 131 ? -16.438 33.375 0.351 1 39.75 131 ALA B O 1
ATOM 3153 N N . GLY B 1 132 ? -16.469 35.031 1.44 1 45.41 132 GLY B N 1
ATOM 3154 C CA . GLY B 1 132 ? -15.258 35.562 2.035 1 45.41 132 GLY B CA 1
ATOM 3155 C C . GLY B 1 132 ? -14.656 34.625 3.074 1 45.41 132 GLY B C 1
ATOM 3156 O O . GLY B 1 132 ? -14.062 35.094 4.055 1 45.41 132 GLY B O 1
ATOM 3157 N N . GLY B 1 133 ? -15.234 33.531 3.354 1 56.72 133 GLY B N 1
ATOM 3158 C CA . GLY B 1 133 ? -14.742 32.75 4.488 1 56.72 133 GLY B CA 1
ATOM 3159 C C . GLY B 1 133 ? -13.242 32.531 4.465 1 56.72 133 GLY B C 1
ATOM 3160 O O . GLY B 1 133 ? -12.609 32.688 3.42 1 56.72 133 GLY B O 1
ATOM 3161 N N . GLY B 1 134 ? -12.516 32.938 5.648 1 79 134 GLY B N 1
ATOM 3162 C CA . GLY B 1 134 ? -11.102 32.625 5.859 1 79 134 GLY B CA 1
ATOM 3163 C C . GLY B 1 134 ? -10.625 31.422 5.07 1 79 134 GLY B C 1
ATOM 3164 O O . GLY B 1 134 ? -11.406 30.781 4.359 1 79 134 GLY B O 1
ATOM 3165 N N . ILE B 1 135 ? -9.422 31.391 4.836 1 87.75 135 ILE B N 1
ATOM 3166 C CA . ILE B 1 135 ? -8.812 30.266 4.141 1 87.75 135 ILE B CA 1
ATOM 3167 C C . ILE B 1 135 ? -9.367 28.953 4.695 1 87.75 135 ILE B C 1
ATOM 3169 O O . ILE B 1 135 ? -9.344 28.734 5.91 1 87.75 135 ILE B O 1
ATOM 3173 N N . GLN B 1 136 ? -9.969 28.234 3.846 1 90.12 136 GLN B N 1
ATOM 3174 C CA . GLN B 1 136 ? -10.5 26.922 4.215 1 90.12 136 GLN B CA 1
ATOM 3175 C C . GLN B 1 136 ? -10.07 25.859 3.213 1 90.12 136 GLN B C 1
ATOM 3177 O O . GLN B 1 136 ? -9.906 26.141 2.025 1 90.12 136 GLN B O 1
ATOM 3182 N N . VAL B 1 137 ? -9.93 24.688 3.754 1 92.19 137 VAL B N 1
ATOM 3183 C CA . VAL B 1 137 ? -9.586 23.547 2.906 1 92.19 137 VAL B CA 1
ATOM 3184 C C . VAL B 1 137 ? -10.773 22.594 2.824 1 92.19 137 VAL B C 1
ATOM 3186 O O . VAL B 1 137 ? -11.188 22 3.832 1 92.19 137 VAL B O 1
ATOM 3189 N N . ILE B 1 138 ? -11.266 22.438 1.668 1 92.62 138 ILE B N 1
ATOM 3190 C CA . ILE B 1 138 ? -12.32 21.453 1.461 1 92.62 138 ILE B CA 1
ATOM 3191 C C . ILE B 1 138 ? -11.711 20.047 1.387 1 92.62 138 ILE B C 1
ATOM 3193 O O . ILE B 1 138 ? -10.82 19.797 0.572 1 92.62 138 ILE B O 1
ATOM 3197 N N . VAL B 1 139 ? -12.148 19.203 2.273 1 94.75 139 VAL B N 1
ATOM 3198 C CA . VAL B 1 139 ? -11.789 17.797 2.229 1 94.75 139 VAL B CA 1
ATOM 3199 C C . VAL B 1 139 ? -12.898 17 1.548 1 94.75 139 VAL B C 1
ATOM 3201 O O . VAL B 1 139 ? -13.852 16.578 2.199 1 94.75 139 VAL B O 1
ATOM 3204 N N . ASP B 1 140 ? -12.711 16.797 0.287 1 93.69 140 ASP B N 1
ATOM 3205 C CA . ASP B 1 140 ? -13.742 16.172 -0.525 1 93.69 140 ASP B CA 1
ATOM 3206 C C . ASP B 1 140 ? -13.281 14.82 -1.062 1 93.69 140 ASP B C 1
ATOM 3208 O O . ASP B 1 140 ? -13.945 14.219 -1.909 1 93.69 140 ASP B O 1
ATOM 3212 N N . SER B 1 141 ? -12.141 14.461 -0.616 1 93.38 141 SER B N 1
ATOM 3213 C CA . SER B 1 141 ? -11.578 13.18 -1.021 1 93.38 141 SER B CA 1
ATOM 3214 C C . SER B 1 141 ? -10.5 12.719 -0.042 1 93.38 141 SER B C 1
ATOM 3216 O O . SER B 1 141 ? -10.023 13.5 0.778 1 93.38 141 SER B O 1
ATOM 3218 N N . ALA B 1 142 ? -10.281 11.508 -0.103 1 95.12 142 ALA B N 1
ATOM 3219 C CA . ALA B 1 142 ? -9.078 10.93 0.49 1 95.12 142 ALA B CA 1
ATOM 3220 C C . ALA B 1 142 ? -8.312 10.086 -0.529 1 95.12 142 ALA B C 1
ATOM 3222 O O . ALA B 1 142 ? -8.906 9.57 -1.481 1 95.12 142 ALA B O 1
ATOM 3223 N N . SER B 1 143 ? -7.059 10.078 -0.323 1 94.25 143 SER B N 1
ATOM 3224 C CA . SER B 1 143 ? -6.227 9.242 -1.176 1 94.25 143 SER B CA 1
ATOM 3225 C C . SER B 1 143 ? -5.621 8.078 -0.388 1 94.25 143 SER B C 1
ATOM 3227 O O . SER B 1 143 ? -5.121 8.273 0.723 1 94.25 143 SER B O 1
ATOM 3229 N N . ILE B 1 144 ? -5.746 6.941 -0.928 1 93.88 144 ILE B N 1
ATOM 3230 C CA . ILE B 1 144 ? -4.984 5.789 -0.461 1 93.88 144 ILE B CA 1
ATOM 3231 C C . ILE B 1 144 ? -3.611 5.77 -1.129 1 93.88 144 ILE B C 1
ATOM 3233 O O . ILE B 1 144 ? -3.5 5.496 -2.326 1 93.88 144 ILE B O 1
ATOM 3237 N N . ALA B 1 145 ? -2.602 6.051 -0.331 1 93.75 145 ALA B N 1
ATOM 3238 C CA . ALA B 1 145 ? -1.266 6.215 -0.896 1 93.75 145 ALA B CA 1
ATOM 3239 C C . ALA B 1 145 ? -0.329 5.105 -0.425 1 93.75 145 ALA B C 1
ATOM 3241 O O . ALA B 1 145 ? -0.222 4.844 0.776 1 93.75 145 ALA B O 1
ATOM 3242 N N . LEU B 1 146 ? 0.235 4.441 -1.328 1 94 146 LEU B N 1
ATOM 3243 C CA . LEU B 1 146 ? 1.406 3.609 -1.071 1 94 146 LEU B CA 1
ATOM 3244 C C . LEU B 1 146 ? 2.691 4.398 -1.302 1 94 146 LEU B C 1
ATOM 3246 O O . LEU B 1 146 ? 2.934 4.891 -2.404 1 94 146 LEU B O 1
ATOM 3250 N N . PHE B 1 147 ? 3.449 4.48 -0.218 1 94.19 147 PHE B N 1
ATOM 3251 C CA . PHE B 1 147 ? 4.57 5.41 -0.327 1 94.19 147 PHE B CA 1
ATOM 3252 C C . PHE B 1 147 ? 5.891 4.699 -0.063 1 94.19 147 PHE B C 1
ATOM 3254 O O . PHE B 1 147 ? 5.91 3.611 0.52 1 94.19 147 PHE B O 1
ATOM 3261 N N . ALA B 1 148 ? 6.988 5.387 -0.563 1 94.12 148 ALA B N 1
ATOM 3262 C CA . ALA B 1 148 ? 8.344 4.855 -0.421 1 94.12 148 ALA B CA 1
ATOM 3263 C C . ALA B 1 148 ? 9.18 5.719 0.517 1 94.12 148 ALA B C 1
ATOM 3265 O O . ALA B 1 148 ? 10.367 5.457 0.724 1 94.12 148 ALA B O 1
ATOM 3266 N N . CYS B 1 149 ? 8.555 6.758 0.958 1 95.19 149 CYS B N 1
ATOM 3267 C CA . CYS B 1 149 ? 9.156 7.551 2.025 1 95.19 149 CYS B CA 1
ATOM 3268 C C . CYS B 1 149 ? 8.086 8.242 2.857 1 95.19 149 CYS B C 1
ATOM 3270 O O . CYS B 1 149 ? 7 8.547 2.354 1 95.19 149 CYS B O 1
ATOM 3272 N N . ARG B 1 150 ? 8.359 8.648 3.977 1 95.62 150 ARG B N 1
ATOM 3273 C CA . ARG B 1 150 ? 7.359 9.07 4.953 1 95.62 150 ARG B CA 1
ATOM 3274 C C . ARG B 1 150 ? 6.863 10.484 4.66 1 95.62 150 ARG B C 1
ATOM 3276 O O . ARG B 1 150 ? 5.793 10.883 5.125 1 95.62 150 ARG B O 1
ATOM 3283 N N . SER B 1 151 ? 7.684 11.305 3.939 1 96.88 151 SER B N 1
ATOM 3284 C CA . SER B 1 151 ? 7.242 12.633 3.539 1 96.88 151 SER B CA 1
ATOM 3285 C C . SER B 1 151 ? 6.238 12.562 2.395 1 96.88 151 SER B C 1
ATOM 3287 O O . SER B 1 151 ? 5.641 13.578 2.023 1 96.88 151 SER B O 1
ATOM 3289 N N . LEU B 1 152 ? 6.078 11.391 1.823 1 95.31 152 LEU B N 1
ATOM 3290 C CA . LEU B 1 152 ? 5.207 11.102 0.689 1 95.31 152 LEU B CA 1
ATOM 3291 C C . LEU B 1 152 ? 5.715 11.797 -0.573 1 95.31 152 LEU B C 1
ATOM 3293 O O . LEU B 1 152 ? 4.973 11.93 -1.55 1 95.31 152 LEU B O 1
ATOM 3297 N N . GLU B 1 153 ? 6.918 12.242 -0.591 1 95.38 153 GLU B N 1
ATOM 3298 C CA . GLU B 1 153 ? 7.523 12.805 -1.797 1 95.38 153 GLU B CA 1
ATOM 3299 C C . GLU B 1 153 ? 7.777 11.719 -2.838 1 95.38 153 GLU B C 1
ATOM 3301 O O . GLU B 1 153 ? 7.895 12.008 -4.031 1 95.38 153 GLU B O 1
ATOM 3306 N N . ARG B 1 154 ? 7.93 10.516 -2.338 1 94.12 154 ARG B N 1
ATOM 3307 C CA . ARG B 1 154 ? 8.016 9.352 -3.213 1 94.12 154 ARG B CA 1
ATOM 3308 C C . ARG B 1 154 ? 6.863 8.383 -2.957 1 94.12 154 ARG B C 1
ATOM 3310 O O . ARG B 1 154 ? 6.773 7.785 -1.882 1 94.12 154 ARG B O 1
ATOM 3317 N N . MET B 1 155 ? 6.047 8.242 -3.967 1 92.19 155 MET B N 1
ATOM 3318 C CA . MET B 1 155 ? 4.891 7.355 -3.867 1 92.19 155 MET B CA 1
ATOM 3319 C C . MET B 1 155 ? 4.91 6.309 -4.977 1 92.19 155 MET B C 1
ATOM 3321 O O . MET B 1 155 ? 5.359 6.586 -6.09 1 92.19 155 MET B O 1
ATOM 3325 N N . LEU B 1 156 ? 4.426 5.203 -4.566 1 90.38 156 LEU B N 1
ATOM 3326 C CA . LEU B 1 156 ? 4.316 4.109 -5.527 1 90.38 156 LEU B CA 1
ATOM 3327 C C . LEU B 1 156 ? 2.941 4.098 -6.184 1 90.38 156 LEU B C 1
ATOM 3329 O O . LEU B 1 156 ? 2.811 3.725 -7.352 1 90.38 156 LEU B O 1
ATOM 3333 N N . SER B 1 157 ? 2 4.453 -5.473 1 87.19 157 SER B N 1
ATOM 3334 C CA . SER B 1 157 ? 0.628 4.559 -5.961 1 87.19 157 SER B CA 1
ATOM 3335 C C . SER B 1 157 ? -0.184 5.535 -5.117 1 87.19 157 SER B C 1
ATOM 3337 O O . SER B 1 157 ? 0.162 5.809 -3.965 1 87.19 157 SER B O 1
ATOM 3339 N N . CYS B 1 158 ? -1.145 6.066 -5.734 1 89.38 158 CYS B N 1
ATOM 3340 C CA . CYS B 1 158 ? -2.068 6.988 -5.082 1 89.38 158 CYS B CA 1
ATOM 3341 C C . CYS B 1 158 ? -3.463 6.883 -5.688 1 89.38 158 CYS B C 1
ATOM 3343 O O . CYS B 1 158 ? -3.668 7.234 -6.852 1 89.38 158 CYS B O 1
ATOM 3345 N N . GLN B 1 159 ? -4.367 6.402 -4.906 1 87.75 159 GLN B N 1
ATOM 3346 C CA . GLN B 1 159 ? -5.738 6.223 -5.371 1 87.75 159 GLN B CA 1
ATOM 3347 C C . GLN B 1 159 ? -6.688 7.203 -4.684 1 87.75 159 GLN B C 1
ATOM 3349 O O . GLN B 1 159 ? -7.051 7.008 -3.521 1 87.75 159 GLN B O 1
ATOM 3354 N N . PRO B 1 160 ? -7.074 8.188 -5.441 1 90.5 160 PRO B N 1
ATOM 3355 C CA . PRO B 1 160 ? -8.047 9.117 -4.848 1 90.5 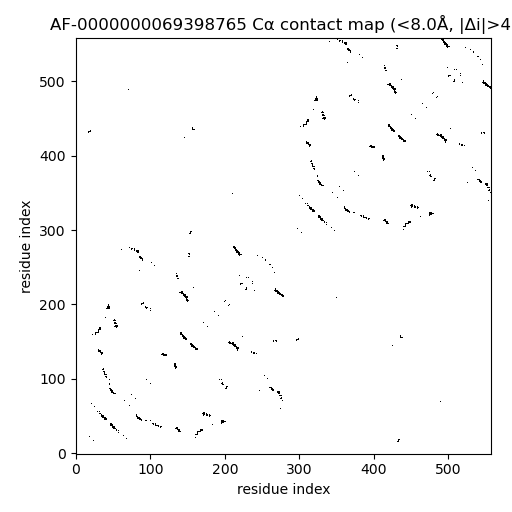160 PRO B CA 1
ATOM 3356 C C . PRO B 1 160 ? -9.453 8.531 -4.789 1 90.5 160 PRO B C 1
ATOM 3358 O O . PRO B 1 160 ? -9.875 7.832 -5.711 1 90.5 160 PRO B O 1
ATOM 3361 N N . VAL B 1 161 ? -10.094 8.758 -3.736 1 92.5 161 VAL B N 1
ATOM 3362 C CA . VAL B 1 161 ? -11.5 8.398 -3.557 1 92.5 161 VAL B CA 1
ATOM 3363 C C . VAL B 1 161 ? -12.305 9.633 -3.172 1 92.5 161 VAL B C 1
ATOM 3365 O O . VAL B 1 161 ? -12.016 10.281 -2.166 1 92.5 161 VAL B O 1
ATOM 3368 N N . ALA B 1 162 ? -13.289 9.938 -3.945 1 93.06 162 ALA B N 1
ATOM 3369 C CA . ALA B 1 162 ? -14.109 11.125 -3.709 1 93.06 162 ALA B CA 1
ATOM 3370 C C . ALA B 1 162 ? -15.117 10.883 -2.588 1 93.06 162 ALA B C 1
ATOM 3372 O O . ALA B 1 162 ? -15.633 9.773 -2.436 1 93.06 162 ALA B O 1
ATOM 3373 N N . PHE B 1 163 ? -15.297 11.914 -1.829 1 94.38 163 PHE B N 1
ATOM 3374 C CA . PHE B 1 163 ? -16.391 11.945 -0.87 1 94.38 163 PHE B CA 1
ATOM 3375 C C . PHE B 1 163 ? -17.656 12.516 -1.51 1 94.38 163 PHE B C 1
ATOM 3377 O O . PHE B 1 163 ? -17.703 13.703 -1.849 1 94.38 163 PHE B O 1
ATOM 3384 N N . PRO B 1 164 ? -18.625 11.719 -1.646 1 92.94 164 PRO B N 1
ATOM 3385 C CA . PRO B 1 164 ? -19.844 12.219 -2.299 1 92.94 164 PRO B CA 1
ATOM 3386 C C . PRO B 1 164 ? -20.734 13.023 -1.357 1 92.94 164 PRO B C 1
ATOM 3388 O O . PRO B 1 164 ? -20.469 13.086 -0.154 1 92.94 164 PRO B O 1
ATOM 3391 N N . GLY B 1 165 ? -21.703 13.695 -2.008 1 91.12 165 GLY B N 1
ATOM 3392 C CA . GLY B 1 165 ? -22.75 14.352 -1.239 1 91.12 165 GLY B CA 1
ATOM 3393 C C . GLY B 1 165 ? -22.516 15.836 -1.061 1 91.12 165 GLY B C 1
ATOM 3394 O O . GLY B 1 165 ? -21.75 16.453 -1.819 1 91.12 165 GLY B O 1
ATOM 3395 N N . THR B 1 166 ? -23.219 16.391 -0.078 1 92.94 166 THR B N 1
ATOM 3396 C CA . THR B 1 166 ? -23.203 17.828 0.166 1 92.94 166 THR B CA 1
ATOM 3397 C C . THR B 1 166 ? -22.125 18.188 1.183 1 92.94 166 THR B C 1
ATOM 3399 O O . THR B 1 166 ? -21.922 17.469 2.16 1 92.94 166 THR B O 1
ATOM 3402 N N . LEU B 1 167 ? -21.562 19.25 0.927 1 93.44 167 LEU B N 1
ATOM 3403 C CA . LEU B 1 167 ? -20.516 19.766 1.801 1 93.44 167 LEU B CA 1
ATOM 3404 C C . LEU B 1 167 ? -21.062 20.047 3.195 1 93.44 167 LEU B C 1
ATOM 3406 O O . LEU B 1 167 ? -22.047 20.766 3.34 1 93.44 167 LEU B O 1
ATOM 3410 N N . ASP B 1 168 ? -20.422 19.5 4.152 1 93.12 168 ASP B N 1
ATOM 3411 C CA . ASP B 1 168 ? -20.719 19.812 5.547 1 93.12 168 ASP B CA 1
ATOM 3412 C C . ASP B 1 168 ? -19.906 21 6.031 1 93.12 168 ASP B C 1
ATOM 3414 O O . ASP B 1 168 ? -18.688 20.906 6.188 1 93.12 168 ASP B O 1
ATOM 3418 N N . THR B 1 169 ? -20.5 22.047 6.379 1 91.75 169 THR B N 1
ATOM 3419 C CA . THR B 1 169 ? -19.812 23.281 6.75 1 91.75 169 THR B CA 1
ATOM 3420 C C . THR B 1 169 ? -19.781 23.453 8.266 1 91.75 169 THR B C 1
ATOM 3422 O O . THR B 1 169 ? -19.344 24.484 8.773 1 91.75 169 THR B O 1
ATOM 3425 N N . SER B 1 170 ? -20.266 22.422 8.953 1 94 170 SER B N 1
ATOM 3426 C CA . SER B 1 170 ? -20.25 22.5 10.414 1 94 170 SER B CA 1
ATOM 3427 C C . SER B 1 170 ? -18.828 22.531 10.953 1 94 170 SER B C 1
ATOM 3429 O O . SER B 1 170 ? -17.938 21.844 10.445 1 94 170 SER B O 1
ATOM 3431 N N . PRO B 1 171 ? -18.641 23.344 11.984 1 94.06 171 PRO B N 1
ATOM 3432 C CA . PRO B 1 171 ? -17.312 23.312 12.617 1 94.06 171 PRO B CA 1
ATOM 3433 C C . PRO B 1 171 ? -17 21.969 13.273 1 94.06 171 PRO B C 1
ATOM 3435 O O . PRO B 1 171 ? -17.906 21.172 13.531 1 94.06 171 PRO B O 1
ATOM 3438 N N . PRO B 1 172 ? -15.727 21.75 13.523 1 97.44 172 PRO B N 1
ATOM 3439 C CA . PRO B 1 172 ? -15.375 20.531 14.258 1 97.44 172 PRO B CA 1
ATOM 3440 C C . PRO B 1 172 ? -16.031 20.469 15.633 1 97.44 172 PRO B C 1
ATOM 3442 O O . PRO B 1 172 ? -16.281 21.5 16.25 1 97.44 172 PRO B O 1
ATOM 3445 N N . PRO B 1 173 ? -16.281 19.266 16.109 1 97.81 173 PRO B N 1
ATOM 3446 C CA . PRO B 1 173 ? -16.797 19.094 17.469 1 97.81 173 PRO B CA 1
ATOM 3447 C C . PRO B 1 173 ? -15.898 19.734 18.516 1 97.81 173 PRO B C 1
ATOM 3449 O O . PRO B 1 173 ? -14.688 19.844 18.312 1 97.81 173 PRO B O 1
ATOM 3452 N N . ALA B 1 174 ? -16.469 20.078 19.625 1 97.81 174 ALA B N 1
ATOM 3453 C CA . ALA B 1 174 ? -15.773 20.766 20.703 1 97.81 174 ALA B CA 1
ATOM 3454 C C . ALA B 1 174 ? -14.578 19.938 21.188 1 97.81 174 ALA B C 1
ATOM 3456 O O . ALA B 1 174 ? -13.523 20.5 21.5 1 97.81 174 ALA B O 1
ATOM 3457 N N . GLN B 1 175 ? -14.773 18.703 21.25 1 97.69 175 GLN B N 1
ATOM 3458 C CA . GLN B 1 175 ? -13.719 17.828 21.719 1 97.69 175 GLN B CA 1
ATOM 3459 C C . GLN B 1 175 ? -12.492 17.891 20.812 1 97.69 175 GLN B C 1
ATOM 3461 O O . GLN B 1 175 ? -11.359 17.891 21.281 1 97.69 175 GLN B O 1
ATOM 3466 N N . GLU B 1 176 ? -12.758 17.906 19.531 1 98.12 176 GLU B N 1
ATOM 3467 C CA . GLU B 1 176 ? -11.664 17.984 18.547 1 98.12 176 GLU B CA 1
ATOM 3468 C C . GLU B 1 176 ? -10.953 19.328 18.625 1 98.12 176 GLU B C 1
ATOM 3470 O O . GLU B 1 176 ? -9.727 19.391 18.547 1 98.12 176 GLU B O 1
ATOM 3475 N N . ARG B 1 177 ? -11.68 20.375 18.812 1 98.06 177 ARG B N 1
ATOM 3476 C CA . ARG B 1 177 ? -11.102 21.703 18.969 1 98.06 177 ARG B CA 1
ATOM 3477 C C . ARG B 1 177 ? -10.258 21.797 20.234 1 98.06 177 ARG B C 1
ATOM 3479 O O . ARG B 1 177 ? -9.172 22.375 20.219 1 98.06 177 ARG B O 1
ATOM 3486 N N . ALA B 1 178 ? -10.766 21.172 21.281 1 98.25 178 ALA B N 1
ATOM 3487 C CA . ALA B 1 178 ? -10.039 21.172 22.547 1 98.25 178 ALA B CA 1
ATOM 3488 C C . ALA B 1 178 ? -8.734 20.391 22.422 1 98.25 178 ALA B C 1
ATOM 3490 O O . ALA B 1 178 ? -7.719 20.766 23.016 1 98.25 178 ALA B O 1
ATOM 3491 N N . ARG B 1 179 ? -8.766 19.344 21.672 1 97.75 179 ARG B N 1
ATOM 3492 C CA . ARG B 1 179 ? -7.57 18.531 21.453 1 97.75 179 ARG B CA 1
ATOM 3493 C C . ARG B 1 179 ? -6.477 19.344 20.766 1 97.75 179 ARG B C 1
ATOM 3495 O O . ARG B 1 179 ? -5.328 19.359 21.219 1 97.75 179 ARG B O 1
ATOM 3502 N N . VAL B 1 180 ? -6.816 20.016 19.75 1 98.19 180 VAL B N 1
ATOM 3503 C CA . VAL B 1 180 ? -5.848 20.828 19.016 1 98.19 180 VAL B CA 1
ATOM 3504 C C . VAL B 1 180 ? -5.352 21.969 19.891 1 98.19 180 VAL B C 1
ATOM 3506 O O . VAL B 1 180 ? -4.148 22.25 19.938 1 98.19 180 VAL B O 1
ATOM 3509 N N . ALA B 1 181 ? -6.258 22.578 20.609 1 97.56 181 ALA B N 1
ATOM 3510 C CA . ALA B 1 181 ? -5.883 23.672 21.5 1 97.56 181 ALA B CA 1
ATOM 3511 C C . ALA B 1 181 ? -4.871 23.203 22.547 1 97.56 181 ALA B C 1
ATOM 3513 O O . ALA B 1 181 ? -3.918 23.922 22.859 1 97.56 181 ALA B O 1
ATOM 3514 N N . ALA B 1 182 ? -5.078 22.031 23.062 1 97.31 182 ALA B N 1
ATOM 3515 C CA . ALA B 1 182 ? -4.176 21.469 24.062 1 97.31 182 ALA B CA 1
ATOM 3516 C C . ALA B 1 182 ? -2.783 21.234 23.484 1 97.31 182 ALA B C 1
ATOM 3518 O O . ALA B 1 182 ? -1.775 21.5 24.141 1 97.31 182 ALA B O 1
ATOM 3519 N N . ILE B 1 183 ? -2.736 20.781 22.312 1 97.06 183 ILE B N 1
ATOM 3520 C CA . ILE B 1 183 ? -1.464 20.516 21.641 1 97.06 183 ILE B CA 1
ATOM 3521 C C . ILE B 1 183 ? -0.739 21.844 21.391 1 97.06 183 ILE B C 1
ATOM 3523 O O . ILE B 1 183 ? 0.462 21.953 21.656 1 97.06 183 ILE B O 1
ATOM 3527 N N . LEU B 1 184 ? -1.454 22.859 20.953 1 97 184 LEU B N 1
ATOM 3528 C CA . LEU B 1 184 ? -0.866 24.156 20.625 1 97 184 LEU B CA 1
ATOM 3529 C C . LEU B 1 184 ? -0.378 24.859 21.891 1 97 184 LEU B C 1
ATOM 3531 O O . LEU B 1 184 ? 0.426 25.797 21.797 1 97 184 LEU B O 1
ATOM 3535 N N . ALA B 1 185 ? -0.836 24.406 23.047 1 96.5 185 ALA B N 1
ATOM 3536 C CA . ALA B 1 185 ? -0.449 25.031 24.312 1 96.5 185 ALA B CA 1
ATOM 3537 C C . ALA B 1 185 ? 0.794 24.359 24.891 1 96.5 185 ALA B C 1
ATOM 3539 O O . ALA B 1 185 ? 1.402 24.875 25.828 1 96.5 185 ALA B O 1
ATOM 3540 N N . GLU B 1 186 ? 1.205 23.281 24.312 1 95.5 186 GLU B N 1
ATOM 3541 C CA . GLU B 1 186 ? 2.305 22.5 24.875 1 95.5 186 GLU B CA 1
ATOM 3542 C C . GLU B 1 186 ? 3.578 23.344 24.969 1 95.5 186 GLU B C 1
ATOM 3544 O O . GLU B 1 186 ? 4.309 23.25 25.969 1 95.5 186 GLU B O 1
ATOM 3549 N N . PRO B 1 187 ? 3.887 24.172 24.062 1 93.56 187 PRO B N 1
ATOM 3550 C CA . PRO B 1 187 ? 5.152 24.891 24.094 1 93.56 187 PRO B CA 1
ATOM 3551 C C . PRO B 1 187 ? 5.234 25.891 25.25 1 93.56 187 PRO B C 1
ATOM 3553 O O . PRO B 1 187 ? 6.312 26.422 25.531 1 93.56 187 PRO B O 1
ATOM 3556 N N . GLU B 1 188 ? 4.094 26.172 25.797 1 91.88 188 GLU B N 1
ATOM 3557 C CA . GLU B 1 188 ? 4.094 27.078 26.953 1 91.88 188 GLU B CA 1
ATOM 3558 C C . GLU B 1 188 ? 4.715 26.406 28.172 1 91.88 188 GLU B C 1
ATOM 3560 O O . GLU B 1 188 ? 5.074 27.078 29.141 1 91.88 188 GLU B O 1
ATOM 3565 N N . HIS B 1 189 ? 4.809 25.125 28.094 1 92.94 189 HIS B N 1
ATOM 3566 C CA . HIS B 1 189 ? 5.453 24.406 29.172 1 92.94 189 HIS B CA 1
ATOM 3567 C C . HIS B 1 189 ? 6.957 24.656 29.203 1 92.94 189 HIS B C 1
ATOM 3569 O O . HIS B 1 189 ? 7.613 24.625 28.156 1 92.94 189 HIS B O 1
ATOM 3575 N N . PRO B 1 190 ? 7.441 24.828 30.391 1 91.19 190 PRO B N 1
ATOM 3576 C CA . PRO B 1 190 ? 8.867 25.141 30.5 1 91.19 190 PRO B CA 1
ATOM 3577 C C . PRO B 1 190 ? 9.773 24.031 29.984 1 91.19 190 PRO B C 1
ATOM 3579 O O . PRO B 1 190 ? 10.891 24.297 29.531 1 91.19 190 PRO B O 1
ATOM 3582 N N . ASP B 1 191 ? 9.297 22.844 29.984 1 94.31 191 ASP B N 1
ATOM 3583 C CA . ASP B 1 191 ? 10.117 21.703 29.594 1 94.31 191 ASP B CA 1
ATOM 3584 C C . ASP B 1 191 ? 9.891 21.328 28.125 1 94.31 191 ASP B C 1
ATOM 3586 O O . ASP B 1 191 ? 10.32 20.266 27.672 1 94.31 191 ASP B O 1
ATOM 3590 N N . TYR B 1 192 ? 9.25 22.156 27.406 1 96.62 192 TYR B N 1
ATOM 3591 C CA . TYR B 1 192 ? 8.883 21.797 26.047 1 96.62 192 TYR B CA 1
ATOM 3592 C C . TYR B 1 192 ? 10.125 21.656 25.172 1 96.62 192 TYR B C 1
ATOM 3594 O O . TYR B 1 192 ? 10.125 20.891 24.203 1 96.62 192 TYR B O 1
ATOM 3602 N N . TRP B 1 193 ? 11.164 22.359 25.516 1 96.62 193 TRP B N 1
ATOM 3603 C CA . TRP B 1 193 ? 12.398 22.297 24.75 1 96.62 193 TRP B CA 1
ATOM 3604 C C . TRP B 1 193 ? 12.922 20.859 24.688 1 96.62 193 TRP B C 1
ATOM 3606 O O . TRP B 1 193 ? 13.469 20.438 23.672 1 96.62 193 TRP B O 1
ATOM 3616 N N . PHE B 1 194 ? 12.75 20.188 25.75 1 96.06 194 PHE B N 1
ATOM 3617 C CA . PHE B 1 194 ? 13.203 18.797 25.781 1 96.06 194 PHE B CA 1
ATOM 3618 C C . PHE B 1 194 ? 12.508 17.984 24.688 1 96.06 194 PHE B C 1
ATOM 3620 O O . PHE B 1 194 ? 13.164 17.234 23.969 1 96.06 194 PHE B O 1
ATOM 3627 N N . CYS B 1 195 ? 11.242 18.141 24.516 1 96 195 CYS B N 1
ATOM 3628 C CA . CYS B 1 195 ? 10.461 17.422 23.516 1 96 195 CYS B CA 1
ATOM 3629 C C . CYS B 1 195 ? 10.836 17.891 22.109 1 96 195 CYS B C 1
ATOM 3631 O O . CYS B 1 195 ? 11.023 17.062 21.203 1 96 195 CYS B O 1
ATOM 3633 N N . ALA B 1 196 ? 11.047 19.125 22 1 97.12 196 ALA B N 1
ATOM 3634 C CA . ALA B 1 196 ? 11.297 19.734 20.688 1 97.12 196 ALA B CA 1
ATOM 3635 C C . ALA B 1 196 ? 12.711 19.422 20.203 1 97.12 196 ALA B C 1
ATOM 3637 O O . ALA B 1 196 ? 12.953 19.344 18.984 1 97.12 196 ALA B O 1
ATOM 3638 N N . SER B 1 197 ? 13.602 19.266 21.094 1 96.56 197 SER B N 1
ATOM 3639 C CA . SER B 1 197 ? 15.008 19.125 20.719 1 96.56 197 SER B CA 1
ATOM 3640 C C . SER B 1 197 ? 15.414 17.672 20.656 1 96.56 197 SER B C 1
ATOM 3642 O O . SER B 1 197 ? 16.516 17.344 20.219 1 96.56 197 SER B O 1
ATOM 3644 N N . ARG B 1 198 ? 14.578 16.766 21.078 1 95.5 198 ARG B N 1
ATOM 3645 C CA . ARG B 1 198 ? 14.891 15.344 21.094 1 95.5 198 ARG B CA 1
ATOM 3646 C C . ARG B 1 198 ? 15.234 14.844 19.688 1 95.5 198 ARG B C 1
ATOM 3648 O O . ARG B 1 198 ? 14.656 15.297 18.703 1 95.5 198 ARG B O 1
ATOM 3655 N N . ASP B 1 199 ? 16.094 13.852 19.688 1 94.19 199 ASP B N 1
ATOM 3656 C CA . ASP B 1 199 ? 16.438 13.25 18.406 1 94.19 199 ASP B CA 1
ATOM 3657 C C . ASP B 1 199 ? 15.266 12.484 17.828 1 94.19 199 ASP B C 1
ATOM 3659 O O . ASP B 1 199 ? 14.375 12.047 18.547 1 94.19 199 ASP B O 1
ATOM 3663 N N . GLY B 1 200 ? 15.383 12.43 16.484 1 94.69 200 GLY B N 1
ATOM 3664 C CA . GLY B 1 200 ? 14.336 11.734 15.75 1 94.69 200 GLY B CA 1
ATOM 3665 C C . GLY B 1 200 ? 13.641 12.609 14.734 1 94.69 200 GLY B C 1
ATOM 3666 O O . GLY B 1 200 ? 13.82 13.828 14.727 1 94.69 200 GLY B O 1
ATOM 3667 N N . ASN B 1 201 ? 12.984 12.016 13.852 1 95.94 201 ASN B N 1
ATOM 3668 C CA . ASN B 1 201 ? 12.172 12.664 12.828 1 95.94 201 ASN B CA 1
ATOM 3669 C C . ASN B 1 201 ? 12.961 13.727 12.07 1 95.94 201 ASN B C 1
ATOM 3671 O O . ASN B 1 201 ? 12.516 14.867 11.953 1 95.94 201 ASN B O 1
ATOM 3675 N N . ARG B 1 202 ? 14.148 13.383 11.688 1 97.88 202 ARG B N 1
ATOM 3676 C CA . ARG B 1 202 ? 15 14.219 10.844 1 97.88 202 ARG B CA 1
ATOM 3677 C C . ARG B 1 202 ? 14.828 13.875 9.375 1 97.88 202 ARG B C 1
ATOM 3679 O O . ARG B 1 202 ? 13.891 13.164 9 1 97.88 202 ARG B O 1
ATOM 3686 N N . GLU B 1 203 ? 15.641 14.414 8.602 1 97.88 203 GLU B N 1
ATOM 3687 C CA . GLU B 1 203 ? 15.516 14.258 7.16 1 97.88 203 GLU B CA 1
ATOM 3688 C C . GLU B 1 203 ? 15.57 12.789 6.758 1 97.88 203 GLU B C 1
ATOM 3690 O O . GLU B 1 203 ? 14.766 12.336 5.938 1 97.88 203 GLU B O 1
ATOM 3695 N N . ALA B 1 204 ? 16.422 12.031 7.32 1 96.44 204 ALA B N 1
ATOM 3696 C CA . ALA B 1 204 ? 16.562 10.617 6.988 1 96.44 204 ALA B CA 1
ATOM 3697 C C . ALA B 1 204 ? 15.289 9.852 7.312 1 96.44 204 ALA B C 1
ATOM 3699 O O . ALA B 1 204 ? 14.914 8.922 6.594 1 96.44 204 ALA B O 1
ATOM 3700 N N . HIS B 1 205 ? 14.656 10.227 8.352 1 96.44 205 HIS B N 1
ATOM 3701 C CA . HIS B 1 205 ? 13.406 9.586 8.742 1 96.44 205 HIS B CA 1
ATOM 3702 C C . HIS B 1 205 ? 12.32 9.82 7.695 1 96.44 205 HIS B C 1
ATOM 3704 O O . HIS B 1 205 ? 11.609 8.891 7.316 1 96.44 205 HIS B O 1
ATOM 3710 N N . TYR B 1 206 ? 12.219 10.992 7.219 1 97 206 TYR B N 1
ATOM 3711 C CA . TYR B 1 206 ? 11.117 11.375 6.348 1 97 206 TYR B CA 1
ATOM 3712 C C . TYR B 1 206 ? 11.414 11.008 4.898 1 97 206 TYR B C 1
ATOM 3714 O O . TYR B 1 206 ? 10.516 10.617 4.148 1 97 206 TYR B O 1
ATOM 3722 N N . ARG B 1 207 ? 12.648 11.117 4.477 1 95.94 207 ARG B N 1
ATOM 3723 C CA . ARG B 1 207 ? 12.977 10.961 3.062 1 95.94 207 ARG B CA 1
ATOM 3724 C C . ARG B 1 207 ? 13.695 9.633 2.811 1 95.94 207 ARG B C 1
ATOM 3726 O O . ARG B 1 207 ? 13.875 9.234 1.661 1 95.94 207 ARG B O 1
ATOM 3733 N N . GLY B 1 208 ? 14.133 8.977 3.881 1 92.88 208 GLY B N 1
ATOM 3734 C CA . GLY B 1 208 ? 14.719 7.652 3.715 1 92.88 208 GLY B CA 1
ATOM 3735 C C . GLY B 1 208 ? 13.742 6.629 3.17 1 92.88 208 GLY B C 1
ATOM 3736 O O . GLY B 1 208 ? 12.523 6.824 3.24 1 92.88 208 GLY B O 1
ATOM 3737 N N . PRO B 1 209 ? 14.289 5.582 2.598 1 89.56 209 PRO B N 1
ATOM 3738 C CA . PRO B 1 209 ? 13.414 4.527 2.08 1 89.56 209 PRO B CA 1
ATOM 3739 C C . PRO B 1 209 ? 12.547 3.893 3.166 1 89.56 209 PRO B C 1
ATOM 3741 O O . PRO B 1 209 ? 13.07 3.445 4.191 1 89.56 209 PRO B O 1
ATOM 3744 N N . HIS B 1 210 ? 11.266 3.869 2.963 1 91.81 210 HIS B N 1
ATOM 3745 C CA . HIS B 1 210 ? 10.281 3.279 3.867 1 91.81 210 HIS B CA 1
ATOM 3746 C C . HIS B 1 210 ? 8.977 2.969 3.141 1 91.81 210 HIS B C 1
ATOM 3748 O O . HIS B 1 210 ? 8.336 3.871 2.602 1 91.81 210 HIS B O 1
ATOM 3754 N N . LEU B 1 211 ? 8.648 1.726 3.148 1 91.62 211 LEU B N 1
ATOM 3755 C CA . LEU B 1 211 ? 7.387 1.352 2.516 1 91.62 211 LEU B CA 1
ATOM 3756 C C . LEU B 1 211 ? 6.238 1.404 3.518 1 91.62 211 LEU B C 1
ATOM 3758 O O . LEU B 1 211 ? 6.359 0.893 4.633 1 91.62 211 LEU B O 1
ATOM 3762 N N . GLY B 1 212 ? 5.172 2.037 3.141 1 93.38 212 GLY B N 1
ATOM 3763 C CA . GLY B 1 212 ? 3.969 2.119 3.953 1 93.38 212 GLY B CA 1
ATOM 3764 C C . GLY B 1 212 ? 2.746 2.547 3.164 1 93.38 212 GLY B C 1
ATOM 3765 O O . GLY B 1 212 ? 2.834 2.805 1.963 1 93.38 212 GLY B O 1
ATOM 3766 N N . ALA B 1 213 ? 1.65 2.488 3.779 1 94.31 213 ALA B N 1
ATOM 3767 C CA . ALA B 1 213 ? 0.397 2.963 3.201 1 94.31 213 ALA B CA 1
ATOM 3768 C C . ALA B 1 213 ? -0.345 3.877 4.172 1 94.31 213 ALA B C 1
ATOM 3770 O O . ALA B 1 213 ? -0.338 3.643 5.383 1 94.31 213 ALA B O 1
ATOM 3771 N N . THR B 1 214 ? -0.914 4.863 3.609 1 95.88 214 THR B N 1
ATOM 3772 C CA . THR B 1 214 ? -1.629 5.82 4.449 1 95.88 214 THR B CA 1
ATOM 3773 C C . THR B 1 214 ? -2.865 6.352 3.73 1 95.88 214 THR B C 1
ATOM 3775 O O . THR B 1 214 ? -2.932 6.328 2.498 1 95.88 214 THR B O 1
ATOM 3778 N N . LEU B 1 215 ? -3.836 6.703 4.52 1 96 215 LEU B N 1
ATOM 3779 C CA . LEU B 1 215 ? -4.973 7.496 4.07 1 96 215 LEU B CA 1
ATOM 3780 C C . LEU B 1 215 ? -4.734 8.977 4.32 1 96 215 LEU B C 1
ATOM 3782 O O . LEU B 1 215 ? -4.469 9.391 5.449 1 96 215 LEU B O 1
ATOM 3786 N N . MET B 1 216 ? -4.777 9.742 3.227 1 96.56 216 MET B N 1
ATOM 3787 C CA . MET B 1 216 ? -4.438 11.148 3.4 1 96.56 216 MET B CA 1
ATOM 3788 C C . MET B 1 216 ? -5.258 12.031 2.461 1 96.56 216 MET B C 1
ATOM 3790 O O . MET B 1 216 ? -5.914 11.523 1.547 1 96.56 216 MET B O 1
ATOM 3794 N N . HIS B 1 217 ? -5.363 13.273 2.766 1 96.31 217 HIS B N 1
ATOM 3795 C CA . HIS B 1 217 ? -5.895 14.312 1.888 1 96.31 217 HIS B CA 1
ATOM 3796 C C . HIS B 1 217 ? -4.793 15.25 1.414 1 96.31 217 HIS B C 1
ATOM 3798 O O . HIS B 1 217 ? -4.168 15.938 2.225 1 96.31 217 HIS B O 1
ATOM 3804 N N . PRO B 1 218 ? -4.609 15.289 0.114 1 93.69 218 PRO B N 1
ATOM 3805 C CA . PRO B 1 218 ? -3.555 16.172 -0.39 1 93.69 218 PRO B CA 1
ATOM 3806 C C . PRO B 1 218 ? -3.92 17.656 -0.28 1 93.69 218 PRO B C 1
ATOM 3808 O O . PRO B 1 218 ? -5.082 18.016 -0.477 1 93.69 218 PRO B O 1
ATOM 3811 N N . LEU B 1 219 ? -2.963 18.375 0.046 1 91.38 219 LEU B N 1
ATOM 3812 C CA . LEU B 1 219 ? -3.188 19.812 0.081 1 91.38 219 LEU B CA 1
ATOM 3813 C C . LEU B 1 219 ? -3.062 20.406 -1.313 1 91.38 219 LEU B C 1
ATOM 3815 O O . LEU B 1 219 ? -3.822 21.312 -1.676 1 91.38 219 LEU B O 1
ATOM 3819 N N . ALA B 1 220 ? -2.021 19.922 -2.018 1 76.69 220 ALA B N 1
ATOM 3820 C CA . ALA B 1 220 ? -1.838 20.438 -3.373 1 76.69 220 ALA B CA 1
ATOM 3821 C C . ALA B 1 220 ? -2.619 19.594 -4.383 1 76.69 220 ALA B C 1
ATOM 3823 O O . ALA B 1 220 ? -2.748 18.375 -4.227 1 76.69 220 ALA B O 1
ATOM 3824 N N . LEU B 1 221 ? -3.404 20.156 -5.203 1 60.72 221 LEU B N 1
ATOM 3825 C CA . LEU B 1 221 ? -4.293 19.516 -6.168 1 60.72 221 LEU B CA 1
ATOM 3826 C C . LEU B 1 221 ? -3.496 18.766 -7.23 1 60.72 221 LEU B C 1
ATOM 3828 O O . LEU B 1 221 ? -4.008 17.844 -7.863 1 60.72 221 LEU B O 1
ATOM 3832 N N . SER B 1 222 ? -2.332 19.141 -7.465 1 54.16 222 SER B N 1
ATOM 3833 C CA . SER B 1 222 ? -1.664 18.719 -8.688 1 54.16 222 SER B CA 1
ATOM 3834 C C . SER B 1 222 ? -1.489 17.203 -8.727 1 54.16 222 SER B C 1
ATOM 3836 O O . SER B 1 222 ? -1.501 16.594 -9.797 1 54.16 222 SER B O 1
ATOM 3838 N N . ARG B 1 223 ? -1.323 16.625 -7.586 1 49.84 223 ARG B N 1
ATOM 3839 C CA . ARG B 1 223 ? -0.974 15.211 -7.711 1 49.84 223 ARG B CA 1
ATOM 3840 C C . ARG B 1 223 ? -2.174 14.391 -8.172 1 49.84 223 ARG B C 1
ATOM 3842 O O . ARG B 1 223 ? -2.014 13.266 -8.656 1 49.84 223 ARG B O 1
ATOM 3849 N N . LEU B 1 224 ? -3.377 14.773 -7.793 1 51.06 224 LEU B N 1
ATOM 3850 C CA . LEU B 1 224 ? -4.539 13.945 -8.094 1 51.06 224 LEU B CA 1
ATOM 3851 C C . LEU B 1 224 ? -5.016 14.18 -9.523 1 51.06 224 LEU B C 1
ATOM 3853 O O . LEU B 1 224 ? -5.879 13.445 -10.016 1 51.06 224 LEU B O 1
ATOM 3857 N N . GLY B 1 225 ? -4.297 14.914 -10.227 1 48 225 GLY B N 1
ATOM 3858 C CA . GLY B 1 225 ? -4.648 15.18 -11.617 1 48 225 GLY B CA 1
ATOM 3859 C C . GLY B 1 225 ? -5.617 16.344 -11.766 1 48 225 GLY B C 1
ATOM 3860 O O . GLY B 1 225 ? -6.332 16.688 -10.828 1 48 225 GLY B O 1
ATOM 3861 N N . ALA B 1 226 ? -5.488 17.062 -12.781 1 44.91 226 ALA B N 1
ATOM 3862 C CA . ALA B 1 226 ? -6.215 18.266 -13.203 1 44.91 226 ALA B CA 1
ATOM 3863 C C . ALA B 1 226 ? -7.723 18.062 -13.055 1 44.91 226 ALA B C 1
ATOM 3865 O O . ALA B 1 226 ? -8.453 19.016 -12.742 1 44.91 226 ALA B O 1
ATOM 3866 N N . ALA B 1 227 ? -8.102 16.984 -13.25 1 42.66 227 ALA B N 1
ATOM 3867 C CA . ALA B 1 227 ? -9.547 16.75 -13.305 1 42.66 227 ALA B CA 1
ATOM 3868 C C . ALA B 1 227 ? -10.188 16.984 -11.938 1 42.66 227 ALA B C 1
ATOM 3870 O O . ALA B 1 227 ? -11.281 17.547 -11.844 1 42.66 227 ALA B O 1
ATOM 3871 N N . THR B 1 228 ? -9.547 16.578 -10.977 1 51.72 228 THR B N 1
ATOM 3872 C CA . THR B 1 228 ? -10.102 16.75 -9.641 1 51.72 228 THR B CA 1
ATOM 3873 C C . THR B 1 228 ? -10.086 18.219 -9.227 1 51.72 228 THR B C 1
ATOM 3875 O O . THR B 1 228 ? -10.961 18.672 -8.484 1 51.72 228 THR B O 1
ATOM 3878 N N . ASP B 1 229 ? -9.164 18.891 -9.75 1 53.66 229 ASP B N 1
ATOM 3879 C CA . ASP B 1 229 ? -9.055 20.312 -9.422 1 53.66 229 ASP B CA 1
ATOM 3880 C C . ASP B 1 229 ? -10.234 21.094 -9.977 1 53.66 229 ASP B C 1
ATOM 3882 O O . ASP B 1 229 ? -10.742 22 -9.328 1 53.66 229 ASP B O 1
ATOM 3886 N N . ARG B 1 230 ? -10.477 20.734 -11.172 1 49.16 230 ARG B N 1
ATOM 3887 C CA . ARG B 1 230 ? -11.57 21.453 -11.805 1 49.16 230 ARG B CA 1
ATOM 3888 C C . ARG B 1 230 ? -12.875 21.266 -11.039 1 49.16 230 ARG B C 1
ATOM 3890 O O . ARG B 1 230 ? -13.695 22.172 -10.961 1 49.16 230 ARG B O 1
ATOM 3897 N N . ALA B 1 231 ? -12.906 20.031 -10.492 1 50.72 231 ALA B N 1
ATOM 3898 C CA . ALA B 1 231 ? -14.156 19.734 -9.789 1 50.72 231 ALA B CA 1
ATOM 3899 C C . ALA B 1 231 ? -14.273 20.562 -8.508 1 50.72 231 ALA B C 1
ATOM 3901 O O . ALA B 1 231 ? -15.383 20.828 -8.039 1 50.72 231 ALA B O 1
ATOM 3902 N N . ARG B 1 232 ? -13.102 20.969 -8.102 1 60.41 232 ARG B N 1
ATOM 3903 C CA . ARG B 1 232 ? -13.109 21.641 -6.805 1 60.41 232 ARG B CA 1
ATOM 3904 C C . ARG B 1 232 ? -13.445 23.125 -6.953 1 60.41 232 ARG B C 1
ATOM 3906 O O . ARG B 1 232 ? -13.773 23.781 -5.973 1 60.41 232 ARG B O 1
ATOM 3913 N N . GLY B 1 233 ? -13.711 23.531 -8.07 1 64.62 233 GLY B N 1
ATOM 3914 C CA . GLY B 1 233 ? -14.164 24.891 -8.32 1 64.62 233 GLY B CA 1
ATOM 3915 C C . GLY B 1 233 ? -13.086 25.938 -8.086 1 64.62 233 GLY B C 1
ATOM 3916 O O . GLY B 1 233 ? -12.055 25.641 -7.48 1 64.62 233 GLY B O 1
ATOM 3917 N N . SER B 1 234 ? -13.258 27.031 -8.523 1 67.06 234 SER B N 1
ATOM 3918 C CA . SER B 1 234 ? -12.328 28.156 -8.516 1 67.06 234 SER B CA 1
ATOM 3919 C C . SER B 1 234 ? -12.047 28.625 -7.086 1 67.06 234 SER B C 1
ATOM 3921 O O . SER B 1 234 ? -10.906 28.969 -6.758 1 67.06 234 SER B O 1
ATOM 3923 N N . ARG B 1 235 ? -12.969 28.625 -6.262 1 71.5 235 ARG B N 1
ATOM 3924 C CA . ARG B 1 235 ? -12.797 29.094 -4.891 1 71.5 235 ARG B CA 1
ATOM 3925 C C . ARG B 1 235 ? -11.844 28.188 -4.117 1 71.5 235 ARG B C 1
ATOM 3927 O O . ARG B 1 235 ? -10.977 28.656 -3.387 1 71.5 235 ARG B O 1
ATOM 3934 N N . GLN B 1 236 ? -12.016 26.938 -4.262 1 79.88 236 GLN B N 1
ATOM 3935 C CA . GLN B 1 236 ? -11.133 26 -3.584 1 79.88 236 GLN B CA 1
ATOM 3936 C C . GLN B 1 236 ? -9.703 26.125 -4.086 1 79.88 236 GLN B C 1
ATOM 3938 O O . GLN B 1 236 ? -8.75 26.031 -3.301 1 79.88 236 GLN B O 1
ATOM 3943 N N . ALA B 1 237 ? -9.641 26.375 -5.262 1 81.62 237 ALA B N 1
ATOM 3944 C CA . ALA B 1 237 ? -8.305 26.578 -5.828 1 81.62 237 ALA B CA 1
ATOM 3945 C C . ALA B 1 237 ? -7.648 27.828 -5.25 1 81.62 237 ALA B C 1
ATOM 3947 O O . ALA B 1 237 ? -6.453 27.828 -4.961 1 81.62 237 ALA B O 1
ATOM 3948 N N . ALA B 1 238 ? -8.43 28.828 -5.062 1 82.69 238 ALA B N 1
ATOM 3949 C CA . ALA B 1 238 ? -7.914 30.078 -4.512 1 82.69 238 ALA B CA 1
ATOM 3950 C C . ALA B 1 238 ? -7.492 29.906 -3.057 1 82.69 238 ALA B C 1
ATOM 3952 O O . ALA B 1 238 ? -6.453 30.422 -2.639 1 82.69 238 ALA B O 1
ATOM 3953 N N . HIS B 1 239 ? -8.266 29.234 -2.287 1 85.31 239 HIS B N 1
ATOM 3954 C CA . HIS B 1 239 ? -7.941 28.969 -0.891 1 85.31 239 HIS B CA 1
ATOM 3955 C C . HIS B 1 239 ? -6.656 28.156 -0.771 1 85.31 239 HIS B C 1
ATOM 3957 O O . HIS B 1 239 ? -5.805 28.453 0.068 1 85.31 239 HIS B O 1
ATOM 3963 N N . ARG B 1 240 ? -6.492 27.266 -1.585 1 88.06 240 ARG B N 1
ATOM 3964 C CA . ARG B 1 240 ? -5.297 26.422 -1.556 1 88.06 240 ARG B CA 1
ATOM 3965 C C . ARG B 1 240 ? -4.059 27.219 -1.958 1 88.06 240 ARG B C 1
ATOM 3967 O O . ARG B 1 240 ? -2.994 27.078 -1.356 1 88.06 240 ARG B O 1
ATOM 3974 N N . ALA B 1 241 ? -4.258 27.984 -2.979 1 87.31 241 ALA B N 1
ATOM 3975 C CA . ALA B 1 241 ? -3.152 28.828 -3.404 1 87.31 241 ALA B CA 1
ATOM 3976 C C . ALA B 1 241 ? -2.736 29.781 -2.289 1 87.31 241 ALA B C 1
ATOM 3978 O O . ALA B 1 241 ? -1.543 30 -2.064 1 87.31 241 ALA B O 1
ATOM 3979 N N . ALA B 1 242 ? -3.729 30.359 -1.642 1 89.06 242 ALA B N 1
ATOM 3980 C CA . ALA B 1 242 ? -3.451 31.25 -0.529 1 89.06 242 ALA B CA 1
ATOM 3981 C C . ALA B 1 242 ? -2.732 30.531 0.604 1 89.06 242 ALA B C 1
ATOM 3983 O O . ALA B 1 242 ? -1.793 31.062 1.197 1 89.06 242 ALA B O 1
ATOM 3984 N N . LEU B 1 243 ? -3.158 29.406 0.845 1 92.19 243 LEU B N 1
ATOM 3985 C CA . LEU B 1 243 ? -2.547 28.609 1.902 1 92.19 243 LEU B CA 1
ATOM 3986 C C . LEU B 1 243 ? -1.096 28.281 1.565 1 92.19 243 LEU B C 1
ATOM 3988 O O . LEU B 1 243 ? -0.213 28.391 2.42 1 92.19 243 LEU B O 1
ATOM 3992 N N . LEU B 1 244 ? -0.865 27.875 0.376 1 92.56 244 LEU B N 1
ATOM 3993 C CA . LEU B 1 244 ? 0.493 27.547 -0.045 1 92.56 244 LEU B CA 1
ATOM 3994 C C . LEU B 1 244 ? 1.392 28.766 0.011 1 92.56 244 LEU B C 1
ATOM 3996 O O . LEU B 1 244 ? 2.576 28.672 0.338 1 92.56 244 LEU B O 1
ATOM 4000 N N . SER B 1 245 ? 0.806 29.875 -0.302 1 92.69 245 SER B N 1
ATOM 4001 C CA . SER B 1 245 ? 1.562 31.109 -0.209 1 92.69 245 SER B CA 1
ATOM 4002 C C . SER B 1 245 ? 1.966 31.406 1.231 1 92.69 245 SER B C 1
ATOM 4004 O O . SER B 1 245 ? 3.094 31.828 1.492 1 92.69 245 SER B O 1
ATOM 4006 N N . LEU B 1 246 ? 1.085 31.219 2.104 1 94 246 LEU B N 1
ATOM 4007 C CA . LEU B 1 246 ? 1.383 31.422 3.518 1 94 246 LEU B CA 1
ATOM 4008 C C . LEU B 1 246 ? 2.467 30.453 3.988 1 94 246 LEU B C 1
ATOM 4010 O O . LEU B 1 246 ? 3.361 30.844 4.742 1 94 246 LEU B O 1
ATOM 4014 N N . ILE B 1 247 ? 2.369 29.281 3.537 1 96.88 247 ILE B N 1
ATOM 4015 C CA . ILE B 1 247 ? 3.365 28.266 3.881 1 96.88 247 ILE B CA 1
ATOM 4016 C C . ILE B 1 247 ? 4.73 28.688 3.35 1 96.88 247 ILE B C 1
ATOM 4018 O O . ILE B 1 247 ? 5.738 28.578 4.055 1 96.88 247 ILE B O 1
ATOM 4022 N N . GLU B 1 248 ? 4.746 29.141 2.174 1 96.94 248 GLU B N 1
ATOM 4023 C CA . GLU B 1 248 ? 6.004 29.609 1.603 1 96.94 248 GLU B CA 1
ATOM 4024 C C . GLU B 1 248 ? 6.562 30.781 2.396 1 96.94 248 GLU B C 1
ATOM 4026 O O . GLU B 1 248 ? 7.773 30.875 2.615 1 96.94 248 GLU B O 1
ATOM 4031 N N . GLY B 1 249 ? 5.727 31.703 2.754 1 97.25 249 GLY B N 1
ATOM 4032 C CA . GLY B 1 249 ? 6.152 32.781 3.617 1 97.25 249 GLY B CA 1
ATOM 4033 C C . GLY B 1 249 ? 6.777 32.312 4.914 1 97.25 249 GLY B C 1
ATOM 4034 O O . GLY B 1 249 ? 7.801 32.844 5.348 1 97.25 249 GLY B O 1
ATOM 4035 N N . PHE B 1 250 ? 6.172 31.344 5.484 1 98.25 250 PHE B N 1
ATOM 4036 C CA . PHE B 1 250 ? 6.688 30.75 6.711 1 98.25 250 PHE B CA 1
ATOM 4037 C C . PHE B 1 250 ? 8.078 30.172 6.484 1 98.25 250 PHE B C 1
ATOM 4039 O O . PHE B 1 250 ? 9.008 30.453 7.246 1 98.25 250 PHE B O 1
ATOM 4046 N N . ARG B 1 251 ? 8.211 29.344 5.441 1 98.62 251 ARG B N 1
ATOM 4047 C CA . ARG B 1 251 ? 9.484 28.734 5.105 1 98.62 251 ARG B CA 1
ATOM 4048 C C . ARG B 1 251 ? 10.57 29.781 4.918 1 98.62 251 ARG B C 1
ATOM 4050 O O . ARG B 1 251 ? 11.68 29.641 5.453 1 98.62 251 ARG B O 1
ATOM 4057 N N . THR B 1 252 ? 10.258 30.797 4.207 1 98.31 252 THR B N 1
ATOM 4058 C CA . THR B 1 252 ? 11.203 31.859 3.904 1 98.31 252 THR B CA 1
ATOM 4059 C C . THR B 1 252 ? 11.664 32.562 5.184 1 98.31 252 THR B C 1
ATOM 4061 O O . THR B 1 252 ? 12.859 32.781 5.371 1 98.31 252 THR B O 1
ATOM 4064 N N . ARG B 1 253 ? 10.734 32.844 6.012 1 98.38 253 ARG B N 1
ATOM 4065 C CA . ARG B 1 253 ? 11.062 33.531 7.27 1 98.38 253 ARG B CA 1
ATOM 4066 C C . ARG B 1 253 ? 11.953 32.625 8.141 1 98.38 253 ARG B C 1
ATOM 4068 O O . ARG B 1 253 ? 12.906 33.125 8.75 1 98.38 253 ARG B O 1
ATOM 4075 N N . VAL B 1 254 ? 11.617 31.359 8.203 1 98.75 254 VAL B N 1
ATOM 4076 C CA . VAL B 1 254 ? 12.414 30.422 8.992 1 98.75 254 VAL B CA 1
ATOM 4077 C C . VAL B 1 254 ? 13.828 30.344 8.43 1 98.75 254 VAL B C 1
ATOM 4079 O O . VAL B 1 254 ? 14.805 30.406 9.18 1 98.75 254 VAL B O 1
ATOM 4082 N N . ASP B 1 255 ? 13.906 30.25 7.141 1 98.44 255 ASP B N 1
ATOM 4083 C CA . ASP B 1 255 ? 15.219 30.125 6.512 1 98.44 255 ASP B CA 1
ATOM 4084 C C . ASP B 1 255 ? 16.062 31.375 6.73 1 98.44 255 ASP B C 1
ATOM 4086 O O . ASP B 1 255 ? 17.281 31.297 6.848 1 98.44 255 ASP B O 1
ATOM 4090 N N . LEU B 1 256 ? 15.438 32.469 6.758 1 98.25 256 LEU B N 1
ATOM 4091 C CA . LEU B 1 256 ? 16.141 33.719 6.988 1 98.25 256 LEU B CA 1
ATOM 4092 C C . LEU B 1 256 ? 16.688 33.781 8.406 1 98.25 256 LEU B C 1
ATOM 4094 O O . LEU B 1 256 ? 17.828 34.219 8.625 1 98.25 256 LEU B O 1
ATOM 4098 N N . GLN B 1 257 ? 15.969 33.375 9.391 1 98.25 257 GLN B N 1
ATOM 4099 C CA . GLN B 1 257 ? 16.344 33.531 10.797 1 98.25 257 GLN B CA 1
ATOM 4100 C C . GLN B 1 257 ? 17.094 32.312 11.312 1 98.25 257 GLN B C 1
ATOM 4102 O O . GLN B 1 257 ? 17.844 32.406 12.289 1 98.25 257 GLN B O 1
ATOM 4107 N N . LEU B 1 258 ? 16.812 31.156 10.742 1 98.12 258 LEU B N 1
ATOM 4108 C CA . LEU B 1 258 ? 17.469 29.906 11.094 1 98.12 258 LEU B CA 1
ATOM 4109 C C . LEU B 1 258 ? 18.047 29.234 9.859 1 98.12 258 LEU B C 1
ATOM 4111 O O . LEU B 1 258 ? 17.641 28.125 9.492 1 98.12 258 LEU B O 1
ATOM 4115 N N . PRO B 1 259 ? 19.062 29.875 9.312 1 97.12 259 PRO B N 1
ATOM 4116 C CA . PRO B 1 259 ? 19.609 29.359 8.055 1 97.12 259 PRO B CA 1
ATOM 4117 C C . PRO B 1 259 ? 20.188 27.953 8.188 1 97.12 259 PRO B C 1
ATOM 4119 O O . PRO B 1 259 ? 20.844 27.656 9.18 1 97.12 259 PRO B O 1
ATOM 4122 N N . ASP B 1 260 ? 19.906 27.062 7.234 1 95.88 260 ASP B N 1
ATOM 4123 C CA . ASP B 1 260 ? 20.469 25.734 7.039 1 95.88 260 ASP B CA 1
ATOM 4124 C C . ASP B 1 260 ? 20.016 24.781 8.133 1 95.88 260 ASP B C 1
ATOM 4126 O O . ASP B 1 260 ? 20.672 23.766 8.383 1 95.88 260 ASP B O 1
ATOM 4130 N N . MET B 1 261 ? 18.953 25.062 8.852 1 97.75 261 MET B N 1
ATOM 4131 C CA . MET B 1 261 ? 18.484 24.219 9.945 1 97.75 261 MET B CA 1
ATOM 4132 C C . MET B 1 261 ? 17.453 23.203 9.461 1 97.75 261 MET B C 1
ATOM 4134 O O . MET B 1 261 ? 17.469 22.047 9.883 1 97.75 261 MET B O 1
ATOM 4138 N N . TYR B 1 262 ? 16.656 23.641 8.508 1 98.56 262 TYR B N 1
ATOM 4139 C CA . TYR B 1 262 ? 15.516 22.828 8.117 1 98.56 262 TYR B CA 1
ATOM 4140 C C . TYR B 1 262 ? 15.602 22.438 6.652 1 98.56 262 TYR B C 1
ATOM 4142 O O . TYR B 1 262 ? 16.25 23.125 5.852 1 98.56 262 TYR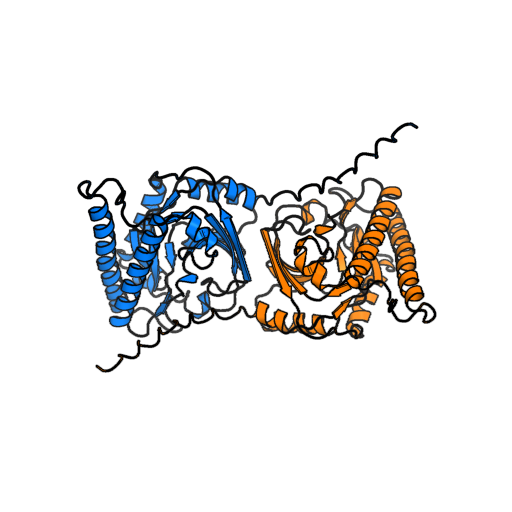 B O 1
ATOM 4150 N N . VAL B 1 263 ? 15.023 21.297 6.348 1 98.5 263 VAL B N 1
ATOM 4151 C CA . VAL B 1 263 ? 14.656 20.922 4.984 1 98.5 263 VAL B CA 1
ATOM 4152 C C . VAL B 1 263 ? 13.141 20.938 4.832 1 98.5 263 VAL B C 1
ATOM 4154 O O . VAL B 1 263 ? 12.414 20.5 5.738 1 98.5 263 VAL B O 1
ATOM 4157 N N . TRP B 1 264 ? 12.727 21.359 3.703 1 98.62 264 TRP B N 1
ATOM 4158 C CA . TRP B 1 264 ? 11.297 21.516 3.467 1 98.62 264 TRP B CA 1
ATOM 4159 C C . TRP B 1 264 ? 10.789 20.438 2.51 1 98.62 264 TRP B C 1
ATOM 4161 O O . TRP B 1 264 ? 11.492 20.047 1.577 1 98.62 264 TRP B O 1
ATOM 4171 N N . PHE B 1 265 ? 9.602 20.016 2.805 1 97.5 265 PHE B N 1
ATOM 4172 C CA . PHE B 1 265 ? 8.992 19.031 1.92 1 97.5 265 PHE B CA 1
ATOM 4173 C C . PHE B 1 265 ? 8.398 19.703 0.689 1 97.5 265 PHE B C 1
ATOM 4175 O O . PHE B 1 265 ? 7.953 20.859 0.757 1 97.5 265 PHE B O 1
ATOM 4182 N N . ASP B 1 266 ? 8.352 18.953 -0.374 1 95.38 266 ASP B N 1
ATOM 4183 C CA . ASP B 1 266 ? 7.797 19.453 -1.628 1 95.38 266 ASP B CA 1
ATOM 4184 C C . ASP B 1 266 ? 6.309 19.781 -1.483 1 95.38 266 ASP B C 1
ATOM 4186 O O . ASP B 1 266 ? 5.562 19.016 -0.854 1 95.38 266 ASP B O 1
ATOM 4190 N N . ASP B 1 267 ? 5.855 20.812 -2.154 1 94 267 ASP B N 1
ATOM 4191 C CA . ASP B 1 267 ? 4.461 21.234 -2.062 1 94 267 ASP B CA 1
ATOM 4192 C C . ASP B 1 267 ? 3.516 20.141 -2.52 1 94 267 ASP B C 1
ATOM 4194 O O . ASP B 1 267 ? 2.434 19.953 -1.956 1 94 267 ASP B O 1
ATOM 4198 N N . SER B 1 268 ? 3.922 19.406 -3.492 1 91.62 268 SER B N 1
ATOM 4199 C CA . SER B 1 268 ? 3.076 18.359 -4.062 1 91.62 268 SER B CA 1
ATOM 4200 C C . SER B 1 268 ? 2.879 17.219 -3.076 1 91.62 268 SER B C 1
ATOM 4202 O O . SER B 1 268 ? 1.981 16.391 -3.252 1 91.62 268 SER B O 1
ATOM 4204 N N . SER B 1 269 ? 3.693 17.125 -2.064 1 95 269 SER B N 1
ATOM 4205 C CA . SER B 1 269 ? 3.605 16.031 -1.104 1 95 269 SER B CA 1
ATOM 4206 C C . SER B 1 269 ? 2.857 16.469 0.155 1 95 269 SER B C 1
ATOM 4208 O O . SER B 1 269 ? 2.535 15.625 1.003 1 95 269 SER B O 1
ATOM 4210 N N . LEU B 1 270 ? 2.598 17.75 0.308 1 96.69 270 LEU B N 1
ATOM 4211 C CA . LEU B 1 270 ? 1.905 18.234 1.498 1 96.69 270 LEU B CA 1
ATOM 4212 C C . LEU B 1 270 ? 0.507 17.641 1.596 1 96.69 270 LEU B C 1
ATOM 4214 O O . LEU B 1 270 ? -0.215 17.562 0.599 1 96.69 270 LEU B O 1
ATOM 4218 N N . HIS B 1 271 ? 0.206 17.203 2.83 1 96.31 271 HIS B N 1
ATOM 4219 C CA . HIS B 1 271 ? -1.043 16.469 3.016 1 96.31 271 HIS B CA 1
ATOM 4220 C C . HIS B 1 271 ? -1.495 16.516 4.473 1 96.31 271 HIS B C 1
ATOM 4222 O O . HIS B 1 271 ? -0.747 16.953 5.348 1 96.31 271 HIS B O 1
ATOM 4228 N N . ILE B 1 272 ? -2.697 16.125 4.656 1 97.19 272 ILE B N 1
ATOM 4229 C CA . ILE B 1 272 ? -3.258 15.836 5.969 1 97.19 272 ILE B CA 1
ATOM 4230 C C . ILE B 1 272 ? -3.457 14.328 6.117 1 97.19 272 ILE B C 1
ATOM 4232 O O . ILE B 1 272 ? -4.234 13.719 5.375 1 97.19 272 ILE B O 1
ATOM 4236 N N . THR B 1 273 ? -2.723 13.758 7.043 1 96.5 273 THR B N 1
ATOM 4237 C CA . THR B 1 273 ? -2.893 12.336 7.293 1 96.5 273 THR B CA 1
ATOM 4238 C C . THR B 1 273 ? -4.199 12.07 8.039 1 96.5 273 THR B C 1
ATOM 4240 O O . THR B 1 273 ? -4.438 12.625 9.109 1 96.5 273 THR B O 1
ATOM 4243 N N . LEU B 1 274 ? -4.977 11.266 7.496 1 96.81 274 LEU B N 1
ATOM 4244 C CA . LEU B 1 274 ? -6.223 10.859 8.141 1 96.81 274 LEU B CA 1
ATOM 4245 C C . LEU B 1 274 ? -6.016 9.602 8.984 1 96.81 274 LEU B C 1
ATOM 4247 O O . LEU B 1 274 ? -6.465 9.539 10.125 1 96.81 274 LEU B O 1
ATOM 4251 N N . ARG B 1 275 ? -5.32 8.625 8.367 1 95.94 275 ARG B N 1
ATOM 4252 C CA . ARG B 1 275 ? -5.109 7.363 9.07 1 95.94 275 ARG B CA 1
ATOM 4253 C C . ARG B 1 275 ? -3.994 6.551 8.414 1 95.94 275 ARG B C 1
ATOM 4255 O O . ARG B 1 275 ? -4.02 6.32 7.199 1 95.94 275 ARG B O 1
ATOM 4262 N N . ALA B 1 276 ? -3.059 6.16 9.281 1 94.62 276 ALA B N 1
ATOM 4263 C CA . ALA B 1 276 ? -2.082 5.191 8.781 1 94.62 276 ALA B CA 1
ATOM 4264 C C . ALA B 1 276 ? -2.738 3.844 8.508 1 94.62 276 ALA B C 1
ATOM 4266 O O . ALA B 1 276 ? -3.566 3.377 9.289 1 94.62 276 ALA B O 1
ATOM 4267 N N . LEU B 1 277 ? -2.418 3.27 7.441 1 93.06 277 LEU B N 1
ATOM 4268 C CA . LEU B 1 277 ? -2.982 1.972 7.09 1 93.06 277 LEU B CA 1
ATOM 4269 C C . LEU B 1 277 ? -1.976 0.854 7.34 1 93.06 277 LEU B C 1
ATOM 4271 O O . LEU B 1 277 ? -2.328 -0.196 7.879 1 93.06 277 LEU B O 1
ATOM 4275 N N . ILE B 1 278 ? -0.797 1.026 6.816 1 89.44 278 ILE B N 1
ATOM 4276 C CA . ILE B 1 278 ? 0.318 0.106 7.008 1 89.44 278 ILE B CA 1
ATOM 4277 C C . ILE B 1 278 ? 1.583 0.89 7.348 1 89.44 278 ILE B C 1
ATOM 4279 O O . ILE B 1 278 ? 1.897 1.888 6.695 1 89.44 278 ILE B O 1
ATOM 4283 N N . ASN B 1 279 ? 2.236 0.549 8.367 1 81.06 279 ASN B N 1
ATOM 4284 C CA . ASN B 1 279 ? 3.447 1.256 8.773 1 81.06 279 ASN B CA 1
ATOM 4285 C C . ASN B 1 279 ? 4.684 0.37 8.641 1 81.06 279 ASN B C 1
ATOM 4287 O O . ASN B 1 279 ? 4.629 -0.824 8.945 1 81.06 279 ASN B O 1
#

Solvent-accessible surface area (backbone atoms only — not comparable to full-atom values): 29906 Å² total; per-residue (Å²): 132,81,80,76,73,76,74,80,80,77,76,75,76,75,77,72,66,65,74,37,67,67,57,53,52,44,53,70,25,46,14,34,53,37,38,73,54,32,46,41,72,39,67,28,47,23,37,27,40,32,29,48,22,49,26,57,51,54,50,52,42,53,51,52,49,48,67,76,37,74,82,46,62,79,79,55,78,76,43,76,42,40,38,26,67,47,36,21,27,32,72,94,61,67,61,47,70,68,55,47,50,51,50,50,50,52,24,50,55,54,20,50,50,52,49,50,49,30,51,62,30,56,53,76,83,64,68,86,81,62,78,31,65,28,64,46,43,76,44,44,43,40,25,47,30,34,25,37,11,72,51,42,60,20,56,72,43,72,40,77,43,61,25,46,81,64,74,39,79,60,70,42,45,67,68,36,33,50,52,38,52,53,60,73,48,44,72,74,39,88,65,32,57,59,49,26,34,34,85,58,66,25,41,60,60,30,67,30,86,41,71,35,29,33,33,27,30,68,61,36,54,70,72,77,33,69,67,56,43,64,72,51,39,70,64,49,52,49,25,41,51,53,50,51,48,52,50,49,52,50,51,52,53,45,43,71,78,43,65,89,44,64,47,72,58,58,67,69,31,30,33,32,51,62,40,72,56,40,118,135,80,80,77,73,76,75,81,78,75,76,75,76,74,78,73,66,64,72,36,66,68,57,52,52,45,52,70,25,47,14,33,51,37,37,71,53,32,45,41,73,39,66,27,45,24,38,29,42,32,30,48,22,49,25,60,51,55,50,51,43,54,49,51,50,46,67,76,38,71,82,45,61,80,80,53,79,75,42,74,43,41,36,27,66,48,34,20,26,32,71,95,61,67,61,46,70,69,54,47,49,52,49,49,49,53,25,52,54,52,21,49,51,51,48,49,50,30,50,61,30,57,54,76,82,65,67,85,82,62,80,30,66,29,62,46,44,75,44,43,44,38,25,48,31,34,24,39,12,72,53,43,59,20,55,73,42,72,40,76,42,62,25,46,81,64,75,40,80,60,72,42,44,67,68,35,33,50,52,40,52,53,59,73,48,45,69,76,40,89,65,33,58,60,49,26,36,36,86,58,65,26,41,60,61,30,67,30,87,41,71,34,29,33,32,27,30,67,60,38,54,71,72,75,32,70,68,56,44,63,72,52,38,70,64,48,50,50,26,41,51,52,50,51,49,50,50,49,52,50,52,52,52,46,44,70,78,44,63,88,43,62,45,72,57,58,64,70,32,29,35,31,52,63,40,71,57,41,117

Radius of gyration: 28.47 Å; Cα contacts (8 Å, |Δi|>4): 1016; chains: 2; bounding box: 64×92×73 Å

Organism: Chlorella vulgaris (NCBI:txid3077)

Secondary structure (DSSP, 8-state):
--------------------HHHHHHHTPPPEEE-EEEEEE-GGG-EEEEES---HHHHHHHHHHHHH-TTSPPPPGGGSS-EEE-EEEPTT----HHHHHHHHHHHHHHHHHHHHHHHHTT-TTS-TTS---SS-EEE-EEEEEEESSTTSSSEEEEEEEE--SPPB-PPPPHHHHHHHHHHHTGGGSTTHHHHHHSS---HHHHHS---EEEEEEESSSGGG-HHHHHHHHHHHHHHHHHHHHHHHHHHHHHHHHSTTSEEE--GGG-EEEEEEEE-/--------------------HHHHHHHTPPPEEE-EEEEEE-GGG-EEEEES---HHHHHHHHHHHHH-TTSPPPPGGGSS-EEE-EEEPTT----HHHHHHHHHHHHHHHHHHHHHHHHTT-TTS-TTS---SS-EEE-EEEEEEESSTTSSSEEEEEEEE--SPPB-PPPPHHHHHHHHHHHTGGGSTTHHHHHHSS---HHHHHS---EEEEEEESSSGGG-HHHHHHHHHHHHHHHHHHHHHHHHHHHHHHHHSTTSEEE--GGG-EEEEEEEE-

Sequence (558 aa):
MAALTPAPTHAAAFAAAATPLLLHELEATRPSLLEPLAFFVAWQGVPTLAFSGFTEALVDLKQRIAVAHPSLPPENPGSRWPKTTLGCLRDGRRLRPEELETMRTICRELSTELQQQQQQQQQPQQTAAAAGGGIQVIVDSASIALFACRSLERMLSCQPVAFPGTLDTSPPPAQERARVAAILAEPEHPDYWFCASRDGNREAHYRGPHLGATLMHPLALSRLGAATDRARGSRQAAHRAALLSLIEGFRTRVDLQLPDMYVWFDDSSLHITLRALINMAALTPAPTHAAAFAAAATPLLLHELEATRPSLLEPLAFFVAWQGVPTLAFSGFTEALVDLKQRIAVAHPSLPPENPGSRWPKTTLGCLRDGRRLRPEELETMRTICRELSTELQQQQQQQQQPQQTAAAAGGGIQVIVDSASIALFACRSLERMLSCQPVAFPGTLDTSPPPAQERARVAAILAEPEHPDYWFCASRDGNREAHYRGPHLGATLMHPLALSRLGAATDRARGSRQAAHRAALLSLIEGFRTRVDLQLPDMYVWFDDSSLHITLRALIN

Foldseek 3Di:
DDPPPPDPPPPPPPPPPPPDQLLVLFQQFAKEKWAFAWWDQAFQRFIKTFTLFDAPSLVVSLVSVCVSCVPFDDFDPVQRGWMWTWWHWAPPDFDDPVLVVVLVVLGVVLSVVQVVQQVVQCDPPDDPPLNRGRQM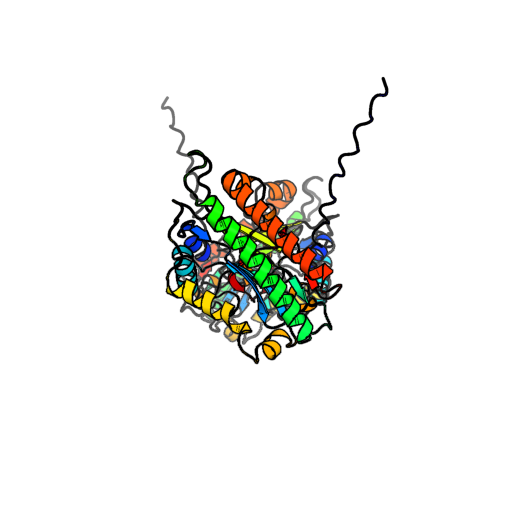AIDFWKWKWKAFFQLRLGTDDIHIRGHDDDYDHDDHDPVRSVVRVVRRCQVVDPCVSVRRGDDDDHPCRGPPTDTFIFIWAALDPPVVHPVVVVVVPDSNVVSSVVVVVSSVVSVVSSCVVPPPTIDTRDNRSIIITSGTGTD/DDPPPPDPPPPPPPPPPPPPPLLVLFQQFAKEKWAWAWWDQAFQRWIKTFTLFDAPSLVVSLVSCCVSCVPFDDFDPVQRGWMWTWWHWAPPDFDDPVLVVVLVVLGVVLSVVQVVQQVVQPDPPDDPPSNRGRQMAMDFWKWKWKAFFQLRLGTDDIHIRGHDDDYDHDDHDPVRSVVRVVRRCQVVDPCVSVRRGDDDDHPCRGVPTDTFIFIWAALDPPVVHPVVVVVVPDSNVVSSVVVVVSSVVSVVSSCVVPPNTIDTRDNRSIIITSGTGTD